Protein AF-A0A956MVI4-F1 (afdb_monomer_lite)

Radius of gyration: 30.63 Å; chains: 1; bounding box: 106×76×90 Å

Sequence (481 aa):
MIRLKFFARLLMCSAVLAASPLFAQHETAFNNTWEIIPPMSPNVNRYTNRLSLQFETSDGQVTLIRNWGRRSDSGDTLTFTPDGSEFRVPVTDRNTLSTYYSALIAKHGTDRVFSATWTDSGRTLQLKQSYQVDLAQGSKTVNEIHRFTIARRHDLLTYTIERDSRAEQPTATYVLKIKDSMRSYMMELEDNWEVQGDLQRQALLISLQGLANRDGANLYLIYPESWQFTYTRRLYEWYRDDRGYSFTMLKTPRQAIEALRNHVKGYVVWDKKVRTSLIVAYTVSGLKDAVVATEEQIPMLDSLGLKKIADFRGTFAGMSDADIYSWAKKQYWQDCSRKFIIWLGGHSGRVMLPGVADWGVRNKVFFQDLSTAPEDTAEIELAKELLGDMRSDALVMGWHSYAKDGESQHVTLCSSFGLPVLGLHSNPNISFENQIGFSEGFEFKNNHNIEPGKSYKPENKVYIANIQTDGIGIGAWLMPG

Secondary structure (DSSP, 8-state):
-------------------HHHHHHHHHHH-SEEEE-STT-TT--TTGGGEEEEEEEETTEEEEEEEES-TT---EEEEE-SEEEEEEEE---S--TTTTTTT-EE-TTSEEEEEEEEEGGGTEEEEEEEEEEEETTEEEEEEEEEEEEE-TTSSEEEEEEEEGGGTTSPPEEEEEEETT-SEEEEEEPPS--BTTTTHHHHHHHHHHHHHHTTSSS-EEEEPPTTSS-TTHHHHHHHHHHTS--EEEEP-SHHHHHHHTGGG--EEEE--TT-THHHHHHHHHHHHHTEEEE-GGGHHHHHHTT-EEEEE-TTTTTT--HHHHHHHHHHHHGGGS-SSEEEEE-SS-TTB---TTHHHHHHTTPEEE-----TT-HHHHHHHHHHHHTS-TT-EEEEE--TTT--HHHHHHHHHHTTPPEES-TT---HHHHTT-PPPTT--------SPTTPPPPP-SS--------S-GGGT---S--

Foldseek 3Di:
DDDDDDDDDDPPPDPPPPLPPLQVVLLVLLQFKWFFQVLQFPQDDPFQNGWIWHWHDDPQKIWIFTHRNDPDDPTDIDIDHQPFDKDWDACPAQADPVPPPDPWTFDHPGIWIKHWHADPSNQKIWIKIWGWTADPVGIDIKIKIWIWGAFPVSFKIKIWIDIPVPNVDPIRITMIGGPPPQEAAEEEDDPDFFLPPDVQFVQLVLLLLLLLLLPALHYAYQYDCPFLQNCSVVVVVCCSNVVVHDYDYDYGSLSSCVSSVVSAQAEEEAASVDPFSSQLRLLVCLQVSHGYHYPVCVVSRVVVVGYHPYHCHVVCPPHDLLRVLVVSCVPRVVSAALQEEEAQAQEDDGGGQQQCSSVRSNRSYRGGAFALDVVSVSRNVVVLVSLLSHDLNHEYEADHHPVRYDPCSVQVSNVVSVHYYFAHSNHHDCSNVVNDDDGRPDDDDDPDPDDPPDDDDDDPDDDDDDDDPDDPRYSPDPDDD

Structure (mmCIF, N/CA/C/O backbone):
data_AF-A0A956MVI4-F1
#
_entry.id   AF-A0A956MVI4-F1
#
loop_
_atom_site.group_PDB
_atom_site.id
_atom_site.type_symbol
_atom_site.label_atom_id
_atom_site.label_alt_id
_atom_site.label_comp_id
_atom_site.label_asym_id
_atom_site.label_entity_id
_atom_site.label_seq_id
_atom_site.pdbx_PDB_ins_code
_atom_site.Cartn_x
_atom_site.Cartn_y
_atom_site.Cartn_z
_atom_site.occupancy
_atom_site.B_iso_or_equiv
_atom_site.auth_seq_id
_atom_site.auth_comp_id
_atom_site.auth_asym_id
_atom_site.auth_atom_id
_atom_site.pdbx_PDB_model_num
ATOM 1 N N . MET A 1 1 ? -79.575 16.223 -17.496 1.00 34.34 1 MET A N 1
ATOM 2 C CA . MET A 1 1 ? -80.469 15.239 -16.842 1.00 34.34 1 MET A CA 1
ATOM 3 C C . MET A 1 1 ? -79.674 13.952 -16.645 1.00 34.34 1 MET A C 1
ATOM 5 O O . MET A 1 1 ? -79.209 13.468 -17.660 1.00 34.34 1 MET A O 1
ATOM 9 N N . ILE A 1 2 ? -79.568 13.416 -15.410 1.00 34.09 2 ILE A N 1
ATOM 10 C CA . ILE A 1 2 ? -79.126 12.027 -15.079 1.00 34.09 2 ILE A CA 1
ATOM 11 C C . ILE A 1 2 ? -77.643 11.691 -15.415 1.00 34.09 2 ILE A C 1
ATOM 13 O O . ILE A 1 2 ? -77.178 12.047 -16.483 1.00 34.09 2 ILE A O 1
ATOM 17 N N . ARG A 1 3 ? -76.817 10.948 -14.652 1.00 32.44 3 ARG A N 1
ATOM 18 C CA . ARG A 1 3 ? -76.578 10.620 -13.213 1.00 32.44 3 ARG A CA 1
ATOM 19 C C . ARG A 1 3 ? -75.122 10.075 -13.204 1.00 32.44 3 ARG A C 1
ATOM 21 O O . ARG A 1 3 ? -74.796 9.285 -14.076 1.00 32.44 3 ARG A O 1
ATOM 28 N N . LEU A 1 4 ? -74.181 10.596 -12.413 1.00 35.12 4 LEU A N 1
ATOM 29 C CA . LEU A 1 4 ? -73.780 10.153 -11.058 1.00 35.12 4 LEU A CA 1
ATOM 30 C C . LEU A 1 4 ? -73.416 8.654 -10.892 1.00 35.12 4 LEU A C 1
ATOM 32 O O . LEU A 1 4 ? -74.142 7.789 -11.375 1.00 35.12 4 LEU A O 1
ATOM 36 N N . LYS A 1 5 ? -72.394 8.397 -10.045 1.00 30.00 5 LYS A N 1
ATOM 37 C CA . LYS A 1 5 ? -71.509 7.206 -9.909 1.00 30.00 5 LYS A CA 1
ATOM 38 C C . LYS A 1 5 ? -70.275 7.302 -10.826 1.00 30.00 5 LYS A C 1
ATOM 40 O O . LYS A 1 5 ? -70.387 7.914 -11.877 1.00 30.00 5 LYS A O 1
ATOM 45 N N . PHE A 1 6 ? -69.088 6.756 -10.521 1.00 29.66 6 PHE A N 1
ATOM 46 C CA . PHE A 1 6 ? -68.467 6.113 -9.328 1.00 29.66 6 PHE A CA 1
ATOM 47 C C . PHE A 1 6 ? -66.924 6.198 -9.553 1.00 29.66 6 PHE A C 1
ATOM 49 O O . PHE A 1 6 ? -66.519 6.248 -10.708 1.00 29.66 6 PHE A O 1
ATOM 56 N N . PHE A 1 7 ? -65.988 6.176 -8.593 1.00 29.50 7 PHE A N 1
ATOM 57 C CA . PHE A 1 7 ? -65.995 6.236 -7.120 1.00 29.50 7 PHE A CA 1
ATOM 58 C C . PHE A 1 7 ? -64.577 6.668 -6.652 1.00 29.50 7 PHE A C 1
ATOM 60 O O . PHE A 1 7 ? -63.601 6.264 -7.280 1.00 29.50 7 PHE A O 1
ATOM 67 N N . ALA A 1 8 ? -64.418 7.444 -5.570 1.00 30.91 8 ALA A N 1
ATOM 68 C CA . ALA A 1 8 ? -63.089 7.817 -5.054 1.00 30.91 8 ALA A CA 1
ATOM 69 C C . ALA A 1 8 ? -62.461 6.673 -4.233 1.00 30.91 8 ALA A C 1
ATOM 71 O O . ALA A 1 8 ? -63.134 6.081 -3.389 1.00 30.91 8 ALA A O 1
ATOM 72 N N . ARG A 1 9 ? -61.166 6.385 -4.422 1.00 29.05 9 ARG A N 1
ATOM 73 C CA . ARG A 1 9 ? -60.396 5.510 -3.522 1.00 29.05 9 ARG A CA 1
ATOM 74 C C . ARG A 1 9 ? -59.141 6.214 -3.024 1.00 29.05 9 ARG A C 1
ATOM 76 O O . ARG A 1 9 ? -58.315 6.653 -3.815 1.00 29.05 9 ARG A O 1
ATOM 83 N N . LEU A 1 10 ? -59.034 6.281 -1.696 1.00 30.72 10 LEU A N 1
ATOM 84 C CA . LEU A 1 10 ? -57.839 6.661 -0.949 1.00 30.72 10 LEU A CA 1
ATOM 85 C C . LEU A 1 10 ? -56.600 5.960 -1.517 1.00 30.72 10 LEU A C 1
ATOM 87 O O . LEU A 1 10 ? -56.546 4.730 -1.522 1.00 30.72 10 LEU A O 1
ATOM 91 N N . LEU A 1 11 ? -55.568 6.734 -1.856 1.00 31.17 11 LEU A N 1
ATOM 92 C CA . LEU A 1 11 ? -54.204 6.217 -1.885 1.00 31.17 11 LEU A CA 1
ATOM 93 C C . LEU A 1 11 ? -53.647 6.252 -0.453 1.00 31.17 11 LEU A C 1
ATOM 95 O O . LEU A 1 11 ? -52.842 7.104 -0.088 1.00 31.17 11 LEU A O 1
ATOM 99 N N . MET A 1 12 ? -54.124 5.334 0.390 1.00 31.09 12 MET A N 1
ATOM 100 C CA . MET A 1 12 ? -53.535 5.088 1.707 1.00 31.09 12 MET A CA 1
ATOM 101 C C . MET A 1 12 ? -52.294 4.203 1.516 1.00 31.09 12 MET A C 1
ATOM 103 O O . MET A 1 12 ? -52.286 3.027 1.868 1.00 31.09 12 MET A O 1
ATOM 107 N N . CYS A 1 13 ? -51.257 4.759 0.882 1.00 28.73 13 CYS A N 1
ATOM 108 C CA . CYS A 1 13 ? -49.955 4.108 0.795 1.00 28.73 13 CYS A CA 1
ATOM 109 C C . CYS A 1 13 ? -49.267 4.218 2.153 1.00 28.73 13 CYS A C 1
ATOM 111 O O . CYS A 1 13 ? -48.712 5.257 2.506 1.00 28.73 13 CYS A O 1
ATOM 113 N N . SER A 1 14 ? -49.339 3.127 2.911 1.00 32.31 14 SER A N 1
ATOM 114 C CA . SER A 1 14 ? -48.652 2.941 4.180 1.00 32.31 14 SER A CA 1
ATOM 115 C C . SER A 1 14 ? -47.176 3.311 4.057 1.00 32.31 14 SER A C 1
ATOM 117 O O . SER A 1 14 ? -46.420 2.638 3.354 1.00 32.31 14 SER A O 1
ATOM 119 N N . ALA A 1 15 ? -46.752 4.342 4.787 1.00 32.66 15 ALA A N 1
ATOM 120 C CA . ALA A 1 15 ? -45.343 4.609 5.029 1.00 32.66 15 ALA A CA 1
ATOM 121 C C . ALA A 1 15 ? -44.792 3.539 5.986 1.00 32.66 15 ALA A C 1
ATOM 123 O O . ALA A 1 15 ? -44.636 3.768 7.184 1.00 32.66 15 ALA A O 1
ATOM 124 N N . VAL A 1 16 ? -44.529 2.340 5.458 1.00 35.09 16 VAL A N 1
ATOM 125 C CA . VAL A 1 16 ? -43.701 1.354 6.152 1.00 35.09 16 VAL A CA 1
ATOM 126 C C . VAL A 1 16 ? -42.291 1.931 6.189 1.00 35.09 16 VAL A C 1
ATOM 128 O O . VAL A 1 16 ? -41.623 2.039 5.161 1.00 35.09 16 VAL A O 1
ATOM 131 N N . LEU A 1 17 ? -41.872 2.350 7.381 1.00 39.69 17 LEU A N 1
ATOM 132 C CA . LEU A 1 17 ? -40.535 2.855 7.668 1.00 39.69 17 LEU A CA 1
ATOM 133 C C . LEU A 1 17 ? -39.487 1.793 7.313 1.00 39.69 17 LEU A C 1
ATOM 135 O O . LEU A 1 17 ? -39.185 0.911 8.112 1.00 39.69 17 LEU A O 1
ATOM 139 N N . ALA A 1 18 ? -38.889 1.912 6.128 1.00 38.38 18 ALA A N 1
ATOM 140 C CA . ALA A 1 18 ? -37.736 1.122 5.706 1.00 38.38 18 ALA A CA 1
ATOM 141 C C . ALA A 1 18 ? -36.442 1.604 6.399 1.00 38.38 18 ALA A C 1
ATOM 143 O O . ALA A 1 18 ? -35.455 1.937 5.748 1.00 38.38 18 ALA A O 1
ATOM 144 N N . ALA A 1 19 ? -36.447 1.648 7.735 1.00 43.75 19 ALA A N 1
ATOM 145 C CA . ALA A 1 19 ? -35.267 1.927 8.559 1.00 43.75 19 ALA A CA 1
ATOM 146 C C . ALA A 1 19 ? -34.348 0.693 8.718 1.00 43.75 19 ALA A C 1
ATOM 148 O O . ALA A 1 19 ? -33.232 0.793 9.222 1.00 43.75 19 ALA A O 1
ATOM 149 N N . SER A 1 20 ? -34.819 -0.479 8.287 1.00 51.97 20 SER A N 1
ATOM 150 C CA . SER A 1 20 ? -34.278 -1.788 8.660 1.00 51.97 20 SER A CA 1
ATOM 151 C C . SER A 1 20 ? -32.939 -2.230 8.037 1.00 51.97 20 SER A C 1
ATOM 153 O O . SER A 1 20 ? -32.221 -2.935 8.742 1.00 51.97 20 SER A O 1
ATOM 155 N N . PRO A 1 21 ? -32.545 -1.892 6.785 1.00 58.09 21 PRO A N 1
ATOM 156 C CA . PRO A 1 21 ? -31.343 -2.497 6.197 1.00 58.09 21 PRO A CA 1
ATOM 157 C C . PRO A 1 21 ? -30.041 -1.930 6.781 1.00 58.09 21 PRO A C 1
ATOM 159 O O . PRO A 1 21 ? -29.142 -2.695 7.111 1.00 58.09 21 PRO A O 1
ATOM 162 N N . LEU A 1 22 ? -29.952 -0.607 6.960 1.00 57.16 22 LEU A N 1
ATOM 163 C CA . LEU A 1 22 ? -28.770 0.058 7.529 1.00 57.16 22 LEU A CA 1
ATOM 164 C C . LEU A 1 22 ? -28.583 -0.275 9.013 1.00 57.16 22 LEU A C 1
ATOM 166 O O . LEU A 1 22 ? -27.469 -0.549 9.448 1.00 57.16 22 LEU A O 1
ATOM 170 N N . PHE A 1 23 ? -29.679 -0.299 9.775 1.00 56.81 23 PHE A N 1
ATOM 171 C CA . PHE A 1 23 ? -29.647 -0.625 11.197 1.00 56.81 23 PHE A CA 1
ATOM 172 C C . PHE A 1 23 ? -29.137 -2.055 11.435 1.00 56.81 23 PHE A C 1
ATOM 174 O O . PHE A 1 23 ? -28.146 -2.239 12.139 1.00 56.81 23 PHE A O 1
ATOM 181 N N . ALA A 1 24 ? -29.726 -3.047 10.754 1.00 60.47 24 ALA A N 1
ATOM 182 C CA . ALA A 1 24 ? -29.275 -4.436 10.831 1.00 60.47 24 ALA A CA 1
ATOM 183 C C . ALA A 1 24 ? -27.821 -4.603 10.346 1.00 60.47 24 ALA A C 1
ATOM 185 O O . ALA A 1 24 ? -27.045 -5.344 10.946 1.00 60.47 24 ALA A O 1
ATOM 186 N N . GLN A 1 25 ? -27.412 -3.874 9.299 1.00 61.06 25 GLN A N 1
ATOM 187 C CA . GLN A 1 25 ? -26.026 -3.889 8.827 1.00 61.06 25 GLN A CA 1
ATOM 188 C C . GLN A 1 25 ? -25.047 -3.401 9.909 1.00 61.06 25 GLN A C 1
ATOM 190 O O . GLN A 1 25 ? -23.999 -4.021 10.098 1.00 61.06 25 GLN A O 1
ATOM 195 N N . HIS A 1 26 ? -25.377 -2.344 10.655 1.00 66.06 26 HIS A N 1
ATOM 196 C CA . HIS A 1 26 ? -24.531 -1.879 11.756 1.00 66.06 26 HIS A CA 1
ATOM 197 C C . HIS A 1 26 ? -24.540 -2.841 12.956 1.00 66.06 26 HIS A C 1
ATOM 199 O O . HIS A 1 26 ? -23.465 -3.130 13.478 1.00 66.06 26 HIS A O 1
ATOM 205 N N . GLU A 1 27 ? -25.679 -3.438 13.331 1.00 66.69 27 GLU A N 1
ATOM 206 C CA . GLU A 1 27 ? -25.723 -4.484 14.373 1.00 66.69 27 GLU A CA 1
ATOM 207 C C . GLU A 1 27 ? -24.854 -5.706 14.021 1.00 66.69 27 GLU A C 1
ATOM 209 O O . GLU A 1 27 ? -24.177 -6.258 14.892 1.00 66.69 27 GLU A O 1
ATOM 214 N N . THR A 1 28 ? -24.804 -6.103 12.741 1.00 73.38 28 THR A N 1
ATOM 215 C CA . THR A 1 28 ? -23.878 -7.157 12.283 1.00 73.38 28 THR A CA 1
ATOM 216 C C . THR A 1 28 ? -22.416 -6.707 12.254 1.00 73.38 28 THR A C 1
ATOM 218 O O . THR A 1 28 ? -21.533 -7.533 12.458 1.00 73.38 28 THR A O 1
ATOM 221 N N . ALA A 1 29 ? -22.132 -5.412 12.066 1.00 80.69 29 ALA A N 1
ATOM 222 C CA . ALA A 1 29 ? -20.763 -4.895 12.095 1.00 80.69 29 ALA A CA 1
ATOM 223 C C . ALA A 1 29 ? -20.141 -4.979 13.501 1.00 80.69 29 ALA A C 1
ATOM 225 O O . ALA A 1 29 ? -18.943 -5.235 13.620 1.00 80.69 29 ALA A O 1
ATOM 226 N N . PHE A 1 30 ? -20.941 -4.833 14.567 1.00 88.25 30 PHE A N 1
ATOM 227 C CA . PHE A 1 30 ? -20.463 -5.035 15.941 1.00 88.25 30 PHE A CA 1
ATOM 228 C C . PHE A 1 30 ? -19.988 -6.461 16.209 1.00 88.25 30 PHE A C 1
ATOM 230 O O . PHE A 1 30 ? -19.013 -6.604 16.948 1.00 88.25 30 PHE A O 1
ATOM 237 N N . ASN A 1 31 ? -20.637 -7.467 15.605 1.00 92.19 31 ASN A N 1
ATOM 238 C CA . ASN A 1 31 ? -20.471 -8.904 15.863 1.00 92.19 31 ASN A CA 1
ATOM 239 C C . ASN A 1 31 ? -19.079 -9.437 15.464 1.00 92.19 31 ASN A C 1
ATOM 241 O O . ASN A 1 31 ? -18.891 -10.079 14.433 1.00 92.19 31 ASN A O 1
ATOM 245 N N . ASN A 1 32 ? -18.087 -9.088 16.276 1.00 94.38 32 ASN A N 1
ATOM 246 C CA . ASN A 1 32 ? -16.664 -9.295 16.065 1.00 94.38 32 ASN A CA 1
ATOM 247 C C . ASN A 1 32 ? -15.947 -9.329 17.423 1.00 94.38 32 ASN A C 1
ATOM 249 O O . ASN A 1 32 ? -16.405 -8.756 18.418 1.00 94.38 32 ASN A O 1
ATOM 253 N N . THR A 1 33 ? -14.755 -9.930 17.452 1.00 95.06 33 THR A N 1
ATOM 254 C CA . THR A 1 33 ? -13.764 -9.616 18.489 1.00 95.06 33 THR A CA 1
ATOM 255 C C . THR A 1 33 ? -12.985 -8.378 18.061 1.00 95.06 33 THR A C 1
ATOM 257 O O . THR A 1 33 ? -12.437 -8.346 16.964 1.00 95.06 33 THR A O 1
ATOM 260 N N . TRP A 1 34 ? -12.889 -7.389 18.939 1.00 96.00 34 TRP A N 1
ATOM 261 C CA . TRP A 1 34 ? -12.151 -6.147 18.747 1.00 96.00 34 TRP A CA 1
ATOM 262 C C . TRP A 1 34 ? -10.926 -6.119 19.664 1.00 96.00 34 TRP A C 1
ATOM 264 O O . TRP A 1 34 ? -11.047 -6.387 20.861 1.00 96.00 34 TRP A O 1
ATOM 274 N N . GLU A 1 35 ? -9.756 -5.775 19.128 1.00 94.81 35 GLU A N 1
ATOM 275 C CA . GLU A 1 35 ? -8.498 -5.617 19.866 1.00 94.81 35 GLU A CA 1
ATOM 276 C C . GLU A 1 35 ? -8.043 -4.152 19.864 1.00 94.81 35 GLU A C 1
ATOM 278 O O . GLU A 1 35 ? -8.170 -3.451 18.859 1.00 94.81 35 GLU A O 1
ATOM 283 N N . ILE A 1 36 ? -7.541 -3.665 21.003 1.00 93.81 36 ILE A N 1
ATOM 284 C CA . ILE A 1 36 ? -7.078 -2.280 21.134 1.00 93.81 36 ILE A CA 1
ATOM 285 C C . ILE A 1 36 ? -5.888 -1.963 20.221 1.00 93.81 36 ILE A C 1
ATOM 287 O O . ILE A 1 36 ? -4.987 -2.778 20.034 1.00 93.81 36 ILE A O 1
ATOM 291 N N . ILE A 1 37 ? -5.862 -0.727 19.724 1.00 93.38 37 ILE A N 1
ATOM 292 C CA . ILE A 1 37 ? -4.744 -0.101 19.022 1.00 93.38 37 ILE A CA 1
ATOM 293 C C . ILE A 1 37 ? -4.084 0.883 20.001 1.00 93.38 37 ILE A C 1
ATOM 295 O O . ILE A 1 37 ? -4.611 1.984 20.202 1.00 93.38 37 ILE A O 1
ATOM 299 N N . PRO A 1 38 ? -2.964 0.521 20.660 1.00 91.62 38 PRO A N 1
ATOM 300 C CA . PRO A 1 38 ? -2.412 1.352 21.724 1.00 91.62 38 PRO A CA 1
ATOM 301 C C . PRO A 1 38 ? -1.974 2.763 21.293 1.00 91.62 38 PRO A C 1
ATOM 303 O O . PRO A 1 38 ? -2.310 3.691 22.026 1.00 91.62 38 PRO A O 1
ATOM 306 N N . PRO A 1 39 ? -1.310 2.974 20.133 1.00 91.25 39 PRO A N 1
ATOM 307 C CA . PRO A 1 39 ? -0.925 4.318 19.683 1.00 91.25 39 PRO A CA 1
ATOM 308 C C . PRO A 1 39 ? -2.106 5.283 19.490 1.00 91.25 39 PRO A C 1
ATOM 310 O O . PRO A 1 39 ? -2.014 6.449 19.857 1.00 91.25 39 PRO A O 1
ATOM 313 N N . MET A 1 40 ? -3.249 4.781 19.008 1.00 91.62 40 MET A N 1
ATOM 314 C CA . MET A 1 40 ? -4.465 5.575 18.766 1.00 91.62 40 MET A CA 1
ATOM 315 C C . MET A 1 40 ? -5.311 5.816 20.034 1.00 91.62 40 MET A C 1
ATOM 317 O O . MET A 1 40 ? -6.390 6.400 19.955 1.00 91.62 40 MET A O 1
ATOM 321 N N . SER A 1 41 ? -4.873 5.333 21.201 1.00 91.88 41 SER A N 1
ATOM 322 C CA . SER A 1 41 ? -5.690 5.258 22.419 1.00 91.88 41 SER A CA 1
ATOM 323 C C . SER A 1 41 ? -5.068 6.069 23.571 1.00 91.88 41 SER A C 1
ATOM 325 O O . SER A 1 41 ? -4.272 5.526 24.343 1.00 91.88 41 SER A O 1
ATOM 327 N N . PRO A 1 42 ? -5.434 7.355 23.756 1.00 88.12 42 PRO A N 1
ATOM 328 C CA . PRO A 1 42 ? -4.738 8.269 24.673 1.00 88.12 42 PRO A CA 1
ATOM 329 C C . PRO A 1 42 ? -4.807 7.870 26.157 1.00 88.12 42 PRO A C 1
ATOM 331 O O . PRO A 1 42 ? -4.007 8.341 26.961 1.00 88.12 42 PRO A O 1
ATOM 334 N N . ASN A 1 43 ? -5.739 6.992 26.546 1.00 85.81 43 ASN A N 1
ATOM 335 C CA . ASN A 1 43 ? -5.927 6.546 27.932 1.00 85.81 43 ASN A CA 1
ATOM 336 C C . ASN A 1 43 ? -5.391 5.123 28.202 1.00 85.81 43 ASN A C 1
ATOM 338 O O . ASN A 1 43 ? -5.832 4.450 29.148 1.00 85.81 43 ASN A O 1
ATOM 342 N N . VAL A 1 44 ? -4.455 4.643 27.375 1.00 82.50 44 VAL A N 1
ATOM 343 C CA . VAL A 1 44 ? -3.771 3.356 27.571 1.00 82.50 44 VAL A CA 1
ATOM 344 C C . VAL A 1 44 ? -2.860 3.367 28.796 1.00 82.50 44 VAL A C 1
ATOM 346 O O . VAL A 1 44 ? -2.149 4.322 29.088 1.00 82.50 44 VAL A O 1
ATOM 349 N N . ASN A 1 45 ? -2.871 2.251 29.517 1.00 80.19 45 ASN A N 1
ATOM 350 C CA . ASN A 1 45 ? -2.019 1.966 30.662 1.00 80.19 45 ASN A CA 1
ATOM 351 C C . ASN A 1 45 ? -1.680 0.462 30.700 1.00 80.19 45 ASN A C 1
ATOM 353 O O . ASN A 1 45 ? -2.082 -0.303 29.822 1.00 80.19 45 ASN A O 1
ATOM 357 N N . ARG A 1 46 ? -0.957 0.013 31.735 1.00 76.00 46 ARG A N 1
ATOM 358 C CA . ARG A 1 46 ? -0.456 -1.375 31.851 1.00 76.00 46 ARG A CA 1
ATOM 359 C C . ARG A 1 46 ? -1.531 -2.475 31.925 1.00 76.00 46 ARG A C 1
ATOM 361 O O . ARG A 1 46 ? -1.164 -3.644 31.880 1.00 76.00 46 ARG A O 1
ATOM 368 N N . TYR A 1 47 ? -2.806 -2.115 32.078 1.00 73.94 47 TYR A N 1
ATOM 369 C CA . TYR A 1 47 ? -3.944 -3.041 32.064 1.00 73.94 47 TYR A CA 1
ATOM 370 C C . TYR A 1 47 ? -4.751 -2.912 30.770 1.00 73.94 47 TYR A C 1
ATOM 372 O O . TYR A 1 47 ? -5.121 -3.908 30.156 1.00 73.94 47 TYR A O 1
ATOM 380 N N . THR A 1 48 ? -4.985 -1.680 30.314 1.00 77.88 48 THR A N 1
ATOM 381 C CA . THR A 1 48 ? -5.795 -1.417 29.117 1.00 77.88 48 THR A CA 1
ATOM 382 C C . THR A 1 48 ? -5.043 -1.642 27.806 1.00 77.88 48 THR A C 1
ATOM 384 O O . THR A 1 48 ? -5.685 -1.776 26.773 1.00 77.88 48 THR A O 1
ATOM 387 N N . ASN A 1 49 ? -3.713 -1.800 27.826 1.00 83.38 49 ASN A N 1
ATOM 388 C CA . ASN A 1 49 ? -2.895 -2.158 26.653 1.00 83.38 49 ASN A CA 1
ATOM 389 C C . ASN A 1 49 ? -3.211 -3.533 26.021 1.00 83.38 49 ASN A C 1
ATOM 391 O O . ASN A 1 49 ? -2.642 -3.867 24.984 1.00 83.38 49 ASN A O 1
ATOM 395 N N . ARG A 1 50 ? -4.083 -4.333 26.646 1.00 87.50 50 ARG A N 1
ATOM 396 C CA . ARG A 1 50 ? -4.612 -5.612 26.140 1.00 87.50 50 ARG A CA 1
ATOM 397 C C . ARG A 1 50 ? -6.141 -5.667 26.204 1.00 87.50 50 ARG A C 1
ATOM 399 O O . ARG A 1 50 ? -6.719 -6.750 26.292 1.00 87.50 50 ARG A O 1
ATOM 406 N N . LEU A 1 51 ? -6.789 -4.501 26.204 1.00 90.38 51 LEU A N 1
ATOM 407 C CA . LEU A 1 51 ? -8.238 -4.400 26.104 1.00 90.38 51 LEU A CA 1
ATOM 408 C C . LEU A 1 51 ? -8.719 -5.122 24.838 1.00 90.38 51 LEU A C 1
ATOM 410 O O . LEU A 1 51 ? -8.255 -4.837 23.733 1.00 90.38 51 LEU A O 1
ATOM 414 N N . SER A 1 52 ? -9.682 -6.019 25.010 1.00 93.12 52 SER A N 1
ATOM 415 C CA . SER A 1 52 ? -10.480 -6.548 23.908 1.00 93.12 52 SER A CA 1
ATOM 416 C C . SER A 1 52 ? -11.959 -6.583 24.277 1.00 93.12 52 SER A C 1
ATOM 418 O O . SER A 1 52 ? -12.325 -6.715 25.448 1.00 93.12 52 SER A O 1
ATOM 420 N N . LEU A 1 53 ? -12.802 -6.415 23.265 1.00 94.94 53 LEU A N 1
ATOM 421 C CA . LEU A 1 53 ? -14.257 -6.413 23.372 1.00 94.94 53 LEU A CA 1
ATOM 422 C C . LEU A 1 53 ? -14.792 -7.428 22.367 1.00 94.94 53 LEU A C 1
ATOM 424 O O . LEU A 1 53 ? -14.483 -7.326 21.186 1.00 94.94 53 LEU A O 1
ATOM 428 N N . GLN A 1 54 ? -15.579 -8.398 22.807 1.00 95.31 54 GLN A N 1
ATOM 429 C CA . GLN A 1 54 ? -16.295 -9.308 21.917 1.00 95.31 54 GLN A CA 1
ATOM 430 C C . GLN A 1 54 ? -17.777 -8.985 22.026 1.00 95.31 54 GLN A C 1
ATOM 432 O O . GLN A 1 54 ? -18.324 -8.988 23.128 1.00 95.31 54 GLN A O 1
ATOM 437 N N . PHE A 1 55 ? -18.396 -8.666 20.893 1.00 95.25 55 PHE A N 1
ATOM 438 C CA . PHE A 1 55 ? -19.840 -8.507 20.794 1.00 95.25 55 PHE A CA 1
ATOM 439 C C . PHE A 1 55 ? -20.399 -9.692 20.021 1.00 95.25 55 PHE A C 1
ATOM 441 O O . PHE A 1 55 ? -19.843 -10.067 18.993 1.00 95.25 55 PHE A O 1
ATOM 448 N N . GLU A 1 56 ? -21.515 -10.222 20.495 1.00 93.75 56 GLU A N 1
ATOM 449 C CA . GLU A 1 56 ? -22.327 -11.224 19.816 1.00 93.75 56 GLU A CA 1
ATOM 450 C C . GLU A 1 56 ? -23.754 -10.683 19.754 1.00 93.75 56 GLU A C 1
ATOM 452 O O . GLU A 1 56 ? -24.309 -10.274 20.777 1.00 93.75 56 GLU A O 1
ATOM 457 N N . THR A 1 57 ? -24.333 -10.627 18.554 1.00 87.00 57 THR A N 1
ATOM 458 C CA . THR A 1 57 ? -25.684 -10.098 18.326 1.00 87.00 57 THR A CA 1
ATOM 459 C C . THR A 1 57 ? -26.578 -11.194 17.744 1.00 87.00 57 THR A C 1
ATOM 461 O O . THR A 1 57 ? -26.274 -11.764 16.698 1.00 87.00 57 THR A O 1
ATOM 464 N N . SER A 1 58 ? -27.670 -11.521 18.445 1.00 84.38 58 SER A N 1
ATOM 465 C CA . SER A 1 58 ? -28.666 -12.522 18.026 1.00 84.38 58 SER A CA 1
ATOM 466 C C . SER A 1 58 ? -30.048 -12.095 18.500 1.00 84.38 58 SER A C 1
ATOM 468 O O . SER A 1 58 ? -30.201 -11.691 19.647 1.00 84.38 58 SER A O 1
ATOM 470 N N . ASP A 1 59 ? -31.052 -12.179 17.627 1.00 83.31 59 ASP A N 1
ATOM 471 C CA . ASP A 1 59 ? -32.474 -11.996 17.974 1.00 83.31 59 ASP A CA 1
ATOM 472 C C . ASP A 1 59 ? -32.802 -10.682 18.724 1.00 83.31 59 ASP A C 1
ATOM 474 O O . ASP A 1 59 ? -33.698 -10.628 19.565 1.00 83.31 59 ASP A O 1
ATOM 478 N N . GLY A 1 60 ? -32.063 -9.605 18.426 1.00 83.62 60 GLY A N 1
ATOM 479 C CA . GLY A 1 60 ? -32.193 -8.297 19.086 1.00 83.62 60 GLY A CA 1
ATOM 480 C C . GLY A 1 60 ? -31.526 -8.198 20.466 1.00 83.62 60 GLY A C 1
ATOM 481 O O . GLY A 1 60 ? -31.576 -7.144 21.097 1.00 83.62 60 GLY A O 1
ATOM 482 N N . GLN A 1 61 ? -30.879 -9.264 20.935 1.00 91.56 61 GLN A N 1
ATOM 483 C CA . GLN A 1 61 ? -30.048 -9.284 22.134 1.00 91.56 61 GLN A CA 1
ATOM 484 C C . GLN A 1 61 ? -28.570 -9.070 21.775 1.00 91.56 61 GLN A C 1
ATOM 486 O O . GLN A 1 61 ? -28.076 -9.550 20.752 1.00 91.56 61 GLN A O 1
ATOM 491 N N . VAL A 1 62 ? -27.855 -8.363 22.650 1.00 94.25 62 VAL A N 1
ATOM 492 C CA . VAL A 1 62 ? -26.409 -8.141 22.575 1.00 94.25 62 VAL A CA 1
ATOM 493 C C . VAL A 1 62 ? -25.749 -8.802 23.780 1.00 94.25 62 VAL A C 1
ATOM 495 O O . VAL A 1 62 ? -26.091 -8.494 24.924 1.00 94.25 62 VAL A O 1
ATOM 498 N N . THR A 1 63 ? -24.764 -9.661 23.530 1.00 95.19 63 THR A N 1
ATOM 499 C CA . THR A 1 63 ? -23.800 -10.111 24.539 1.00 95.19 63 THR A CA 1
ATOM 500 C C . THR A 1 63 ? -22.473 -9.400 24.302 1.00 95.19 63 THR A C 1
ATOM 502 O O . THR A 1 63 ? -21.893 -9.489 23.225 1.00 95.19 63 THR A O 1
ATOM 505 N N . LEU A 1 64 ? -21.995 -8.674 25.310 1.00 94.81 64 LEU A N 1
ATOM 506 C CA . LEU A 1 64 ? -20.730 -7.945 25.315 1.00 94.81 64 LEU A CA 1
ATOM 507 C C . LEU A 1 64 ? -19.801 -8.544 26.374 1.00 94.81 64 LEU A C 1
ATOM 509 O O . LEU A 1 64 ? -20.015 -8.362 27.573 1.00 94.81 64 LEU A O 1
ATOM 513 N N . ILE A 1 65 ? -18.740 -9.211 25.927 1.00 92.75 65 ILE A N 1
ATOM 514 C CA . ILE A 1 65 ? -17.665 -9.741 26.770 1.00 92.75 65 ILE A CA 1
ATOM 515 C C . ILE A 1 65 ? -16.512 -8.736 26.766 1.00 92.75 65 ILE A C 1
ATOM 517 O O . ILE A 1 65 ? -15.937 -8.424 25.719 1.00 92.75 65 ILE A O 1
ATOM 521 N N . ARG A 1 66 ? -16.163 -8.211 27.945 1.00 89.44 66 ARG A N 1
ATOM 522 C CA . ARG A 1 66 ? -15.132 -7.178 28.111 1.00 89.44 66 ARG A CA 1
ATOM 523 C C . ARG A 1 66 ? -13.900 -7.766 28.793 1.00 89.44 66 ARG A C 1
ATOM 525 O O . ARG A 1 66 ? -13.947 -8.137 29.965 1.00 89.44 66 ARG A O 1
ATOM 532 N N . ASN A 1 67 ? -12.792 -7.844 28.061 1.00 87.25 67 ASN A N 1
ATOM 533 C CA . ASN A 1 67 ? -11.541 -8.442 28.519 1.00 87.25 67 ASN A CA 1
ATOM 534 C C . ASN A 1 67 ? -10.511 -7.350 28.825 1.00 87.25 67 ASN A C 1
ATOM 536 O O . ASN A 1 67 ? -9.951 -6.720 27.928 1.00 87.25 67 ASN A O 1
ATOM 540 N N . TRP A 1 68 ? -10.241 -7.135 30.113 1.00 76.94 68 TRP A N 1
ATOM 541 C CA . TRP A 1 68 ? -9.458 -6.003 30.625 1.00 76.94 68 TRP A CA 1
ATOM 542 C C . TRP A 1 68 ? -7.945 -6.267 30.742 1.00 76.94 68 TRP A C 1
ATOM 544 O O . TRP A 1 68 ? -7.268 -5.657 31.569 1.00 76.94 68 TRP A O 1
ATOM 554 N N . GLY A 1 69 ? -7.413 -7.218 29.969 1.00 67.38 69 GLY A N 1
ATOM 555 C CA . GLY A 1 69 ? -5.975 -7.508 29.898 1.00 67.38 69 GLY A CA 1
ATOM 556 C C . GLY A 1 69 ? -5.336 -8.179 31.125 1.00 67.38 69 GLY A C 1
ATOM 557 O O . GLY A 1 69 ? -4.121 -8.401 31.124 1.00 67.38 69 GLY A O 1
ATOM 558 N N . ARG A 1 70 ? -6.104 -8.514 32.173 1.00 66.12 70 ARG A N 1
ATOM 559 C CA . ARG A 1 70 ? -5.572 -9.152 33.390 1.00 66.12 70 ARG A CA 1
ATOM 560 C C . ARG A 1 70 ? -5.329 -10.650 33.206 1.00 66.12 70 ARG A C 1
ATOM 562 O O . ARG A 1 70 ? -5.969 -11.319 32.406 1.00 66.12 70 ARG A O 1
ATOM 569 N N . ARG A 1 71 ? -4.408 -11.192 34.007 1.00 52.03 71 ARG A N 1
ATOM 570 C CA . ARG A 1 71 ? -3.928 -12.585 33.922 1.00 52.03 71 ARG A CA 1
ATOM 571 C C . ARG A 1 71 ? -4.886 -13.632 34.527 1.00 52.03 71 ARG A C 1
ATOM 573 O O . ARG A 1 71 ? -4.530 -14.804 34.542 1.00 52.03 71 ARG A O 1
ATOM 580 N N . SER A 1 72 ? -6.034 -13.209 35.062 1.00 50.66 72 SER A N 1
ATOM 581 C CA . SER A 1 72 ? -6.949 -14.027 35.878 1.00 50.66 72 SER A CA 1
ATOM 582 C C . SER A 1 72 ? -8.441 -13.765 35.635 1.00 50.66 72 SER A C 1
ATOM 584 O O . SER A 1 72 ? -9.262 -14.346 36.337 1.00 50.66 72 SER A O 1
ATOM 586 N N . ASP A 1 73 ? -8.807 -12.869 34.714 1.00 55.34 73 ASP A N 1
ATOM 587 C CA . ASP A 1 73 ? -10.206 -12.457 34.548 1.00 55.34 73 ASP A CA 1
ATOM 588 C C . ASP A 1 73 ? -10.941 -13.401 33.587 1.00 55.34 73 ASP A C 1
ATOM 590 O O . ASP A 1 73 ? -10.486 -13.645 32.471 1.00 55.34 73 ASP A O 1
ATOM 594 N N . SER A 1 74 ? -12.127 -13.857 33.988 1.00 58.34 74 SER A N 1
ATOM 595 C CA . SER A 1 74 ? -13.076 -14.625 33.166 1.00 58.34 74 SER A CA 1
ATOM 596 C C . SER A 1 74 ? -13.840 -13.773 32.135 1.00 58.34 74 SER A C 1
ATOM 598 O O . SER A 1 74 ? -14.893 -14.188 31.659 1.00 58.34 74 SER A O 1
ATOM 600 N N . GLY A 1 75 ? -13.355 -12.560 31.848 1.00 70.44 75 GLY A N 1
ATOM 601 C CA . GLY A 1 75 ? -14.107 -11.504 31.168 1.00 70.44 75 GLY A CA 1
ATOM 602 C C . GLY A 1 75 ? -15.255 -10.936 32.017 1.00 70.44 75 GLY A C 1
ATOM 603 O O . GLY A 1 75 ? -15.823 -11.608 32.879 1.00 70.44 75 GLY A O 1
ATOM 604 N N . ASP A 1 76 ? -15.610 -9.675 31.777 1.00 85.25 76 ASP A N 1
ATOM 605 C CA . ASP A 1 76 ? -16.832 -9.063 32.307 1.00 85.25 76 ASP A CA 1
ATOM 606 C C . ASP A 1 76 ? -17.921 -9.130 31.230 1.00 85.25 76 ASP A C 1
ATOM 608 O O . ASP A 1 76 ? -17.892 -8.358 30.269 1.00 85.25 76 ASP A O 1
ATOM 612 N N . THR A 1 77 ? -18.827 -10.099 31.369 1.00 91.12 77 THR A N 1
ATOM 613 C CA . THR A 1 77 ? -19.869 -10.412 30.379 1.00 91.12 77 THR A CA 1
ATOM 614 C C . THR A 1 77 ? -21.183 -9.732 30.742 1.00 91.12 77 THR A C 1
ATOM 616 O O . THR A 1 77 ? -21.689 -9.894 31.853 1.00 91.12 77 THR A O 1
ATOM 619 N N . LEU A 1 78 ? -21.747 -8.991 29.791 1.00 93.06 78 LEU A N 1
ATOM 620 C CA . LEU A 1 78 ? -23.052 -8.342 29.884 1.00 93.06 78 LEU A CA 1
ATOM 621 C C . LEU A 1 78 ? -23.954 -8.882 28.771 1.00 93.06 78 LEU A C 1
ATOM 623 O O . LEU A 1 78 ? -23.548 -8.848 27.616 1.00 93.06 78 LEU A O 1
ATOM 627 N N . THR A 1 79 ? -25.178 -9.296 29.090 1.00 94.62 79 THR A N 1
ATOM 628 C CA . THR A 1 79 ? -26.186 -9.703 28.096 1.00 94.62 79 THR A CA 1
ATOM 629 C C . THR A 1 79 ? -27.448 -8.871 28.295 1.00 94.62 79 THR A C 1
ATOM 631 O O . THR A 1 79 ? -27.967 -8.809 29.410 1.00 94.62 79 THR A O 1
ATOM 634 N N . PHE A 1 80 ? -27.913 -8.192 27.245 1.00 94.94 80 PHE A N 1
ATOM 635 C CA . PHE A 1 80 ? -28.991 -7.202 27.335 1.00 94.94 80 PHE A CA 1
ATOM 636 C C . PHE A 1 80 ? -29.695 -6.952 25.997 1.00 94.94 80 PHE A C 1
ATOM 638 O O . PHE A 1 80 ? -29.141 -7.196 24.927 1.00 94.94 80 PHE A O 1
ATOM 645 N N . THR A 1 81 ? -30.902 -6.394 26.068 1.00 94.56 81 THR A N 1
ATOM 646 C CA . THR A 1 81 ? -31.606 -5.814 24.916 1.00 94.56 81 THR A CA 1
ATOM 647 C C . THR A 1 81 ? -31.294 -4.310 24.858 1.00 94.56 81 THR A C 1
ATOM 649 O O . THR A 1 81 ? -31.410 -3.634 25.880 1.00 94.56 81 THR A O 1
ATOM 652 N N . PRO A 1 82 ? -30.874 -3.744 23.713 1.00 93.25 82 PRO A N 1
ATOM 653 C CA . PRO A 1 82 ? -30.512 -2.330 23.582 1.00 93.25 82 PRO A CA 1
ATOM 654 C C . PRO A 1 82 ? -31.736 -1.421 23.325 1.00 93.25 82 PRO A C 1
ATOM 656 O O . PRO A 1 82 ? -31.707 -0.545 22.458 1.00 93.25 82 PRO A O 1
ATOM 659 N N . ASP A 1 83 ? -32.818 -1.635 24.081 1.00 93.25 83 ASP A N 1
ATOM 660 C CA . ASP A 1 83 ? -34.112 -0.936 23.991 1.00 93.25 83 ASP A CA 1
ATOM 661 C C . ASP A 1 83 ? -34.309 0.163 25.059 1.00 93.25 83 ASP A C 1
ATOM 663 O O . ASP A 1 83 ? -35.341 0.833 25.097 1.00 93.25 83 ASP A O 1
ATOM 667 N N . GLY A 1 84 ? -33.310 0.374 25.918 1.00 93.75 84 GLY A N 1
ATOM 668 C CA . GLY A 1 84 ? -33.343 1.303 27.046 1.00 93.75 84 GLY A CA 1
ATOM 669 C C . GLY A 1 84 ? -33.842 0.703 28.362 1.00 93.75 84 GLY A C 1
ATOM 670 O O . GLY A 1 84 ? -33.839 1.418 29.366 1.00 93.75 84 GLY A O 1
ATOM 671 N N . SER A 1 85 ? -34.232 -0.576 28.393 1.00 94.94 85 SER A N 1
ATOM 672 C CA . SER A 1 85 ? -34.601 -1.270 29.631 1.00 94.94 85 SER A CA 1
ATOM 673 C C . SER A 1 85 ? -33.427 -1.374 30.616 1.00 94.94 85 SER A C 1
ATOM 675 O O . SER A 1 85 ? -32.252 -1.375 30.234 1.00 94.94 85 SER A O 1
ATOM 677 N N . GLU A 1 86 ? -33.746 -1.425 31.915 1.00 96.56 86 GLU A N 1
ATOM 678 C CA . GLU A 1 86 ? -32.739 -1.600 32.962 1.00 96.56 86 GLU A CA 1
ATOM 679 C C . GLU A 1 86 ? -32.437 -3.078 33.227 1.00 96.56 86 GLU A C 1
ATOM 681 O O . GLU A 1 86 ? -33.344 -3.888 33.421 1.00 96.56 86 GLU A O 1
ATOM 686 N N . PHE A 1 87 ? -31.152 -3.409 33.346 1.00 95.56 87 PHE A N 1
ATOM 687 C CA . PHE A 1 87 ? -30.674 -4.716 33.796 1.00 95.56 87 PHE A CA 1
ATOM 688 C C . PHE A 1 87 ? -29.616 -4.576 34.899 1.00 95.56 87 PHE A C 1
ATOM 690 O O . PHE A 1 87 ? -29.044 -3.505 35.119 1.00 95.56 87 PHE A O 1
ATOM 697 N N . ARG A 1 88 ? -29.382 -5.660 35.645 1.00 95.44 88 ARG A N 1
ATOM 698 C CA . ARG A 1 88 ? -28.511 -5.683 36.831 1.00 95.44 88 ARG A CA 1
ATOM 699 C C . ARG A 1 88 ? -27.449 -6.757 36.695 1.00 95.44 88 ARG A C 1
ATOM 701 O O . ARG A 1 88 ? -27.760 -7.880 36.309 1.00 95.44 88 ARG A O 1
ATOM 708 N N . VAL A 1 89 ? -26.212 -6.419 37.050 1.00 92.19 89 VAL A N 1
ATOM 709 C CA . VAL A 1 89 ? -25.091 -7.367 37.091 1.00 92.19 89 VAL A CA 1
ATOM 710 C C . VAL A 1 89 ? -24.342 -7.203 38.416 1.00 92.19 89 VAL A C 1
ATOM 712 O O . VAL A 1 89 ? -23.868 -6.094 38.690 1.00 92.19 89 VAL A O 1
ATOM 715 N N . PRO A 1 90 ? -24.182 -8.268 39.225 1.00 91.19 90 PRO A N 1
ATOM 716 C CA . PRO A 1 90 ? -23.471 -8.197 40.498 1.00 91.19 90 PRO A CA 1
ATOM 717 C C . PRO A 1 90 ? -22.045 -7.637 40.375 1.00 91.19 90 PRO A C 1
ATOM 719 O O . PRO A 1 90 ? -21.345 -7.862 39.383 1.00 91.19 90 PRO A O 1
ATOM 722 N N . VAL A 1 91 ? -21.588 -6.928 41.410 1.00 87.12 91 VAL A N 1
ATOM 723 C CA . VAL A 1 91 ? -20.187 -6.503 41.560 1.00 87.12 91 VAL A CA 1
ATOM 724 C C . VAL A 1 91 ? -19.339 -7.706 41.990 1.00 87.12 91 VAL A C 1
ATOM 726 O O . VAL A 1 91 ? -19.217 -8.002 43.180 1.00 87.12 91 VAL A O 1
ATOM 729 N N . THR A 1 92 ? -18.761 -8.404 41.010 1.00 81.62 92 THR A N 1
ATOM 730 C CA . THR A 1 92 ? -17.817 -9.520 41.209 1.00 81.62 92 THR A CA 1
ATOM 731 C C . THR A 1 92 ? -16.372 -9.032 41.347 1.00 81.62 92 THR A C 1
ATOM 733 O O . THR A 1 92 ? -15.681 -9.414 42.289 1.00 81.62 92 THR A O 1
ATOM 736 N N . ASP A 1 93 ? -15.931 -8.133 40.463 1.00 77.19 93 ASP A N 1
ATOM 737 C CA . ASP A 1 93 ? -14.681 -7.380 40.604 1.00 77.19 93 ASP A CA 1
ATOM 738 C C . ASP A 1 93 ? -14.953 -5.990 41.189 1.00 77.19 93 ASP A C 1
ATOM 740 O O . ASP A 1 93 ? -15.856 -5.271 40.759 1.00 77.19 93 ASP A O 1
ATOM 744 N N . ARG A 1 94 ? -14.135 -5.594 42.167 1.00 78.19 94 ARG A N 1
ATOM 745 C CA . ARG A 1 94 ? -14.215 -4.281 42.811 1.00 78.19 94 ARG A CA 1
ATOM 746 C C . ARG A 1 94 ? -13.484 -3.176 42.032 1.00 78.19 94 ARG A C 1
ATOM 748 O O . ARG A 1 94 ? -13.691 -1.999 42.319 1.00 78.19 94 ARG A O 1
ATOM 755 N N . ASN A 1 95 ? -12.633 -3.526 41.065 1.00 74.94 95 ASN A N 1
ATOM 756 C CA . ASN A 1 95 ? -11.852 -2.579 40.265 1.00 74.94 95 ASN A CA 1
ATOM 757 C C . ASN A 1 95 ? -12.394 -2.484 38.831 1.00 74.94 95 ASN A C 1
ATOM 759 O O . ASN A 1 95 ? -12.164 -3.377 38.019 1.00 74.94 95 ASN A O 1
ATOM 763 N N . THR A 1 96 ? -13.052 -1.381 38.471 1.00 70.50 96 THR A N 1
ATOM 764 C CA . THR A 1 96 ? -13.505 -1.149 37.089 1.00 70.50 96 THR A CA 1
ATOM 765 C C . THR A 1 96 ? -12.413 -0.463 36.262 1.00 70.50 96 THR A C 1
ATOM 767 O O . THR A 1 96 ? -11.435 0.064 36.798 1.00 70.50 96 THR A O 1
ATOM 770 N N . LEU A 1 97 ? -12.576 -0.428 34.935 1.00 69.25 97 LEU A N 1
ATOM 771 C CA . LEU A 1 97 ? -11.621 0.242 34.046 1.00 69.25 97 LEU A CA 1
ATOM 772 C C . LEU A 1 97 ? -11.506 1.753 34.330 1.00 69.25 97 LEU A C 1
ATOM 774 O O . LEU A 1 97 ? -10.412 2.309 34.239 1.00 69.25 97 LEU A O 1
ATOM 778 N N . SER A 1 98 ? -12.598 2.408 34.739 1.00 71.00 98 SER A N 1
ATOM 779 C CA . SER A 1 98 ? -12.582 3.827 35.114 1.00 71.00 98 SER A CA 1
ATOM 780 C C . SER A 1 98 ? -12.005 4.053 36.523 1.00 71.00 98 SER A C 1
ATOM 782 O O . SER A 1 98 ? -11.405 5.104 36.786 1.00 71.00 98 SER A O 1
ATOM 784 N N . THR A 1 99 ? -12.190 3.102 37.452 1.00 70.31 99 THR A N 1
ATOM 785 C CA . THR A 1 99 ? -11.787 3.277 38.855 1.00 70.31 99 THR A CA 1
ATOM 786 C C . THR A 1 99 ? -10.378 2.796 39.171 1.00 70.31 99 THR A C 1
ATOM 788 O O . THR A 1 99 ? -9.841 3.220 40.189 1.00 70.31 99 THR A O 1
ATOM 791 N N . TYR A 1 100 ? -9.736 2.015 38.296 1.00 69.88 100 TYR A N 1
ATOM 792 C CA . TYR A 1 100 ? -8.439 1.377 38.568 1.00 69.88 100 TYR A CA 1
ATOM 793 C C . TYR A 1 100 ? -7.335 2.333 39.067 1.00 69.88 100 TYR A C 1
ATOM 795 O O . TYR A 1 100 ? -6.551 1.988 39.946 1.00 69.88 100 TYR A O 1
ATOM 803 N N . TYR A 1 101 ? -7.282 3.553 38.522 1.00 70.25 101 TYR A N 1
ATOM 804 C CA . TYR A 1 101 ? -6.357 4.622 38.937 1.00 70.25 101 TYR A CA 1
ATOM 805 C C . TYR A 1 101 ? -7.076 5.719 39.734 1.00 70.25 101 TYR A C 1
ATOM 807 O O . TYR A 1 101 ? -6.888 6.919 39.526 1.00 70.25 101 TYR A O 1
ATOM 815 N N . SER A 1 102 ? -7.976 5.311 40.619 1.00 68.31 102 SER A N 1
ATOM 816 C CA . SER A 1 102 ? -8.643 6.175 41.585 1.00 68.31 102 SER A CA 1
ATOM 817 C C . SER A 1 102 ? -8.767 5.440 42.913 1.00 68.31 102 SER A C 1
ATOM 819 O O . SER A 1 102 ? -8.818 4.216 42.939 1.00 68.31 102 SER A O 1
ATOM 821 N N . ALA A 1 103 ? -8.883 6.173 44.017 1.00 72.19 103 ALA A N 1
ATOM 822 C CA . ALA A 1 103 ? -9.172 5.589 45.328 1.00 72.19 103 ALA A CA 1
ATOM 823 C C . ALA A 1 103 ? -10.648 5.140 45.477 1.00 72.19 103 ALA A C 1
ATOM 825 O O . ALA A 1 103 ? -11.179 5.135 46.583 1.00 72.19 103 ALA A O 1
ATOM 826 N N . LEU A 1 104 ? -11.326 4.823 44.366 1.00 79.94 104 LEU A N 1
ATOM 827 C CA . LEU A 1 104 ? -12.716 4.371 44.324 1.00 79.94 104 LEU A CA 1
ATOM 828 C C . LEU A 1 104 ? -12.738 2.862 44.094 1.00 79.94 104 LEU A C 1
ATOM 830 O O . LEU A 1 104 ? -12.163 2.367 43.127 1.00 79.94 104 LEU A O 1
ATOM 834 N N . ILE A 1 105 ? -13.439 2.141 44.959 1.00 82.69 105 ILE A N 1
ATOM 835 C CA . ILE A 1 105 ? -13.558 0.684 44.901 1.00 82.69 105 ILE A CA 1
ATOM 836 C C . ILE A 1 105 ? -15.050 0.363 44.822 1.00 82.69 105 ILE A C 1
ATOM 838 O O . ILE A 1 105 ? -15.822 0.854 45.643 1.00 82.69 105 ILE A O 1
ATOM 842 N N . ALA A 1 106 ? -15.478 -0.416 43.827 1.00 86.44 106 ALA A N 1
ATOM 843 C CA . ALA A 1 106 ? -16.883 -0.784 43.673 1.00 86.44 106 ALA A CA 1
ATOM 844 C C . ALA A 1 106 ? -17.346 -1.652 44.855 1.00 86.44 106 ALA A C 1
ATOM 846 O O . ALA A 1 106 ? -16.658 -2.588 45.278 1.00 86.44 106 ALA A O 1
ATOM 847 N N . LYS A 1 107 ? -18.520 -1.316 45.395 1.00 88.12 107 LYS A N 1
ATOM 848 C CA . LYS A 1 107 ? -19.040 -1.878 46.640 1.00 88.12 107 LYS A CA 1
ATOM 849 C C . LYS A 1 107 ? -19.493 -3.321 46.439 1.00 88.12 107 LYS A C 1
ATOM 851 O O . LYS A 1 107 ? -20.502 -3.596 45.790 1.00 88.12 107 LYS A O 1
ATOM 856 N N . HIS A 1 108 ? -18.739 -4.254 47.005 1.00 86.38 108 HIS A N 1
ATOM 857 C CA . HIS A 1 108 ? -19.021 -5.683 46.897 1.00 86.38 108 HIS A CA 1
ATOM 858 C C . HIS A 1 108 ? -20.360 -6.054 47.552 1.00 86.38 108 HIS A C 1
ATOM 860 O O . HIS A 1 108 ? -20.717 -5.510 48.596 1.00 86.38 108 HIS A O 1
ATOM 866 N N . GLY A 1 109 ? -21.081 -7.011 46.960 1.00 86.25 109 GLY A N 1
ATOM 867 C CA . GLY A 1 109 ? -22.432 -7.374 47.403 1.00 86.25 109 GLY A CA 1
ATOM 868 C C . GLY A 1 109 ? -23.513 -6.371 46.982 1.00 86.25 109 GLY A C 1
ATOM 869 O O . GLY A 1 109 ? -24.604 -6.388 47.544 1.00 86.25 109 GLY A O 1
ATOM 870 N N . THR A 1 110 ? -23.219 -5.498 46.013 1.00 91.00 110 THR A N 1
ATOM 871 C CA . THR A 1 110 ? -24.213 -4.658 45.328 1.00 91.00 110 THR A CA 1
ATOM 872 C C . THR A 1 110 ? -24.234 -4.966 43.831 1.00 91.00 110 THR A C 1
ATOM 874 O O . THR A 1 110 ? -23.334 -5.638 43.320 1.00 91.00 110 THR A O 1
ATOM 877 N N . ASP A 1 111 ? -25.253 -4.470 43.131 1.00 93.31 111 ASP A N 1
ATOM 878 C CA . ASP A 1 111 ? -25.357 -4.565 41.675 1.00 93.31 111 ASP A CA 1
ATOM 879 C C . ASP A 1 111 ? -24.821 -3.306 40.993 1.00 93.31 111 ASP A C 1
ATOM 881 O O . ASP A 1 111 ? -24.990 -2.182 41.476 1.00 93.31 111 ASP A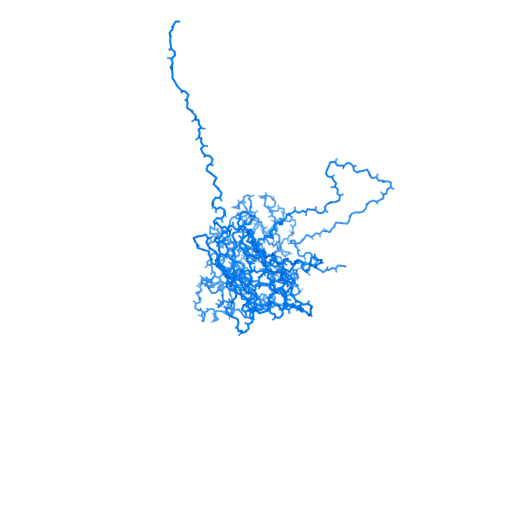 O 1
ATOM 885 N N . ARG A 1 112 ? -24.275 -3.496 39.793 1.00 92.81 112 ARG A N 1
ATOM 886 C CA . ARG A 1 112 ? -24.204 -2.459 38.764 1.00 92.81 112 ARG A CA 1
ATOM 887 C C . ARG A 1 112 ? -25.539 -2.456 38.021 1.00 92.81 112 ARG A C 1
ATOM 889 O O . ARG A 1 112 ? -25.955 -3.499 37.515 1.00 92.81 112 ARG A O 1
ATOM 896 N N . VAL A 1 113 ? -26.199 -1.305 37.962 1.00 96.25 113 VAL A N 1
ATOM 897 C CA . VAL A 1 113 ? -27.409 -1.088 37.159 1.00 96.25 113 VAL A CA 1
ATOM 898 C C . VAL A 1 113 ? -26.986 -0.555 35.798 1.00 96.25 113 VAL A C 1
ATOM 900 O O . VAL A 1 113 ? -26.137 0.333 35.718 1.00 96.25 113 VAL A O 1
ATOM 903 N N . PHE A 1 114 ? -27.573 -1.088 34.735 1.00 96.88 114 PHE A N 1
ATOM 904 C CA . PHE A 1 114 ? -27.268 -0.720 33.362 1.00 96.88 114 PHE A CA 1
ATOM 905 C C . PHE A 1 114 ? -28.536 -0.426 32.566 1.00 96.88 114 PHE A C 1
ATOM 907 O O . PHE A 1 114 ? -29.558 -1.056 32.802 1.00 96.88 114 PHE A O 1
ATOM 914 N N . SER A 1 115 ? -28.441 0.454 31.570 1.00 97.38 115 SER A N 1
ATOM 915 C CA . SER A 1 115 ? -29.385 0.523 30.444 1.00 97.38 115 SER A CA 1
ATOM 916 C C . SER A 1 115 ? -28.618 0.727 29.139 1.00 97.38 115 SER A C 1
ATOM 918 O O . SER A 1 115 ? -27.613 1.443 29.108 1.00 97.38 115 SER A O 1
ATOM 920 N N . ALA A 1 116 ? -29.065 0.080 28.063 1.00 97.12 116 ALA A N 1
ATOM 921 C CA . ALA A 1 116 ? -28.396 0.096 26.764 1.00 97.12 116 ALA A CA 1
ATOM 922 C C . ALA A 1 116 ? -29.336 0.598 25.665 1.00 97.12 116 ALA A C 1
ATOM 924 O O . ALA A 1 116 ? -30.507 0.241 25.647 1.00 97.12 116 ALA A O 1
ATOM 925 N N . THR A 1 117 ? -28.824 1.409 24.740 1.00 95.69 117 THR A N 1
ATOM 926 C CA . THR A 1 117 ? -29.582 1.958 23.606 1.00 95.69 117 THR A CA 1
ATOM 927 C C . THR A 1 117 ? -28.697 2.087 22.377 1.00 95.69 117 THR A C 1
ATOM 929 O O . THR A 1 117 ? -27.594 2.635 22.475 1.00 95.69 117 THR A O 1
ATOM 932 N N . TRP A 1 118 ? -29.208 1.705 21.211 1.00 92.62 118 TRP A N 1
ATOM 933 C CA . TRP A 1 118 ? -28.619 2.107 19.935 1.00 92.62 118 TRP A CA 1
ATOM 934 C C . TRP A 1 118 ? -28.871 3.593 19.639 1.00 92.62 118 TRP A C 1
ATOM 936 O O . TRP A 1 118 ? -29.991 4.087 19.768 1.00 92.62 118 TRP A O 1
ATOM 946 N N . THR A 1 119 ? -27.836 4.305 19.197 1.00 91.25 119 THR A N 1
ATOM 947 C CA . THR A 1 119 ? -27.903 5.677 18.672 1.00 91.25 119 THR A CA 1
ATOM 948 C C . THR A 1 119 ? -27.202 5.755 17.310 1.00 91.25 119 THR A C 1
ATOM 950 O O . THR A 1 119 ? -26.706 4.752 16.791 1.00 91.25 119 THR A O 1
ATOM 953 N N . ASP A 1 120 ? -27.203 6.932 16.679 1.00 87.62 120 ASP A N 1
ATOM 954 C CA . ASP A 1 120 ? -26.544 7.189 15.386 1.00 87.62 120 ASP A CA 1
ATOM 955 C C . ASP A 1 120 ? -26.936 6.187 14.283 1.00 87.62 120 ASP A C 1
ATOM 957 O O . ASP A 1 120 ? -26.096 5.700 13.529 1.00 87.62 120 ASP A O 1
ATOM 961 N N . SER A 1 121 ? -28.232 5.865 14.202 1.00 85.00 121 SER A N 1
ATOM 962 C CA . SER A 1 121 ? -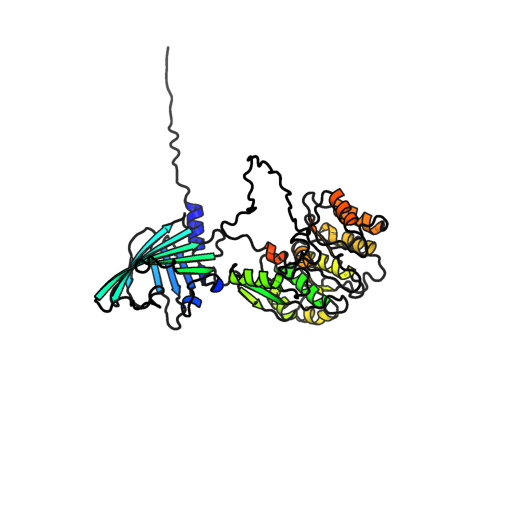28.806 4.870 13.275 1.00 85.00 121 SER A CA 1
ATOM 963 C C . SER A 1 121 ? -28.255 3.440 13.436 1.00 85.00 121 SER A C 1
ATOM 965 O O . SER A 1 121 ? -28.168 2.702 12.460 1.00 85.00 121 SER A O 1
ATOM 967 N N . GLY A 1 122 ? -27.894 3.041 14.662 1.00 86.06 122 GLY A N 1
ATOM 968 C CA . GLY A 1 122 ? -27.353 1.708 14.981 1.00 86.06 122 GLY A CA 1
ATOM 969 C C . GLY A 1 122 ? -25.823 1.649 15.008 1.00 86.06 122 GLY A C 1
ATOM 970 O O . GLY A 1 122 ? -25.246 0.635 15.381 1.00 86.06 122 GLY A O 1
ATOM 971 N N . ARG A 1 123 ? -25.140 2.740 14.648 1.00 90.69 123 ARG A N 1
ATOM 972 C CA . ARG A 1 123 ? -23.672 2.798 14.587 1.00 90.69 123 ARG A CA 1
ATOM 973 C C . ARG A 1 123 ? -22.996 2.978 15.949 1.00 90.69 123 ARG A C 1
ATOM 975 O O . ARG A 1 123 ? -21.817 2.652 16.093 1.00 90.69 123 ARG A O 1
ATOM 982 N N . THR A 1 124 ? -23.729 3.501 16.931 1.00 95.06 124 THR A N 1
ATOM 983 C CA . THR A 1 124 ? -23.235 3.727 18.291 1.00 95.06 124 THR A CA 1
ATOM 984 C C . THR A 1 124 ? -24.072 2.935 19.286 1.00 95.06 124 THR A C 1
ATOM 986 O O . THR A 1 124 ? -25.269 3.181 19.419 1.00 95.06 124 THR A O 1
ATOM 989 N N . LEU A 1 125 ? -23.448 2.022 20.030 1.00 96.06 125 LEU A N 1
ATOM 990 C CA . LEU A 1 125 ? -24.052 1.436 21.222 1.00 96.06 125 LEU A CA 1
ATOM 991 C C . LEU A 1 125 ? -23.733 2.326 22.422 1.00 96.06 125 LEU A C 1
ATOM 993 O O . LEU A 1 125 ? -22.570 2.461 22.805 1.00 96.06 125 LEU A O 1
ATOM 997 N N . GLN A 1 126 ? -24.755 2.908 23.040 1.00 97.12 126 GLN A N 1
ATOM 998 C CA . GLN A 1 126 ? -24.616 3.636 24.296 1.00 97.12 126 GLN A CA 1
ATOM 999 C C . GLN A 1 126 ? -25.074 2.751 25.457 1.00 97.12 126 GLN A C 1
ATOM 1001 O O . GLN A 1 126 ? -26.214 2.297 25.479 1.00 97.12 126 GLN A O 1
ATOM 1006 N N . LEU A 1 127 ? -24.204 2.557 26.445 1.00 96.56 127 LEU A N 1
ATOM 1007 C CA . LEU A 1 127 ? -24.476 1.815 27.674 1.00 96.56 127 LEU A CA 1
ATOM 1008 C C . LEU A 1 127 ? -24.268 2.753 28.869 1.00 96.56 127 LEU A C 1
ATOM 1010 O O . LEU A 1 127 ? -23.151 3.191 29.143 1.00 96.56 127 LEU A O 1
ATOM 1014 N N . LYS A 1 128 ? -25.343 3.066 29.590 1.00 96.75 128 LYS A N 1
ATOM 1015 C CA . LYS A 1 128 ? -25.292 3.818 30.849 1.00 96.75 128 LYS A CA 1
ATOM 1016 C C . LYS A 1 128 ? -25.102 2.829 31.995 1.00 96.75 128 LYS A C 1
ATOM 1018 O O . LYS A 1 128 ? -25.814 1.832 32.043 1.00 96.75 128 LYS A O 1
ATOM 1023 N N . GLN A 1 129 ? -24.172 3.101 32.905 1.00 94.75 129 GLN A N 1
ATOM 1024 C CA . GLN A 1 129 ? -23.876 2.281 34.084 1.00 94.75 129 GLN A CA 1
ATOM 1025 C C . GLN A 1 129 ? -24.002 3.140 35.349 1.00 94.75 129 GLN A C 1
ATOM 1027 O O . GLN A 1 129 ? -23.465 4.244 35.403 1.00 94.75 129 GLN A O 1
ATOM 1032 N N . SER A 1 130 ? -24.653 2.624 36.390 1.00 94.69 130 SER A N 1
ATOM 1033 C CA . SER A 1 130 ? -24.724 3.237 37.720 1.00 94.69 130 SER A CA 1
ATOM 1034 C C . SER A 1 130 ? -24.365 2.209 38.791 1.00 94.69 130 SER A C 1
ATOM 1036 O O . SER A 1 130 ? -24.829 1.069 38.745 1.00 94.69 130 SER A O 1
ATOM 1038 N N . TYR A 1 131 ? -23.491 2.569 39.731 1.00 92.56 131 TYR A N 1
ATOM 1039 C CA . TYR A 1 131 ? -22.982 1.634 40.740 1.00 92.56 131 TYR A CA 1
ATOM 1040 C C . TYR A 1 131 ? -22.495 2.343 42.006 1.00 92.56 131 TYR A C 1
ATOM 1042 O O . TYR A 1 131 ? -22.135 3.519 41.981 1.00 92.56 131 TYR A O 1
ATOM 1050 N N . GLN A 1 132 ? -22.486 1.625 43.130 1.00 92.06 132 GLN A N 1
ATOM 1051 C CA . GLN A 1 132 ? -21.952 2.132 44.395 1.00 92.06 132 GLN A CA 1
ATOM 1052 C C . GLN A 1 132 ? -20.434 1.949 44.461 1.00 92.06 132 GLN A C 1
ATOM 1054 O O . GLN A 1 132 ? -19.919 0.871 44.155 1.00 92.06 132 GLN A O 1
ATOM 1059 N N . VAL A 1 133 ? -19.727 2.974 44.936 1.00 89.62 133 VAL A N 1
ATOM 1060 C CA . VAL A 1 133 ? -18.322 2.881 45.355 1.00 89.62 133 VAL A CA 1
ATOM 1061 C C . VAL A 1 133 ? -18.189 3.182 46.842 1.00 89.62 133 VAL A C 1
ATOM 1063 O O . VAL A 1 133 ? -18.880 4.058 47.368 1.00 89.62 133 VAL A O 1
ATOM 1066 N N . ASP A 1 134 ? -17.291 2.466 47.510 1.00 85.94 134 ASP A N 1
ATOM 1067 C CA . ASP A 1 134 ? -16.904 2.746 48.889 1.00 85.94 134 ASP A CA 1
ATOM 1068 C C . ASP A 1 134 ? -15.858 3.876 48.932 1.00 85.94 134 ASP A C 1
ATOM 1070 O O . ASP A 1 134 ? -14.975 3.984 48.076 1.00 85.94 134 ASP A O 1
ATOM 1074 N N . LEU A 1 135 ? -15.984 4.734 49.943 1.00 82.50 135 LEU A N 1
ATOM 1075 C CA . LEU A 1 135 ? -15.161 5.907 50.229 1.00 82.50 135 LEU A CA 1
ATOM 1076 C C . LEU A 1 135 ? -14.789 5.912 51.717 1.00 82.50 135 LEU A C 1
ATOM 1078 O O . LEU A 1 135 ? -15.508 5.368 52.553 1.00 82.50 135 LEU A O 1
ATOM 1082 N N . ALA A 1 136 ? -13.736 6.643 52.087 1.00 79.12 136 ALA A N 1
ATOM 1083 C CA . ALA A 1 136 ? -13.346 6.821 53.492 1.00 79.12 136 ALA A CA 1
ATOM 1084 C C . ALA A 1 136 ? -14.440 7.460 54.385 1.00 79.12 136 ALA A C 1
ATOM 1086 O O . ALA A 1 136 ? -14.345 7.394 55.606 1.00 79.12 136 ALA A O 1
ATOM 1087 N N . GLN A 1 137 ? -15.465 8.083 53.788 1.00 79.75 137 GLN A N 1
ATOM 1088 C CA . GLN A 1 137 ? -16.568 8.771 54.476 1.00 79.75 137 GLN A CA 1
ATOM 1089 C C . GLN A 1 137 ? -17.959 8.168 54.173 1.00 79.75 137 GLN A C 1
ATOM 1091 O O . GLN A 1 137 ? -18.971 8.811 54.442 1.00 79.75 137 GLN A O 1
ATOM 1096 N N . GLY A 1 138 ? -18.043 6.957 53.605 1.00 84.94 138 GLY A N 1
ATOM 1097 C CA . GLY A 1 138 ? -19.318 6.284 53.306 1.00 84.94 138 GLY A CA 1
ATOM 1098 C C . GLY A 1 138 ? -19.325 5.606 51.937 1.00 84.94 138 GLY A C 1
ATOM 1099 O O . GLY A 1 138 ? -18.291 5.147 51.469 1.00 84.94 138 GLY A O 1
ATOM 1100 N N . SER A 1 139 ? -20.479 5.556 51.268 1.00 85.69 139 SER A N 1
ATOM 1101 C CA . SER A 1 139 ? -20.575 5.113 49.869 1.00 85.69 139 SER A CA 1
ATOM 1102 C C . SER A 1 139 ? -21.266 6.158 49.000 1.00 85.69 139 SER A C 1
ATOM 1104 O O . SER A 1 139 ? -22.139 6.882 49.480 1.00 85.69 139 SER A O 1
ATOM 1106 N N . LYS A 1 140 ? -20.882 6.234 47.724 1.00 90.31 140 LYS A N 1
ATOM 1107 C CA . LYS A 1 140 ? -21.454 7.167 46.747 1.00 90.31 140 LYS A CA 1
ATOM 1108 C C . LYS A 1 140 ? -21.806 6.432 45.454 1.00 90.31 140 LYS A C 1
ATOM 1110 O O . LYS A 1 140 ? -21.069 5.548 45.024 1.00 90.31 140 LYS A O 1
ATOM 1115 N N . THR A 1 141 ? -22.893 6.840 44.805 1.00 91.69 141 THR A N 1
ATOM 1116 C CA . THR A 1 141 ? -23.206 6.417 43.436 1.00 91.69 141 THR A CA 1
ATOM 1117 C C . THR A 1 141 ? -22.254 7.084 42.441 1.00 91.69 141 THR A C 1
ATOM 1119 O O . THR A 1 141 ? -22.049 8.297 42.498 1.00 91.69 141 THR A O 1
ATOM 1122 N N . VAL A 1 142 ? -21.705 6.300 41.519 1.00 90.94 142 VAL A N 1
ATOM 1123 C CA . VAL A 1 142 ? -20.960 6.760 40.342 1.00 90.94 142 VAL A CA 1
ATOM 1124 C C . VAL A 1 142 ? -21.765 6.403 39.101 1.00 90.94 142 VAL A C 1
ATOM 1126 O O . VAL A 1 142 ? -22.272 5.284 39.000 1.00 90.94 142 VAL A O 1
ATOM 1129 N N . ASN A 1 143 ? -21.864 7.342 38.161 1.00 93.56 143 ASN A N 1
ATOM 1130 C CA . ASN A 1 143 ? -22.560 7.149 36.893 1.00 93.56 143 ASN A CA 1
ATOM 1131 C C . ASN A 1 143 ? -21.583 7.285 35.721 1.00 93.56 143 ASN A C 1
ATOM 1133 O O . ASN A 1 143 ? -20.804 8.240 35.646 1.00 93.56 143 ASN A O 1
ATOM 1137 N N . GLU A 1 144 ? -21.645 6.328 34.799 1.00 93.56 144 GLU A N 1
ATOM 1138 C CA . GLU A 1 144 ? -20.818 6.255 33.597 1.00 93.56 144 GLU A CA 1
ATOM 1139 C C . GLU A 1 144 ? -21.680 6.149 32.342 1.00 93.56 144 GLU A C 1
ATOM 1141 O O . GLU A 1 144 ? -22.716 5.481 32.337 1.00 93.56 144 GLU A O 1
ATOM 1146 N N . ILE A 1 145 ? -21.233 6.792 31.265 1.00 95.25 145 ILE A N 1
ATOM 1147 C CA . ILE A 1 145 ? -21.790 6.608 29.926 1.00 95.25 145 ILE A CA 1
ATOM 1148 C C . ILE A 1 145 ? -20.683 6.051 29.042 1.00 95.25 145 ILE A C 1
ATOM 1150 O O . ILE A 1 145 ? -19.733 6.748 28.681 1.00 95.25 145 ILE A O 1
ATOM 1154 N N . HIS A 1 146 ? -20.823 4.776 28.708 1.00 95.88 146 HIS A N 1
ATOM 1155 C CA . HIS A 1 146 ? -19.998 4.073 27.743 1.00 95.88 146 HIS A CA 1
ATOM 1156 C C . HIS A 1 146 ? -20.602 4.279 26.352 1.00 95.88 146 HIS A C 1
ATOM 1158 O O . HIS A 1 146 ? -21.808 4.084 26.178 1.00 95.88 146 HIS A O 1
ATOM 1164 N N . ARG A 1 147 ? -19.794 4.637 25.353 1.00 96.94 147 ARG A N 1
ATOM 1165 C CA . ARG A 1 147 ? -20.222 4.636 23.945 1.00 96.94 147 ARG A CA 1
ATOM 1166 C C . ARG A 1 147 ? -19.237 3.842 23.114 1.00 96.94 147 ARG A C 1
ATOM 1168 O O . ARG A 1 147 ? -18.037 4.076 23.191 1.00 96.94 147 ARG A O 1
ATOM 1175 N N . PHE A 1 148 ? -19.757 2.908 22.337 1.00 96.81 148 PHE A N 1
ATOM 1176 C CA . PHE A 1 148 ? -19.008 2.103 21.386 1.00 96.81 148 PHE A CA 1
ATOM 1177 C C . PHE A 1 148 ? -19.492 2.520 19.998 1.00 96.81 148 PHE A C 1
ATOM 1179 O O . PHE A 1 148 ? -20.637 2.244 19.661 1.00 96.81 148 PHE A O 1
ATOM 1186 N N . THR A 1 149 ? -18.669 3.225 19.226 1.00 95.56 149 THR A N 1
ATOM 1187 C CA . THR A 1 149 ? -19.036 3.794 17.920 1.00 95.56 149 THR A CA 1
ATOM 1188 C C . THR A 1 149 ? -18.182 3.178 16.825 1.00 95.56 149 THR A C 1
ATOM 1190 O O . THR A 1 149 ? -16.958 3.308 16.844 1.00 95.56 149 THR A O 1
ATOM 1193 N N . ILE A 1 150 ? -18.820 2.523 15.857 1.00 93.06 150 ILE A N 1
ATOM 1194 C CA . ILE A 1 150 ? -18.133 1.951 14.697 1.00 93.06 150 ILE A CA 1
ATOM 1195 C C . ILE A 1 150 ? -17.858 3.036 13.644 1.00 93.06 150 ILE A C 1
ATOM 1197 O O . ILE A 1 150 ? -18.732 3.835 13.292 1.00 93.06 150 ILE A O 1
ATOM 1201 N N . ALA A 1 151 ? -16.637 3.059 13.109 1.00 89.56 151 ALA A N 1
ATOM 1202 C CA . ALA A 1 151 ? -16.275 3.908 11.978 1.00 89.56 151 ALA A CA 1
ATOM 1203 C C . ALA A 1 151 ? -17.039 3.477 10.714 1.00 89.56 151 ALA A C 1
ATOM 1205 O O . ALA A 1 151 ? -17.294 2.294 10.515 1.00 89.56 151 ALA A O 1
ATOM 1206 N N . ARG A 1 152 ? -17.372 4.398 9.800 1.00 84.00 152 ARG A N 1
ATOM 1207 C CA . ARG A 1 152 ? -18.197 4.108 8.596 1.00 84.00 152 ARG A CA 1
ATOM 1208 C C . ARG A 1 152 ? -17.673 2.990 7.689 1.00 84.00 152 ARG A C 1
ATOM 1210 O O . ARG A 1 152 ? -18.442 2.433 6.916 1.00 84.00 152 ARG A O 1
ATOM 1217 N N . ARG A 1 153 ? -16.372 2.699 7.741 1.00 81.00 153 ARG A N 1
ATOM 1218 C CA . ARG A 1 153 ? -15.718 1.618 6.984 1.00 81.00 153 ARG A CA 1
ATOM 1219 C C . ARG A 1 153 ? -15.799 0.251 7.683 1.00 81.00 153 ARG A C 1
ATOM 1221 O O . ARG A 1 153 ? -15.376 -0.740 7.102 1.00 81.00 153 ARG A O 1
ATOM 1228 N N . HIS A 1 154 ? -16.340 0.210 8.902 1.00 84.75 154 HIS A N 1
ATOM 1229 C CA . HIS A 1 154 ? -16.450 -0.955 9.786 1.00 84.75 154 HIS A CA 1
ATOM 1230 C C . HIS A 1 154 ? -15.100 -1.612 10.152 1.00 84.75 154 HIS A C 1
ATOM 1232 O O . HIS A 1 154 ? -15.068 -2.748 10.610 1.00 84.75 154 HIS A O 1
ATOM 1238 N N . ASP A 1 155 ? -13.987 -0.892 9.983 1.00 86.81 155 ASP A N 1
ATOM 1239 C CA . ASP A 1 155 ? -12.621 -1.332 10.299 1.00 86.81 155 ASP A CA 1
ATOM 1240 C C . ASP A 1 155 ? -12.185 -0.969 11.732 1.00 86.81 155 ASP A C 1
ATOM 1242 O O . ASP A 1 155 ? -11.426 -1.714 12.357 1.00 86.81 155 ASP A O 1
ATOM 1246 N N . LEU A 1 156 ? -12.702 0.140 12.274 1.00 93.12 156 LEU A N 1
ATOM 1247 C CA . LEU A 1 156 ? -12.382 0.657 13.608 1.00 93.12 156 LEU A CA 1
ATOM 1248 C C . LEU A 1 156 ? -13.619 0.810 14.508 1.00 93.12 156 LEU A C 1
ATOM 1250 O O . LEU A 1 156 ? -14.710 1.152 14.048 1.00 93.12 156 LEU A O 1
ATOM 1254 N N . LEU A 1 157 ? -13.405 0.639 15.813 1.00 95.31 157 LEU A N 1
ATOM 1255 C CA . LEU A 1 157 ? -14.360 0.892 16.890 1.00 95.31 157 LEU A CA 1
ATOM 1256 C C . LEU A 1 157 ? -13.756 1.890 17.885 1.00 95.31 157 LEU A C 1
ATOM 1258 O O . LEU A 1 157 ? -12.735 1.611 18.515 1.00 95.31 157 LEU A O 1
ATOM 1262 N N . THR A 1 158 ? -14.403 3.036 18.077 1.00 95.56 158 THR A N 1
ATOM 1263 C CA . THR A 1 158 ? -14.056 3.989 19.136 1.00 95.56 158 THR A CA 1
ATOM 1264 C C . THR A 1 158 ? -14.901 3.702 20.372 1.00 95.56 158 THR A C 1
ATOM 1266 O O . THR A 1 158 ? -16.126 3.781 20.329 1.00 95.56 158 THR A O 1
ATOM 1269 N N . TYR A 1 159 ? -14.249 3.380 21.485 1.00 95.81 159 TYR A N 1
ATOM 1270 C CA . TYR A 1 159 ? -14.866 3.179 22.789 1.00 95.81 159 TYR A CA 1
ATOM 1271 C C . TYR A 1 159 ? -14.536 4.354 23.714 1.00 95.81 159 TYR A C 1
ATOM 1273 O O . TYR A 1 159 ? -13.372 4.574 24.054 1.00 95.81 159 TYR A O 1
ATOM 1281 N N . THR A 1 160 ? -15.559 5.096 24.138 1.00 94.81 160 THR A N 1
ATOM 1282 C CA . THR A 1 160 ? -15.434 6.204 25.090 1.00 94.81 160 THR A CA 1
ATOM 1283 C C . THR A 1 160 ? -16.146 5.927 26.412 1.00 94.81 160 THR A C 1
ATOM 1285 O O . THR A 1 160 ? -17.135 5.191 26.459 1.00 94.81 160 THR A O 1
ATOM 1288 N N . ILE A 1 161 ? -15.640 6.520 27.500 1.00 92.25 161 ILE A N 1
ATOM 1289 C CA . ILE A 1 161 ? -16.247 6.479 28.837 1.00 92.25 161 ILE A CA 1
ATOM 1290 C C . ILE A 1 161 ? -16.256 7.881 29.444 1.00 92.25 161 ILE A C 1
ATOM 1292 O O . ILE A 1 161 ? -15.210 8.439 29.787 1.00 92.25 161 ILE A O 1
ATOM 1296 N N . GLU A 1 162 ? -17.455 8.425 29.619 1.00 91.75 162 GLU A N 1
ATOM 1297 C CA . GLU A 1 162 ? -17.715 9.626 30.416 1.00 91.75 162 GLU A CA 1
ATOM 1298 C C . GLU A 1 162 ? -18.110 9.219 31.834 1.00 91.75 162 GLU A C 1
ATOM 1300 O O . GLU A 1 162 ? -18.816 8.226 32.014 1.00 91.75 162 GLU A O 1
ATOM 1305 N N . ARG A 1 163 ? -17.685 9.984 32.846 1.00 88.75 163 ARG A N 1
ATOM 1306 C CA . ARG A 1 163 ? -18.002 9.704 34.252 1.00 88.75 163 ARG A CA 1
ATOM 1307 C C . ARG A 1 163 ? -18.322 10.976 35.021 1.00 88.75 163 ARG A C 1
ATOM 1309 O O . ARG A 1 163 ? -17.517 11.903 35.045 1.00 88.75 163 ARG A O 1
ATOM 1316 N N . ASP A 1 164 ? -19.452 10.976 35.721 1.00 87.38 164 ASP A N 1
ATOM 1317 C CA . ASP A 1 164 ? -19.965 12.127 36.476 1.00 87.38 164 ASP A CA 1
ATOM 1318 C C . ASP A 1 164 ? -18.956 12.705 37.488 1.00 87.38 164 ASP A C 1
ATOM 1320 O O . ASP A 1 164 ? -18.710 13.907 37.543 1.00 87.38 164 ASP A O 1
ATOM 1324 N N . SER A 1 165 ? -18.279 11.834 38.232 1.00 79.00 165 SER A N 1
ATOM 1325 C CA . SER A 1 165 ? -17.243 12.166 39.217 1.00 79.00 165 SER A CA 1
ATOM 1326 C C . SER A 1 165 ? -15.912 12.644 38.614 1.00 79.00 165 SER A C 1
ATOM 1328 O O . SER A 1 165 ? -14.941 12.820 39.351 1.00 79.00 165 SER A O 1
ATOM 1330 N N . ARG A 1 166 ? -15.837 12.823 37.289 1.00 78.06 166 ARG A N 1
ATOM 1331 C CA . ARG A 1 166 ? -14.689 13.368 36.545 1.00 78.06 166 ARG A CA 1
ATOM 1332 C C . ARG A 1 166 ? -15.134 14.288 35.390 1.00 78.06 166 ARG A C 1
ATOM 1334 O O . ARG A 1 166 ? -14.459 14.337 34.371 1.00 78.06 166 ARG A O 1
ATOM 1341 N N . ALA A 1 167 ? -16.229 15.035 35.552 1.00 73.12 167 ALA A N 1
ATOM 1342 C CA . ALA A 1 167 ? -16.798 15.892 34.499 1.00 73.12 167 ALA A CA 1
ATOM 1343 C C . ALA A 1 167 ? -15.823 16.922 33.872 1.00 73.12 167 ALA A C 1
ATOM 1345 O O . ALA A 1 167 ? -16.013 17.313 32.727 1.00 73.12 167 ALA A O 1
ATOM 1346 N N . GLU A 1 168 ? -14.777 17.343 34.593 1.00 78.00 168 GLU A N 1
ATOM 1347 C CA . GLU A 1 168 ? -13.746 18.281 34.108 1.00 78.00 168 GLU A CA 1
ATOM 1348 C C . GLU A 1 168 ? -12.537 17.596 33.434 1.00 78.00 168 GLU A C 1
ATOM 1350 O O . GLU A 1 168 ? -11.610 18.268 32.985 1.00 78.00 168 GLU A O 1
ATOM 1355 N N . GLN A 1 169 ? -12.493 16.261 33.390 1.00 75.62 169 GLN A N 1
ATOM 1356 C CA . GLN A 1 169 ? -11.409 15.505 32.754 1.00 75.62 169 GLN A CA 1
ATOM 1357 C C . GLN A 1 169 ? -11.784 15.117 31.315 1.00 75.62 169 GLN A C 1
ATOM 1359 O O . GLN A 1 169 ? -12.957 14.853 31.047 1.00 75.62 169 GLN A O 1
ATOM 1364 N N . PRO A 1 170 ? -10.807 14.992 30.395 1.00 79.50 170 PRO A N 1
ATOM 1365 C CA . PRO A 1 170 ? -11.057 14.452 29.063 1.00 79.50 170 PRO A CA 1
ATOM 1366 C C . PRO A 1 170 ? -11.702 13.062 29.120 1.00 79.50 170 PRO A C 1
ATOM 1368 O O . PRO A 1 170 ? -11.274 12.200 29.893 1.00 79.50 170 PRO A O 1
ATOM 1371 N N . THR A 1 171 ? -12.701 12.837 28.265 1.00 86.06 171 THR A N 1
ATOM 1372 C CA . THR A 1 171 ? -13.376 11.544 28.114 1.00 86.06 171 THR A CA 1
ATOM 1373 C C . THR A 1 171 ? -12.365 10.436 27.823 1.00 86.06 171 THR A C 1
ATOM 1375 O O . THR A 1 171 ? -11.584 10.527 26.871 1.00 86.06 171 THR A O 1
ATOM 1378 N N . ALA A 1 172 ? -12.394 9.363 28.619 1.00 88.81 172 ALA A N 1
ATOM 1379 C CA . ALA A 1 172 ? -11.475 8.248 28.429 1.00 88.81 172 ALA A CA 1
ATOM 1380 C C . ALA A 1 172 ? -11.780 7.556 27.096 1.00 88.81 172 ALA A C 1
ATOM 1382 O O . ALA A 1 172 ? -12.905 7.107 26.893 1.00 88.81 172 ALA A O 1
ATOM 1383 N N . THR A 1 173 ? -10.796 7.492 26.200 1.00 92.81 173 THR A N 1
ATOM 1384 C CA . THR A 1 173 ? -10.966 7.075 24.804 1.00 92.81 173 THR A CA 1
ATOM 1385 C C . THR A 1 173 ? -10.003 5.945 24.444 1.00 92.81 173 THR A C 1
ATOM 1387 O O . THR A 1 173 ? -8.801 6.009 24.716 1.00 92.81 173 THR A O 1
ATOM 1390 N N . TYR A 1 174 ? -10.553 4.918 23.800 1.00 93.81 174 TYR A N 1
ATOM 1391 C CA . TYR A 1 174 ? -9.857 3.741 23.293 1.00 93.81 174 TYR A CA 1
ATOM 1392 C C . TYR A 1 174 ? -10.280 3.505 21.846 1.00 93.81 174 TYR A C 1
ATOM 1394 O O . TYR A 1 174 ? -11.470 3.537 21.538 1.00 93.81 174 TYR A O 1
ATOM 1402 N N . VAL A 1 175 ? -9.328 3.245 20.958 1.00 94.88 175 VAL A N 1
ATOM 1403 C CA . VAL A 1 175 ? -9.601 2.842 19.575 1.00 94.88 175 VAL A CA 1
ATOM 1404 C C . VAL A 1 175 ? -9.211 1.380 19.425 1.00 94.88 175 VAL A C 1
ATOM 1406 O O . VAL A 1 175 ? -8.128 0.965 19.839 1.00 94.88 175 VAL A O 1
ATOM 1409 N N . LEU A 1 176 ? -10.116 0.591 18.861 1.00 95.56 176 LEU A N 1
ATOM 1410 C CA . LEU A 1 176 ? -9.952 -0.830 18.607 1.00 95.56 176 LEU A CA 1
ATOM 1411 C C . LEU A 1 176 ? -10.145 -1.109 17.113 1.00 95.56 176 LEU A C 1
ATOM 1413 O O . LEU A 1 176 ? -10.826 -0.355 16.420 1.00 95.56 176 LEU A O 1
ATOM 1417 N N . LYS A 1 177 ? -9.590 -2.219 16.635 1.00 94.88 177 LYS A N 1
ATOM 1418 C CA . LYS A 1 177 ? -9.873 -2.799 15.313 1.00 94.88 177 LYS A CA 1
ATOM 1419 C C . LYS A 1 177 ? -10.412 -4.209 15.460 1.00 94.88 177 LYS A C 1
ATOM 1421 O O . LYS A 1 177 ? -10.251 -4.815 16.518 1.00 94.88 177 LYS A O 1
ATOM 1426 N N . ILE A 1 178 ? -11.002 -4.752 14.399 1.00 94.56 178 ILE A N 1
ATOM 1427 C CA . ILE A 1 178 ? -11.344 -6.177 14.356 1.00 94.56 178 ILE A CA 1
ATOM 1428 C C . ILE A 1 178 ? -10.059 -6.988 14.579 1.00 94.56 178 ILE A C 1
ATOM 1430 O O . ILE A 1 178 ? -9.014 -6.705 13.984 1.00 94.56 178 ILE A O 1
ATOM 1434 N N . LYS A 1 179 ? -10.121 -7.980 15.464 1.00 92.94 179 LYS A N 1
ATOM 1435 C CA . LYS A 1 179 ? -9.004 -8.863 15.788 1.00 92.94 179 LYS A CA 1
ATOM 1436 C C . LYS A 1 179 ? -8.479 -9.532 14.520 1.00 92.94 179 LYS A C 1
ATOM 1438 O O . LYS A 1 179 ? -9.244 -9.908 13.639 1.00 92.94 179 LYS A O 1
ATOM 1443 N N . ASP A 1 180 ? -7.159 -9.655 14.429 1.00 90.25 180 ASP A N 1
ATOM 1444 C CA . ASP A 1 180 ? -6.462 -10.222 13.273 1.00 90.25 180 ASP A CA 1
ATOM 1445 C C . ASP A 1 180 ? -6.556 -9.388 11.968 1.00 90.25 180 ASP A C 1
ATOM 1447 O O . ASP A 1 180 ? -5.894 -9.730 10.986 1.00 90.25 180 ASP A O 1
ATOM 1451 N N . SER A 1 181 ? -7.259 -8.244 11.970 1.00 92.25 181 SER A N 1
ATOM 1452 C CA . SER A 1 181 ? -7.363 -7.318 10.831 1.00 92.25 181 SER A CA 1
ATOM 1453 C C . SER A 1 181 ? -6.253 -6.252 10.790 1.00 92.25 181 SER A C 1
ATOM 1455 O O . SER A 1 181 ? -5.471 -6.074 11.734 1.00 92.25 181 SER A O 1
ATOM 1457 N N . MET A 1 182 ? -6.183 -5.519 9.670 1.00 92.62 182 MET A N 1
ATOM 1458 C CA . MET A 1 182 ? -5.195 -4.453 9.423 1.00 92.62 182 MET A CA 1
ATOM 1459 C C . MET A 1 182 ? -3.765 -4.938 9.713 1.00 92.62 182 MET A C 1
ATOM 1461 O O . MET A 1 182 ? -2.994 -4.300 10.435 1.00 92.62 182 MET A O 1
ATOM 1465 N N . ARG A 1 183 ? -3.443 -6.138 9.222 1.00 95.06 183 ARG A N 1
ATOM 1466 C CA . ARG A 1 183 ? -2.120 -6.751 9.321 1.00 95.06 183 ARG A CA 1
ATOM 1467 C C . ARG A 1 183 ? -1.404 -6.622 7.991 1.00 95.06 183 ARG A C 1
ATOM 1469 O O . ARG A 1 183 ? -1.980 -6.923 6.955 1.00 95.06 183 ARG A O 1
ATOM 1476 N N . SER A 1 184 ? -0.146 -6.214 8.055 1.00 97.69 184 SER A N 1
ATOM 1477 C CA . SER A 1 184 ? 0.746 -6.121 6.905 1.00 97.69 184 SER A CA 1
ATOM 1478 C C . SER A 1 184 ? 2.106 -6.703 7.266 1.00 97.69 184 SER A C 1
ATOM 1480 O O . SER A 1 184 ? 2.467 -6.845 8.437 1.00 97.69 184 SER A O 1
ATOM 1482 N N . TYR A 1 185 ? 2.905 -6.978 6.250 1.00 98.69 185 TYR A N 1
ATOM 1483 C CA . TYR A 1 185 ? 4.340 -7.124 6.392 1.00 98.69 185 TYR A CA 1
ATOM 1484 C C . TYR A 1 185 ? 5.044 -5.798 6.105 1.00 98.69 185 TYR A C 1
ATOM 1486 O O . TYR A 1 185 ? 4.526 -4.951 5.372 1.00 98.69 185 TYR A O 1
ATOM 1494 N N . MET A 1 186 ? 6.221 -5.612 6.695 1.00 98.56 186 MET A N 1
ATOM 1495 C CA . MET A 1 186 ? 7.155 -4.556 6.311 1.00 98.56 186 MET A CA 1
ATOM 1496 C C . MET A 1 186 ? 8.542 -5.146 6.074 1.00 98.56 186 MET A C 1
ATOM 1498 O O . MET A 1 186 ? 8.903 -6.158 6.681 1.00 98.56 186 MET A O 1
ATOM 1502 N N . MET A 1 187 ? 9.309 -4.533 5.180 1.00 98.50 187 MET A N 1
ATOM 1503 C CA . MET A 1 187 ? 10.691 -4.914 4.909 1.00 98.50 187 MET A CA 1
ATOM 1504 C C . MET A 1 187 ? 11.516 -3.677 4.560 1.00 98.50 187 MET A C 1
ATOM 1506 O O . MET A 1 187 ? 11.044 -2.798 3.841 1.00 98.50 187 MET A O 1
ATOM 1510 N N . GLU A 1 188 ? 12.743 -3.610 5.065 1.00 98.12 188 GLU A N 1
ATOM 1511 C CA . GLU A 1 188 ? 13.701 -2.563 4.702 1.00 98.12 188 GLU A CA 1
ATOM 1512 C C . 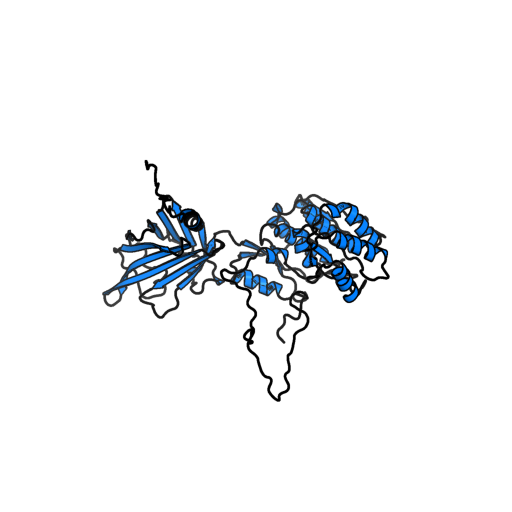GLU A 1 188 ? 14.512 -3.008 3.471 1.00 98.12 188 GLU A C 1
ATOM 1514 O O . GLU A 1 188 ? 14.890 -4.181 3.350 1.00 98.12 188 GLU A O 1
ATOM 1519 N N . LEU A 1 189 ? 14.733 -2.085 2.532 1.00 97.81 189 LEU A N 1
ATOM 1520 C CA . LEU A 1 189 ? 15.529 -2.307 1.325 1.00 97.81 189 LEU A CA 1
ATOM 1521 C C . LEU A 1 189 ? 16.986 -1.880 1.535 1.00 97.81 189 LEU A C 1
ATOM 1523 O O . LEU A 1 189 ? 17.278 -0.925 2.250 1.00 97.81 189 LEU A O 1
ATOM 1527 N N . GLU A 1 190 ? 17.898 -2.600 0.887 1.00 95.38 190 GLU A N 1
ATOM 1528 C CA . GLU A 1 190 ? 19.340 -2.339 0.934 1.00 95.38 190 GLU A CA 1
ATOM 1529 C C . GLU A 1 190 ? 19.718 -1.223 -0.053 1.00 95.38 190 GLU A C 1
ATOM 1531 O O . GLU A 1 190 ? 19.134 -1.122 -1.135 1.00 95.38 190 GLU A O 1
ATOM 1536 N N . ASP A 1 191 ? 20.699 -0.391 0.306 1.00 95.31 191 ASP A N 1
ATOM 1537 C CA . ASP A 1 191 ? 21.108 0.771 -0.492 1.00 95.31 191 ASP A CA 1
ATOM 1538 C C . ASP A 1 191 ? 22.163 0.431 -1.554 1.00 95.31 191 ASP A C 1
ATOM 1540 O O . ASP A 1 191 ? 23.312 0.868 -1.511 1.00 95.31 191 ASP A O 1
ATOM 1544 N N . ASN A 1 192 ? 21.771 -0.417 -2.501 1.00 96.31 192 ASN A N 1
ATOM 1545 C CA . ASN A 1 192 ? 22.573 -0.736 -3.674 1.00 96.31 192 ASN A CA 1
ATOM 1546 C C . ASN A 1 192 ? 21.656 -1.073 -4.851 1.00 96.31 192 ASN A C 1
ATOM 1548 O O . ASN A 1 192 ? 21.034 -2.135 -4.902 1.00 96.31 192 ASN A O 1
ATOM 1552 N N . TRP A 1 193 ? 21.600 -0.146 -5.802 1.00 96.94 193 TRP A N 1
ATOM 1553 C CA . TRP A 1 193 ? 20.697 -0.175 -6.952 1.00 96.94 193 TRP A CA 1
ATOM 1554 C C . TRP A 1 193 ? 21.432 -0.424 -8.275 1.00 96.94 193 TRP A C 1
ATOM 1556 O O . TRP A 1 193 ? 20.880 -0.200 -9.358 1.00 96.94 193 TRP A O 1
ATOM 1566 N N . GLU A 1 194 ? 22.690 -0.878 -8.209 1.00 97.75 194 GLU A N 1
ATOM 1567 C CA . GLU A 1 194 ? 23.433 -1.266 -9.402 1.00 97.75 194 GLU A CA 1
ATOM 1568 C C . GLU A 1 194 ? 22.879 -2.565 -10.006 1.00 97.75 194 GLU A C 1
ATOM 1570 O O . GLU A 1 194 ? 22.669 -3.557 -9.311 1.00 97.75 194 GLU A O 1
ATOM 1575 N N . VAL A 1 195 ? 22.731 -2.590 -11.333 1.00 96.88 195 VAL A N 1
ATOM 1576 C CA . VAL A 1 195 ? 22.233 -3.730 -12.126 1.00 96.88 195 VAL A CA 1
ATOM 1577 C C . VAL A 1 195 ? 23.064 -5.001 -11.910 1.00 96.88 195 VAL A C 1
ATOM 1579 O O . VAL A 1 195 ? 22.524 -6.105 -11.950 1.00 96.88 195 VAL A O 1
ATOM 1582 N N . GLN A 1 196 ? 24.370 -4.857 -11.662 1.00 96.38 196 GLN A N 1
ATOM 1583 C CA . GLN A 1 196 ? 25.256 -5.981 -11.329 1.00 96.38 196 GLN A CA 1
ATOM 1584 C C . GLN A 1 196 ? 25.335 -6.277 -9.826 1.00 96.38 196 GLN A C 1
ATOM 1586 O O . GLN A 1 196 ? 25.677 -7.403 -9.457 1.00 96.38 196 GLN A O 1
ATOM 1591 N N . GLY A 1 197 ? 25.006 -5.289 -8.990 1.00 95.50 197 GLY A N 1
ATOM 1592 C CA . GLY A 1 197 ? 24.962 -5.386 -7.536 1.00 95.50 197 GLY A CA 1
ATOM 1593 C C . GLY A 1 197 ? 23.631 -5.945 -7.040 1.00 95.50 197 GLY A C 1
ATOM 1594 O O . GLY A 1 197 ? 23.096 -6.915 -7.587 1.00 95.50 197 GLY A O 1
ATOM 1595 N N . ASP A 1 198 ? 23.097 -5.335 -5.983 1.00 95.50 198 ASP A N 1
ATOM 1596 C CA . ASP A 1 198 ? 21.968 -5.913 -5.261 1.00 95.50 198 ASP A CA 1
ATOM 1597 C C . ASP A 1 198 ? 20.615 -5.734 -5.946 1.00 95.50 198 ASP A C 1
ATOM 1599 O O . ASP A 1 198 ? 19.711 -6.449 -5.532 1.00 95.50 198 ASP A O 1
ATOM 1603 N N . LEU A 1 199 ? 20.475 -4.935 -7.025 1.00 97.75 199 LEU A N 1
ATOM 1604 C CA . LEU A 1 199 ? 19.192 -4.623 -7.699 1.00 97.75 199 LEU A CA 1
ATOM 1605 C C . LEU A 1 199 ? 18.273 -5.843 -7.899 1.00 97.75 199 LEU A C 1
ATOM 1607 O O . LEU A 1 199 ? 17.054 -5.733 -7.789 1.00 97.75 199 LEU A O 1
ATOM 1611 N N . GLN A 1 200 ? 18.848 -7.020 -8.159 1.00 97.69 200 GLN A N 1
ATOM 1612 C CA . GLN A 1 200 ? 18.154 -8.315 -8.186 1.00 97.69 200 GLN A CA 1
ATOM 1613 C C . GLN A 1 200 ? 17.219 -8.560 -6.984 1.00 97.69 200 GLN A C 1
ATOM 1615 O O . GLN A 1 200 ? 16.122 -9.101 -7.132 1.00 97.69 200 GLN A O 1
ATOM 1620 N N . ARG A 1 201 ? 17.633 -8.158 -5.782 1.00 98.12 201 ARG A N 1
ATOM 1621 C CA . ARG A 1 201 ? 16.904 -8.273 -4.521 1.00 98.12 201 ARG A CA 1
ATOM 1622 C C . ARG A 1 201 ? 15.759 -7.273 -4.457 1.00 98.12 201 ARG A C 1
ATOM 1624 O O . ARG A 1 201 ? 14.630 -7.690 -4.207 1.00 98.12 201 ARG A O 1
ATOM 1631 N N . GLN A 1 202 ? 16.025 -5.980 -4.654 1.00 98.25 202 GLN A N 1
ATOM 1632 C CA . GLN A 1 202 ? 14.984 -4.954 -4.569 1.00 98.25 202 GLN A CA 1
ATOM 1633 C C . GLN A 1 202 ? 13.956 -5.161 -5.681 1.00 98.25 202 GLN A C 1
ATOM 1635 O O . GLN A 1 202 ? 12.766 -5.082 -5.408 1.00 98.25 202 GLN A O 1
ATOM 1640 N N . ALA A 1 203 ? 14.376 -5.536 -6.892 1.00 98.69 203 ALA A N 1
ATOM 1641 C CA . ALA A 1 203 ? 13.466 -5.821 -7.996 1.00 98.69 203 ALA A CA 1
ATOM 1642 C C . ALA A 1 203 ? 12.499 -6.977 -7.687 1.00 98.69 203 ALA A C 1
ATOM 1644 O O . ALA A 1 203 ? 11.284 -6.842 -7.867 1.00 98.69 203 ALA A O 1
ATOM 1645 N N . LEU A 1 204 ? 13.013 -8.085 -7.136 1.00 98.88 204 LEU A N 1
ATOM 1646 C CA . LEU A 1 204 ? 12.185 -9.193 -6.655 1.00 98.88 204 LEU A CA 1
ATOM 1647 C C . LEU A 1 204 ? 11.173 -8.701 -5.610 1.00 98.88 204 LEU A C 1
ATOM 1649 O O . LEU A 1 204 ? 9.982 -8.978 -5.743 1.00 98.88 204 LEU A O 1
ATOM 1653 N N . LEU A 1 205 ? 11.616 -7.926 -4.616 1.00 98.88 205 LEU A N 1
ATOM 1654 C CA . LEU A 1 205 ? 10.761 -7.413 -3.539 1.00 98.88 205 LEU A CA 1
ATOM 1655 C C . LEU A 1 205 ? 9.705 -6.403 -4.024 1.00 98.88 205 LEU A C 1
ATOM 1657 O O . LEU A 1 205 ? 8.568 -6.464 -3.565 1.00 98.88 205 LEU A O 1
ATOM 1661 N N . ILE A 1 206 ? 10.037 -5.533 -4.979 1.00 98.94 206 ILE A N 1
ATOM 1662 C CA . ILE A 1 206 ? 9.111 -4.570 -5.598 1.00 98.94 206 ILE A CA 1
ATOM 1663 C C . ILE A 1 206 ? 8.056 -5.306 -6.439 1.00 98.94 206 ILE A C 1
ATOM 1665 O O . ILE A 1 206 ? 6.863 -5.016 -6.337 1.00 98.94 206 ILE A O 1
ATOM 1669 N N . SER A 1 207 ? 8.454 -6.330 -7.205 1.00 98.88 207 SER A N 1
ATOM 1670 C CA . SER A 1 207 ? 7.483 -7.172 -7.919 1.00 98.88 207 SER A CA 1
ATOM 1671 C C . SER A 1 207 ? 6.570 -7.940 -6.954 1.00 98.88 207 SER A C 1
ATOM 1673 O O . SER A 1 207 ? 5.354 -7.964 -7.138 1.00 98.88 207 SER A O 1
ATOM 1675 N N . LEU A 1 208 ? 7.126 -8.490 -5.868 1.00 98.94 208 LEU A N 1
ATOM 1676 C CA . LEU A 1 208 ? 6.357 -9.147 -4.813 1.00 98.94 208 LEU A CA 1
ATOM 1677 C C . LEU A 1 208 ? 5.367 -8.184 -4.149 1.00 98.94 208 LEU A C 1
ATOM 1679 O O . LEU A 1 208 ? 4.232 -8.574 -3.894 1.00 98.94 208 LEU A O 1
ATOM 1683 N N . GLN A 1 209 ? 5.770 -6.935 -3.910 1.00 98.88 209 GLN A N 1
ATOM 1684 C CA . GLN A 1 209 ? 4.903 -5.897 -3.363 1.00 98.88 209 GLN A CA 1
ATOM 1685 C C . GLN A 1 209 ? 3.691 -5.647 -4.267 1.00 98.88 209 GLN A C 1
ATOM 1687 O O . GLN A 1 209 ? 2.558 -5.699 -3.790 1.00 98.88 209 GLN A O 1
ATOM 1692 N N . GLY A 1 210 ? 3.907 -5.469 -5.573 1.00 98.81 210 GLY A N 1
ATOM 1693 C CA . GLY A 1 210 ? 2.818 -5.279 -6.532 1.00 98.81 210 GLY A CA 1
ATOM 1694 C C . GLY A 1 210 ? 1.833 -6.453 -6.598 1.00 98.81 210 GLY A C 1
ATOM 1695 O O . GLY A 1 210 ? 0.627 -6.244 -6.736 1.00 98.81 210 GLY A O 1
ATOM 1696 N N . LEU A 1 211 ? 2.324 -7.689 -6.456 1.00 98.81 211 LEU A N 1
ATOM 1697 C CA . LEU A 1 211 ? 1.482 -8.891 -6.408 1.00 98.81 211 LEU A CA 1
ATOM 1698 C C . LEU A 1 211 ? 0.718 -9.024 -5.085 1.00 98.81 211 LEU A C 1
ATOM 1700 O O . LEU A 1 211 ? -0.491 -9.259 -5.091 1.00 98.81 211 LEU A O 1
ATOM 1704 N N . ALA A 1 212 ? 1.408 -8.850 -3.958 1.00 98.56 212 ALA A N 1
ATOM 1705 C CA . ALA A 1 212 ? 0.822 -8.916 -2.623 1.00 98.56 212 ALA A CA 1
ATOM 1706 C C . ALA A 1 212 ? -0.266 -7.854 -2.429 1.00 98.56 212 ALA A C 1
ATOM 1708 O O . ALA A 1 212 ? -1.308 -8.132 -1.836 1.00 98.56 212 ALA A O 1
ATOM 1709 N N . ASN A 1 213 ? -0.058 -6.658 -2.980 1.00 98.69 213 ASN A N 1
ATOM 1710 C CA . ASN A 1 213 ? -0.949 -5.521 -2.794 1.00 98.69 213 ASN A CA 1
ATOM 1711 C C . ASN A 1 213 ? -2.088 -5.424 -3.824 1.00 98.69 213 ASN A C 1
ATOM 1713 O O . ASN A 1 213 ? -2.697 -4.361 -3.966 1.00 98.69 213 ASN A O 1
ATOM 1717 N N . ARG A 1 214 ? -2.426 -6.502 -4.550 1.00 96.94 214 ARG A N 1
ATOM 1718 C CA . ARG A 1 214 ? -3.622 -6.530 -5.419 1.00 96.94 214 ARG A CA 1
ATOM 1719 C C . ARG A 1 214 ? -4.917 -6.331 -4.630 1.00 96.94 214 ARG A C 1
ATOM 1721 O O . ARG A 1 214 ? -5.697 -5.445 -4.970 1.00 96.94 214 ARG A O 1
ATOM 1728 N N . ASP A 1 215 ? -5.080 -7.086 -3.546 1.00 91.56 215 ASP A N 1
ATOM 1729 C CA . ASP A 1 215 ? -6.369 -7.257 -2.854 1.00 91.56 215 ASP A CA 1
ATOM 1730 C C . ASP A 1 215 ? -6.368 -6.721 -1.405 1.00 91.56 215 ASP A C 1
ATOM 1732 O O . ASP A 1 215 ? -7.333 -6.900 -0.667 1.00 91.56 215 ASP A O 1
ATOM 1736 N N . GLY A 1 216 ? -5.285 -6.063 -0.978 1.00 94.38 216 GLY A N 1
ATOM 1737 C CA . GLY A 1 216 ? -5.151 -5.464 0.353 1.00 94.38 216 GLY A CA 1
ATOM 1738 C C . GLY A 1 216 ? -3.788 -4.806 0.567 1.00 94.38 216 GLY A C 1
ATOM 1739 O O . GLY A 1 216 ? -2.898 -4.930 -0.268 1.00 94.38 216 GLY A O 1
ATOM 1740 N N . ALA A 1 217 ? -3.618 -4.085 1.674 1.00 96.81 217 ALA A N 1
ATOM 1741 C CA . ALA A 1 217 ? -2.357 -3.448 2.056 1.00 96.81 217 ALA A CA 1
ATOM 1742 C C . ALA A 1 217 ? -1.460 -4.464 2.799 1.00 96.81 217 ALA A C 1
ATOM 1744 O O . ALA A 1 217 ? -1.444 -4.503 4.028 1.00 96.81 217 ALA A O 1
ATOM 1745 N N . ASN A 1 218 ? -0.773 -5.333 2.047 1.00 98.19 218 ASN A N 1
ATOM 1746 C CA . ASN A 1 218 ? -0.146 -6.558 2.565 1.00 98.19 218 ASN A CA 1
ATOM 1747 C C . ASN A 1 218 ? 1.385 -6.486 2.707 1.00 98.19 218 ASN A C 1
ATOM 1749 O O . ASN A 1 218 ? 1.944 -7.165 3.571 1.00 98.19 218 ASN A O 1
ATOM 1753 N N . LEU A 1 219 ? 2.077 -5.697 1.878 1.00 98.75 219 LEU A N 1
ATOM 1754 C CA . LEU A 1 219 ? 3.525 -5.479 1.965 1.00 98.75 219 LEU A CA 1
ATOM 1755 C C . LEU A 1 219 ? 3.881 -4.002 1.782 1.00 98.75 219 LEU A C 1
ATOM 1757 O O . LEU A 1 219 ? 3.580 -3.397 0.750 1.00 98.75 219 LEU A O 1
ATOM 1761 N N . TYR A 1 220 ? 4.597 -3.452 2.758 1.00 98.75 220 TYR A N 1
ATOM 1762 C CA . TYR A 1 220 ? 5.192 -2.122 2.697 1.00 98.75 220 TYR A CA 1
ATOM 1763 C C . TYR A 1 220 ? 6.723 -2.204 2.662 1.00 98.75 220 TYR A C 1
ATOM 1765 O O . TYR A 1 220 ? 7.318 -2.974 3.421 1.00 98.75 220 TYR A O 1
ATOM 1773 N N . LEU A 1 221 ? 7.367 -1.407 1.809 1.00 98.69 221 LEU A N 1
ATOM 1774 C CA . LEU A 1 221 ? 8.823 -1.358 1.690 1.00 98.69 221 LEU A CA 1
ATOM 1775 C C . LEU A 1 221 ? 9.347 -0.023 2.237 1.00 98.69 221 LEU A C 1
ATOM 1777 O O . LEU A 1 221 ? 8.930 1.052 1.804 1.00 98.69 221 LEU A O 1
ATOM 1781 N N . ILE A 1 222 ? 10.277 -0.084 3.190 1.00 98.06 222 ILE A N 1
ATOM 1782 C CA . ILE A 1 222 ? 11.040 1.091 3.625 1.00 98.06 222 ILE A CA 1
ATOM 1783 C C . ILE A 1 222 ? 12.276 1.182 2.735 1.00 98.06 222 ILE A C 1
ATOM 1785 O O . ILE A 1 222 ? 13.103 0.269 2.710 1.00 98.06 222 ILE A O 1
ATOM 1789 N N . TYR A 1 223 ? 12.376 2.279 1.996 1.00 96.25 223 TYR A N 1
ATOM 1790 C CA . TYR A 1 223 ? 13.508 2.583 1.128 1.00 96.25 223 TYR A CA 1
ATOM 1791 C C . TYR A 1 223 ? 14.623 3.263 1.950 1.00 96.25 223 TYR A C 1
ATOM 1793 O O . TYR A 1 223 ? 14.328 3.841 3.001 1.00 96.25 223 TYR A O 1
ATOM 1801 N N . PRO A 1 224 ? 15.897 3.181 1.522 1.00 94.56 224 PRO A N 1
ATOM 1802 C CA . PRO A 1 224 ? 17.011 3.803 2.238 1.00 94.56 224 PRO A CA 1
ATOM 1803 C C . PRO A 1 224 ? 16.898 5.336 2.268 1.00 94.56 224 PRO A C 1
ATOM 1805 O O . PRO A 1 224 ? 16.218 5.937 1.440 1.00 94.56 224 PRO A O 1
ATOM 1808 N N . GLU A 1 225 ? 17.596 5.983 3.206 1.00 89.62 225 GLU A N 1
ATOM 1809 C CA . GLU A 1 225 ? 17.562 7.450 3.387 1.00 89.62 225 GLU A CA 1
ATOM 1810 C C . GLU A 1 225 ? 18.129 8.234 2.189 1.00 89.62 225 GLU A C 1
ATOM 1812 O O . GLU A 1 225 ? 17.813 9.407 2.010 1.00 89.62 225 GLU A O 1
ATOM 1817 N N . SER A 1 226 ? 18.930 7.580 1.347 1.00 89.81 226 SER A N 1
ATOM 1818 C CA . SER A 1 226 ? 19.438 8.082 0.064 1.00 89.81 226 SER A CA 1
ATOM 1819 C C . SER A 1 226 ? 18.393 8.092 -1.061 1.00 89.81 226 SER A C 1
ATOM 1821 O O . SER A 1 226 ? 18.617 8.704 -2.108 1.00 89.81 226 SER A O 1
ATOM 1823 N N . TRP A 1 227 ? 17.257 7.411 -0.883 1.00 91.81 227 TRP A N 1
ATOM 1824 C CA . TRP A 1 227 ? 16.196 7.357 -1.882 1.00 91.81 227 TRP A CA 1
ATOM 1825 C C . TRP A 1 227 ? 15.473 8.701 -1.980 1.00 91.81 227 TRP A C 1
ATOM 1827 O O . TRP A 1 227 ? 15.134 9.311 -0.970 1.00 91.81 227 TRP A O 1
ATOM 1837 N N . GLN A 1 228 ? 15.155 9.131 -3.205 1.00 87.19 228 GLN A N 1
ATOM 1838 C CA . GLN A 1 228 ? 14.548 10.445 -3.484 1.00 87.19 228 GLN A CA 1
ATOM 1839 C C . GLN A 1 228 ? 13.268 10.714 -2.665 1.00 87.19 228 GLN A C 1
ATOM 1841 O O . GLN A 1 228 ? 13.003 11.841 -2.258 1.00 87.19 228 GLN A O 1
ATOM 1846 N N . PHE A 1 229 ? 12.495 9.667 -2.371 1.00 88.38 229 PHE A N 1
ATOM 1847 C CA . PHE A 1 229 ? 11.290 9.729 -1.543 1.00 88.38 229 PHE A CA 1
ATOM 1848 C C . PHE A 1 229 ? 11.599 9.305 -0.094 1.00 88.38 229 PHE A C 1
ATOM 1850 O O . PHE A 1 229 ? 11.221 8.221 0.353 1.00 88.38 229 PHE A O 1
ATOM 1857 N N . THR A 1 230 ? 12.291 10.164 0.659 1.00 86.81 230 THR A N 1
ATOM 1858 C CA . THR A 1 230 ? 12.769 9.871 2.029 1.00 86.81 230 THR A CA 1
ATOM 1859 C C . THR A 1 230 ? 11.655 9.658 3.069 1.00 86.81 230 THR A C 1
ATOM 1861 O O . THR A 1 230 ? 11.913 9.182 4.175 1.00 86.81 230 THR A O 1
ATOM 1864 N N . TYR A 1 231 ? 10.388 9.946 2.740 1.00 87.50 231 TYR A N 1
ATOM 1865 C CA . TYR A 1 231 ? 9.260 9.813 3.669 1.00 87.50 231 TYR A CA 1
ATOM 1866 C C . TYR A 1 231 ? 8.852 8.367 3.989 1.00 87.50 231 TYR A C 1
ATOM 1868 O O . TYR A 1 231 ? 7.997 8.173 4.854 1.00 87.50 231 TYR A O 1
ATOM 1876 N N . THR A 1 232 ? 9.406 7.342 3.323 1.00 93.12 232 THR A N 1
ATOM 1877 C CA . THR A 1 232 ? 8.867 5.970 3.434 1.00 93.12 232 THR A CA 1
ATOM 1878 C C . THR A 1 232 ? 8.862 5.423 4.867 1.00 93.12 232 THR A C 1
ATOM 1880 O O . THR A 1 232 ? 7.876 4.797 5.259 1.00 93.12 232 THR A O 1
ATOM 1883 N N . ARG A 1 233 ? 9.876 5.717 5.696 1.00 94.50 233 ARG A N 1
ATOM 1884 C CA . ARG A 1 233 ? 9.865 5.346 7.128 1.00 94.50 233 ARG A CA 1
ATOM 1885 C C . ARG A 1 233 ? 8.771 6.084 7.911 1.00 94.50 233 ARG A C 1
ATOM 1887 O O . ARG A 1 233 ? 8.030 5.451 8.658 1.00 94.50 233 ARG A O 1
ATOM 1894 N N . ARG A 1 234 ? 8.618 7.392 7.681 1.00 92.50 234 ARG A N 1
ATOM 1895 C CA . ARG A 1 234 ? 7.618 8.243 8.350 1.00 92.50 234 ARG A CA 1
ATOM 1896 C C . ARG A 1 234 ? 6.182 7.844 7.998 1.00 92.50 234 ARG A C 1
ATOM 1898 O O . ARG A 1 234 ? 5.318 7.858 8.869 1.00 92.50 234 ARG A O 1
ATOM 1905 N N . LEU A 1 235 ? 5.918 7.465 6.745 1.00 93.25 235 LEU A N 1
ATOM 1906 C CA . LEU A 1 235 ? 4.609 6.937 6.349 1.00 93.25 235 LEU A CA 1
ATOM 1907 C C . LEU A 1 235 ? 4.332 5.572 6.989 1.00 93.25 235 LEU A C 1
ATOM 1909 O O . LEU A 1 235 ? 3.228 5.364 7.477 1.00 93.25 235 LEU A O 1
ATOM 1913 N N . TYR A 1 236 ? 5.320 4.674 7.085 1.00 95.50 236 TYR A N 1
ATOM 1914 C CA . TYR A 1 236 ? 5.179 3.422 7.845 1.00 95.50 236 TYR A CA 1
ATOM 1915 C C . TYR A 1 236 ? 4.804 3.668 9.318 1.00 95.50 236 TYR A C 1
ATOM 1917 O O . TYR A 1 236 ? 3.895 3.020 9.840 1.00 95.50 236 TYR A O 1
ATOM 1925 N N . GLU A 1 237 ? 5.470 4.620 9.974 1.00 94.94 237 GLU A N 1
ATOM 1926 C CA . GLU A 1 237 ? 5.171 5.014 11.356 1.00 94.94 237 GLU A CA 1
ATOM 1927 C C . GLU A 1 237 ? 3.748 5.567 11.479 1.00 94.94 237 GLU A C 1
ATOM 1929 O O . GLU A 1 237 ? 2.989 5.091 12.317 1.00 94.94 237 GLU A O 1
ATOM 1934 N N . TRP A 1 238 ? 3.336 6.458 10.575 1.00 93.94 238 TRP A N 1
ATOM 1935 C CA . TRP A 1 238 ? 1.963 6.966 10.504 1.00 93.94 238 TRP A CA 1
ATOM 1936 C C . TRP A 1 238 ? 0.924 5.857 10.250 1.00 93.94 238 TRP A C 1
ATOM 1938 O O . TRP A 1 238 ? -0.131 5.825 10.884 1.00 93.94 238 TRP A O 1
ATOM 1948 N N . TYR A 1 239 ? 1.211 4.885 9.376 1.00 94.75 239 TYR A N 1
ATOM 1949 C CA . TYR A 1 239 ? 0.312 3.749 9.153 1.00 94.75 239 TYR A CA 1
ATOM 1950 C C . TYR A 1 239 ? 0.141 2.891 10.415 1.00 94.75 239 TYR A C 1
ATOM 1952 O O . TYR A 1 239 ? -0.964 2.421 10.703 1.00 94.75 239 TYR A O 1
ATOM 1960 N N . ARG A 1 240 ? 1.222 2.705 11.179 1.00 93.44 240 ARG A N 1
ATOM 1961 C CA . ARG A 1 240 ? 1.226 1.973 12.450 1.00 93.44 240 ARG A CA 1
ATOM 1962 C C . ARG A 1 240 ? 0.483 2.731 13.554 1.00 93.44 240 ARG A C 1
ATOM 1964 O O . ARG A 1 240 ? -0.333 2.134 14.254 1.00 93.44 240 ARG A O 1
ATOM 1971 N N . ASP A 1 241 ? 0.770 4.021 13.702 1.00 90.94 241 ASP A N 1
ATOM 1972 C CA . ASP A 1 241 ? 0.390 4.795 14.885 1.00 90.94 241 ASP A CA 1
ATOM 1973 C C . ASP A 1 241 ? -0.949 5.530 14.725 1.00 90.94 241 ASP A C 1
ATOM 1975 O O . ASP A 1 241 ? -1.730 5.578 15.673 1.00 90.94 241 ASP A O 1
ATOM 1979 N N . ASP A 1 242 ? -1.266 6.017 13.522 1.00 89.62 242 ASP A N 1
ATOM 1980 C CA . ASP A 1 242 ? -2.467 6.813 13.226 1.00 89.62 242 ASP A CA 1
ATOM 1981 C C . ASP A 1 242 ? -3.497 6.072 12.353 1.00 89.62 242 ASP A C 1
ATOM 1983 O O . ASP A 1 242 ? -4.649 6.504 12.234 1.00 89.62 242 ASP A O 1
ATOM 1987 N N . ARG A 1 243 ? -3.102 4.967 11.698 1.00 90.50 243 ARG A N 1
ATOM 1988 C CA . ARG A 1 243 ? -3.971 4.181 10.792 1.00 90.50 243 ARG A CA 1
ATOM 1989 C C . ARG A 1 243 ? -4.217 2.741 11.240 1.00 90.50 243 ARG A C 1
ATOM 1991 O O . ARG A 1 243 ? -4.834 1.993 10.491 1.00 90.50 243 ARG A O 1
ATOM 1998 N N . GLY A 1 244 ? -3.777 2.345 12.434 1.00 90.88 244 GLY A N 1
ATOM 1999 C CA . GLY A 1 244 ? -4.140 1.060 13.047 1.00 90.88 244 GLY A CA 1
ATOM 2000 C C . GLY A 1 244 ? -3.477 -0.194 12.468 1.00 90.88 244 GLY A C 1
ATOM 2001 O O . GLY A 1 244 ? -3.814 -1.316 12.876 1.00 90.88 244 GLY A O 1
ATOM 2002 N N . TYR A 1 245 ? -2.529 -0.043 11.540 1.00 94.75 245 TYR A N 1
ATOM 2003 C CA . TYR A 1 245 ? -1.835 -1.187 10.960 1.00 94.75 245 TYR A CA 1
ATOM 2004 C C . TYR A 1 245 ? -0.880 -1.839 11.960 1.00 94.75 245 TYR A C 1
ATOM 2006 O O . TYR A 1 245 ? -0.144 -1.186 12.695 1.00 94.75 245 TYR A O 1
ATOM 2014 N N . SER A 1 246 ? -0.856 -3.169 11.963 1.00 94.31 246 SER A N 1
ATOM 2015 C CA . SER A 1 246 ? 0.145 -3.953 12.684 1.00 94.31 246 SER A CA 1
ATOM 2016 C C . SER A 1 246 ? 1.068 -4.621 11.680 1.00 94.31 246 SER A C 1
ATOM 2018 O O . SER A 1 246 ? 0.611 -5.375 10.821 1.00 94.31 246 SER A O 1
ATOM 2020 N N . PHE A 1 247 ? 2.364 -4.352 11.801 1.00 96.75 247 PHE A N 1
ATOM 2021 C CA . PHE A 1 247 ? 3.363 -4.821 10.851 1.00 96.75 247 PHE A CA 1
ATOM 2022 C C . PHE A 1 247 ? 4.204 -5.967 11.412 1.00 96.75 247 PHE A C 1
ATOM 2024 O O . PHE A 1 247 ? 4.700 -5.897 12.536 1.00 96.75 247 PHE A O 1
ATOM 2031 N N . THR A 1 248 ? 4.416 -6.999 10.596 1.00 98.12 248 THR A N 1
ATOM 2032 C CA . THR A 1 248 ? 5.421 -8.042 10.843 1.00 98.12 248 THR A CA 1
ATOM 2033 C C . THR A 1 248 ? 6.654 -7.769 9.987 1.00 98.12 248 THR A C 1
ATOM 2035 O O . THR A 1 248 ? 6.553 -7.690 8.765 1.00 98.12 248 THR A O 1
ATOM 2038 N N . MET A 1 249 ? 7.824 -7.629 10.614 1.00 98.38 249 MET A N 1
ATOM 2039 C CA . MET A 1 249 ? 9.079 -7.378 9.900 1.00 98.38 249 MET A CA 1
ATOM 2040 C C . MET A 1 249 ? 9.611 -8.646 9.223 1.00 98.38 249 MET A C 1
ATOM 2042 O O . MET A 1 249 ? 9.861 -9.658 9.882 1.00 98.38 249 MET A O 1
ATOM 2046 N N . LEU A 1 250 ? 9.853 -8.558 7.918 1.00 98.56 250 LEU A N 1
ATOM 2047 C CA . LEU A 1 250 ? 10.541 -9.559 7.105 1.00 98.56 250 LEU A CA 1
ATOM 2048 C C . LEU A 1 250 ? 12.012 -9.158 6.939 1.00 98.56 250 LEU A C 1
ATOM 2050 O O . LEU A 1 250 ? 12.315 -7.981 6.760 1.00 98.56 250 LEU A O 1
ATOM 2054 N N . LYS A 1 251 ? 12.937 -10.126 6.987 1.00 97.25 251 LYS A N 1
ATOM 2055 C CA . LYS A 1 251 ? 14.388 -9.853 6.918 1.00 97.25 251 LYS A CA 1
ATOM 2056 C C . LYS A 1 251 ? 15.053 -10.316 5.623 1.00 97.25 251 LYS A C 1
ATOM 2058 O O . LYS A 1 251 ? 16.142 -9.853 5.299 1.00 97.25 251 LYS A O 1
ATOM 2063 N N . THR A 1 252 ? 14.440 -11.248 4.893 1.00 98.12 252 THR A N 1
ATOM 2064 C CA . THR A 1 252 ? 15.033 -11.854 3.689 1.00 98.12 252 THR A CA 1
ATOM 2065 C C . THR A 1 252 ? 13.994 -12.058 2.583 1.00 98.12 252 THR A C 1
ATOM 2067 O O . THR A 1 252 ? 12.820 -12.276 2.895 1.00 98.12 252 THR A O 1
ATOM 2070 N N . PRO A 1 253 ? 14.403 -12.084 1.298 1.00 98.12 253 PRO A N 1
ATOM 2071 C CA . PRO A 1 253 ? 13.507 -12.413 0.188 1.00 98.12 253 PRO A CA 1
ATOM 2072 C C . PRO A 1 253 ? 12.803 -13.766 0.346 1.00 98.12 253 PRO A C 1
ATOM 2074 O O . PRO A 1 253 ? 11.620 -13.869 0.038 1.00 98.12 253 PRO A O 1
ATOM 2077 N N . ARG A 1 254 ? 13.485 -14.785 0.899 1.00 98.38 254 ARG A N 1
ATOM 2078 C CA . ARG A 1 254 ? 12.874 -16.091 1.203 1.00 98.38 254 ARG A CA 1
ATOM 2079 C C . ARG A 1 254 ? 11.680 -15.938 2.149 1.00 98.38 254 ARG A C 1
ATOM 2081 O O . ARG A 1 254 ? 10.593 -16.392 1.813 1.00 98.38 254 ARG A O 1
ATOM 2088 N N . GLN A 1 255 ? 11.868 -15.253 3.280 1.00 98.50 255 GLN A N 1
ATOM 2089 C CA . GLN A 1 255 ? 10.790 -15.010 4.247 1.00 98.50 255 GLN A CA 1
ATOM 2090 C C . GLN A 1 255 ? 9.627 -14.230 3.627 1.00 98.50 255 GLN A C 1
ATOM 2092 O O . GLN A 1 255 ? 8.474 -14.522 3.927 1.00 98.50 255 GLN A O 1
ATOM 2097 N N . ALA A 1 256 ? 9.916 -13.260 2.755 1.00 98.62 256 ALA A N 1
ATOM 2098 C CA . ALA A 1 256 ? 8.883 -12.486 2.075 1.00 98.62 256 ALA A CA 1
ATOM 2099 C C . ALA A 1 256 ? 8.042 -13.351 1.123 1.00 98.62 256 ALA A C 1
ATOM 2101 O O . ALA A 1 256 ? 6.814 -13.314 1.190 1.00 98.62 256 ALA A O 1
ATOM 2102 N N . ILE A 1 257 ? 8.684 -14.185 0.299 1.00 98.56 257 ILE A N 1
ATOM 2103 C CA . ILE A 1 257 ? 7.994 -15.133 -0.588 1.00 98.56 257 ILE A CA 1
ATOM 2104 C C . ILE A 1 257 ? 7.222 -16.190 0.215 1.00 98.56 257 ILE A C 1
ATOM 2106 O O . ILE A 1 257 ? 6.127 -16.574 -0.179 1.00 98.56 257 ILE A O 1
ATOM 2110 N N . GLU A 1 258 ? 7.755 -16.665 1.343 1.00 98.44 258 GLU A N 1
ATOM 2111 C CA . GLU A 1 258 ? 7.070 -17.631 2.211 1.00 98.44 258 GLU A CA 1
ATOM 2112 C C . GLU A 1 258 ? 5.818 -17.031 2.866 1.00 98.44 258 GLU A C 1
ATOM 2114 O O . GLU A 1 258 ? 4.767 -17.672 2.848 1.00 98.44 258 GLU A O 1
ATOM 2119 N N . ALA A 1 259 ? 5.906 -15.800 3.380 1.00 98.31 259 ALA A N 1
ATOM 2120 C CA . ALA A 1 259 ? 4.794 -15.082 4.003 1.00 98.31 259 ALA A CA 1
ATOM 2121 C C . ALA A 1 259 ? 3.687 -14.691 3.007 1.00 98.31 259 ALA A C 1
ATOM 2123 O O . ALA A 1 259 ? 2.508 -14.710 3.352 1.00 98.31 259 ALA A O 1
ATOM 2124 N N . LEU A 1 260 ? 4.058 -14.359 1.766 1.00 98.12 260 LEU A N 1
ATOM 2125 C CA . LEU A 1 260 ? 3.153 -13.840 0.729 1.00 98.12 260 LEU A CA 1
ATOM 2126 C C . LEU A 1 260 ? 2.904 -14.844 -0.408 1.00 98.12 260 LEU A C 1
ATOM 2128 O O . LEU A 1 260 ? 2.420 -14.480 -1.480 1.00 98.12 260 LEU A O 1
ATOM 2132 N N . ARG A 1 261 ? 3.197 -16.126 -0.164 1.00 96.50 261 ARG A N 1
ATOM 2133 C CA . ARG A 1 261 ? 3.150 -17.235 -1.132 1.00 96.50 261 ARG A CA 1
ATOM 2134 C C . ARG A 1 261 ? 1.850 -17.311 -1.934 1.00 96.50 261 ARG A C 1
ATOM 2136 O O . ARG A 1 261 ? 1.884 -17.619 -3.119 1.00 96.50 261 ARG A O 1
ATOM 2143 N N . ASN A 1 262 ? 0.716 -16.997 -1.309 1.00 96.56 262 ASN A N 1
ATOM 2144 C CA . ASN A 1 262 ? -0.605 -17.048 -1.944 1.00 96.56 262 ASN A CA 1
ATOM 2145 C C . ASN A 1 262 ? -0.773 -16.041 -3.101 1.00 96.56 262 ASN A C 1
ATOM 2147 O O . ASN A 1 262 ? -1.667 -16.212 -3.926 1.00 96.56 262 ASN A O 1
ATOM 2151 N N . HIS A 1 263 ? 0.095 -15.028 -3.192 1.00 97.62 263 HIS A N 1
ATOM 2152 C CA . HIS A 1 263 ? 0.093 -14.018 -4.253 1.00 97.62 263 HIS A CA 1
ATOM 2153 C C . HIS A 1 263 ? 1.071 -14.332 -5.403 1.00 97.62 263 HIS A C 1
ATOM 2155 O O . HIS A 1 263 ? 1.116 -13.584 -6.377 1.00 97.62 263 HIS A O 1
ATOM 2161 N N . VAL A 1 264 ? 1.855 -15.419 -5.317 1.00 97.75 264 VAL A N 1
ATOM 2162 C CA . VAL A 1 264 ? 2.948 -15.725 -6.259 1.00 97.75 264 VAL A CA 1
ATOM 2163 C C . VAL A 1 264 ? 2.780 -17.117 -6.874 1.00 97.75 264 VAL A C 1
ATOM 2165 O O . VAL A 1 264 ? 2.821 -18.133 -6.186 1.00 97.75 264 VAL A O 1
ATOM 2168 N N . LYS A 1 265 ? 2.645 -17.178 -8.202 1.00 98.00 265 LYS A N 1
ATOM 2169 C CA . LYS A 1 265 ? 2.502 -18.421 -8.986 1.00 98.00 265 LYS A CA 1
ATOM 2170 C C . LYS A 1 265 ? 3.825 -18.941 -9.554 1.00 98.00 265 LYS A C 1
ATOM 2172 O O . LYS A 1 265 ? 3.916 -20.111 -9.931 1.00 98.00 265 LYS A O 1
ATOM 2177 N N . GLY A 1 266 ? 4.845 -18.091 -9.634 1.00 98.62 266 GLY A N 1
ATOM 2178 C CA . GLY A 1 266 ? 6.128 -18.430 -10.240 1.00 98.62 266 GLY A CA 1
ATOM 2179 C C . GLY A 1 266 ? 7.122 -17.274 -10.240 1.00 98.62 266 GLY A C 1
ATOM 2180 O O . GLY A 1 266 ? 6.971 -16.318 -9.480 1.00 98.62 266 GLY A O 1
ATOM 2181 N N . TYR A 1 267 ? 8.124 -17.357 -11.110 1.00 98.94 267 TYR A N 1
ATOM 2182 C CA . TYR A 1 267 ? 9.124 -16.311 -11.304 1.00 98.94 267 TYR A CA 1
ATOM 2183 C C . TYR A 1 267 ? 9.502 -16.107 -12.781 1.00 98.94 267 TYR A C 1
ATOM 2185 O O . TYR A 1 267 ? 9.353 -17.012 -13.605 1.00 98.94 267 TYR A O 1
ATOM 2193 N N . VAL A 1 268 ? 9.990 -14.912 -13.116 1.00 98.88 268 VAL A N 1
ATOM 2194 C CA . VAL A 1 268 ? 10.489 -14.524 -14.446 1.00 98.88 268 VAL A CA 1
ATOM 2195 C C . VAL A 1 268 ? 11.960 -14.153 -14.323 1.00 98.88 268 VAL A C 1
ATOM 2197 O O . VAL A 1 268 ? 12.291 -13.229 -13.581 1.00 98.88 268 VAL A O 1
ATOM 2200 N N . VAL A 1 269 ? 12.839 -14.855 -15.040 1.00 98.88 269 VAL A N 1
ATOM 2201 C CA . VAL A 1 269 ? 14.282 -14.578 -14.993 1.00 98.88 269 VAL A CA 1
ATOM 2202 C C . VAL A 1 269 ? 14.635 -13.460 -15.970 1.00 98.88 269 VAL A C 1
ATOM 2204 O O . VAL A 1 269 ? 14.353 -13.584 -17.162 1.00 98.88 269 VAL A O 1
ATOM 2207 N N . TRP A 1 270 ? 15.266 -12.391 -15.485 1.00 98.69 270 TRP A N 1
ATOM 2208 C CA . TRP A 1 270 ? 15.816 -11.312 -16.311 1.00 98.69 270 TRP A CA 1
ATOM 2209 C C . TRP A 1 270 ? 17.341 -11.434 -16.460 1.00 98.69 270 TRP A C 1
ATOM 2211 O O . TRP A 1 270 ? 18.012 -12.116 -15.683 1.00 98.69 270 TRP A O 1
ATOM 2221 N N . ASP A 1 271 ? 17.892 -10.800 -17.495 1.00 98.25 271 ASP A N 1
ATOM 2222 C CA . ASP A 1 271 ? 19.316 -10.835 -17.826 1.00 98.25 271 ASP A CA 1
ATOM 2223 C C . ASP A 1 271 ? 20.032 -9.580 -17.314 1.00 98.25 271 ASP A C 1
ATOM 2225 O O . ASP A 1 271 ? 19.840 -8.480 -17.839 1.00 98.25 271 ASP A O 1
ATOM 2229 N N . LYS A 1 272 ? 20.936 -9.746 -16.342 1.00 97.38 272 LYS A N 1
ATOM 2230 C CA . LYS A 1 272 ? 21.774 -8.653 -15.820 1.00 97.38 272 LYS A CA 1
ATOM 2231 C C . LYS A 1 272 ? 22.637 -7.995 -16.907 1.00 97.38 272 LYS A C 1
ATOM 2233 O O . LYS A 1 272 ? 23.062 -6.858 -16.727 1.00 97.38 272 LYS A O 1
ATOM 2238 N N . LYS A 1 273 ? 22.905 -8.664 -18.036 1.00 96.88 273 LYS A N 1
ATOM 2239 C CA . LYS A 1 273 ? 23.661 -8.107 -19.176 1.00 96.88 273 LYS A CA 1
ATOM 2240 C C . LYS A 1 273 ? 22.814 -7.213 -20.086 1.00 96.88 273 LYS A C 1
ATOM 2242 O O . LYS A 1 273 ? 23.385 -6.443 -20.851 1.00 96.88 273 LYS A O 1
ATOM 2247 N N . VAL A 1 274 ? 21.483 -7.289 -20.003 1.00 97.06 274 VAL A N 1
ATOM 2248 C CA . VAL A 1 274 ? 20.551 -6.477 -20.800 1.00 97.06 274 VAL A CA 1
ATOM 2249 C C . VAL A 1 274 ? 19.541 -5.821 -19.858 1.00 97.06 274 VAL A C 1
ATOM 2251 O O . VAL A 1 274 ? 18.504 -6.405 -19.551 1.00 97.06 274 VAL A O 1
ATOM 2254 N N . ARG A 1 275 ? 19.835 -4.592 -19.403 1.00 95.19 275 ARG A N 1
ATOM 2255 C CA . ARG A 1 275 ? 19.014 -3.800 -18.451 1.00 95.19 275 ARG A CA 1
ATOM 2256 C C . ARG A 1 275 ? 17.516 -3.820 -18.797 1.00 95.19 275 ARG A C 1
ATOM 2258 O O . ARG A 1 275 ? 16.678 -4.027 -17.923 1.00 95.19 275 ARG A O 1
ATOM 2265 N N . THR A 1 276 ? 17.194 -3.672 -20.078 1.00 97.25 276 THR A N 1
ATOM 2266 C CA . THR A 1 276 ? 15.842 -3.663 -20.664 1.00 97.25 276 THR A CA 1
ATOM 2267 C C . THR A 1 276 ? 15.048 -4.947 -20.380 1.00 97.25 276 THR A C 1
ATOM 2269 O O . THR A 1 276 ? 13.826 -4.913 -20.241 1.00 97.25 276 THR A O 1
ATOM 2272 N N . SER A 1 277 ? 15.724 -6.086 -20.191 1.00 98.56 277 SER A N 1
ATOM 2273 C CA . SER A 1 277 ? 15.075 -7.363 -19.866 1.00 98.56 277 SER A CA 1
ATOM 2274 C C . SER A 1 277 ? 14.344 -7.351 -18.516 1.00 98.56 277 SER A C 1
ATOM 2276 O O . SER A 1 277 ? 13.328 -8.030 -18.382 1.00 98.56 277 SER A O 1
ATOM 2278 N N . LEU A 1 278 ? 14.796 -6.548 -17.540 1.00 98.75 278 LEU A N 1
ATOM 2279 C CA . LEU A 1 278 ? 14.101 -6.354 -16.260 1.00 98.75 278 LEU A CA 1
ATOM 2280 C C . LEU A 1 278 ? 12.774 -5.607 -16.453 1.00 98.75 278 LEU A C 1
ATOM 2282 O O . LEU A 1 278 ? 11.761 -5.954 -15.850 1.00 98.75 278 LEU A O 1
ATOM 2286 N N . ILE A 1 279 ? 12.766 -4.613 -17.339 1.00 98.69 279 ILE A N 1
ATOM 2287 C CA . ILE A 1 279 ? 11.583 -3.809 -17.662 1.00 98.69 279 ILE A CA 1
ATOM 2288 C C . ILE A 1 279 ? 10.517 -4.711 -18.313 1.00 98.69 279 ILE A C 1
ATOM 2290 O O . ILE A 1 279 ? 9.366 -4.753 -17.873 1.00 98.69 279 ILE A O 1
ATOM 2294 N N . VAL A 1 280 ? 10.922 -5.554 -19.269 1.00 98.88 280 VAL A N 1
ATOM 2295 C CA . VAL A 1 280 ? 10.045 -6.588 -19.850 1.00 98.88 280 VAL A CA 1
ATOM 2296 C C . VAL A 1 280 ? 9.613 -7.626 -18.798 1.00 98.88 280 VAL A C 1
ATOM 2298 O O . VAL A 1 280 ? 8.448 -8.033 -18.777 1.00 98.88 280 VAL A O 1
ATOM 2301 N N . ALA A 1 281 ? 10.496 -8.022 -17.874 1.00 98.94 281 ALA A N 1
ATOM 2302 C CA . ALA A 1 281 ? 10.164 -8.958 -16.799 1.00 98.94 281 ALA A CA 1
ATOM 2303 C C . ALA A 1 281 ? 9.091 -8.423 -15.838 1.00 98.94 281 ALA A C 1
ATOM 2305 O O . ALA A 1 281 ? 8.223 -9.200 -15.443 1.00 98.94 281 ALA A O 1
ATOM 2306 N N . TYR A 1 282 ? 9.067 -7.122 -15.522 1.00 98.94 282 TYR A N 1
ATOM 2307 C CA . TYR A 1 282 ? 7.979 -6.524 -14.736 1.00 98.94 282 TYR A CA 1
ATOM 2308 C C . TYR A 1 282 ? 6.620 -6.587 -15.454 1.00 98.94 282 TYR A C 1
ATOM 2310 O O . TYR A 1 282 ? 5.596 -6.840 -14.815 1.00 98.94 282 TYR A O 1
ATOM 2318 N N . THR A 1 283 ? 6.599 -6.448 -16.784 1.00 98.94 283 THR A N 1
ATOM 2319 C CA . THR A 1 283 ? 5.370 -6.633 -17.577 1.00 98.94 283 THR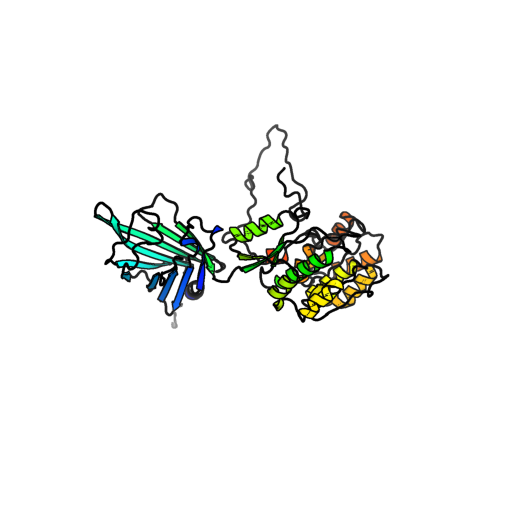 A CA 1
ATOM 2320 C C . THR A 1 283 ? 4.839 -8.061 -17.415 1.00 98.94 283 THR A C 1
ATOM 2322 O O . THR A 1 283 ? 3.679 -8.270 -17.056 1.00 98.94 283 THR A O 1
ATOM 2325 N N . VAL A 1 284 ? 5.698 -9.071 -17.591 1.00 98.88 284 VAL A N 1
ATOM 2326 C CA . VAL A 1 284 ? 5.298 -10.483 -17.434 1.00 98.88 284 VAL A CA 1
ATOM 2327 C C . VAL A 1 284 ? 4.955 -10.827 -15.982 1.00 98.88 284 VAL A C 1
ATOM 2329 O O . VAL A 1 284 ? 4.010 -11.581 -15.744 1.00 98.88 284 VAL A O 1
ATOM 2332 N N . SER A 1 285 ? 5.661 -10.235 -15.017 1.00 98.88 285 SER A N 1
ATOM 2333 C CA . SER A 1 285 ? 5.398 -10.354 -13.580 1.00 98.88 285 SER A CA 1
ATOM 2334 C C . SER A 1 285 ? 3.952 -9.988 -13.241 1.00 98.88 285 SER A C 1
ATOM 2336 O O . SER A 1 285 ? 3.223 -10.811 -12.677 1.00 98.88 285 SER A O 1
ATOM 2338 N N . GLY A 1 286 ? 3.499 -8.808 -13.681 1.00 98.75 286 GLY A N 1
ATOM 2339 C CA . GLY A 1 286 ? 2.117 -8.363 -13.501 1.00 98.75 286 GLY A CA 1
ATOM 2340 C C . GLY A 1 286 ? 1.097 -9.215 -14.260 1.00 98.75 286 GLY A C 1
ATOM 2341 O O . GLY A 1 286 ? -0.001 -9.454 -13.757 1.00 98.75 286 GLY A O 1
ATOM 2342 N N . LEU A 1 287 ? 1.433 -9.716 -15.450 1.00 98.81 287 LEU A N 1
ATOM 2343 C CA . LEU A 1 287 ? 0.508 -10.520 -16.256 1.00 98.81 287 LEU A CA 1
ATOM 2344 C C . LEU A 1 287 ? 0.314 -11.954 -15.754 1.00 98.81 287 LEU A C 1
ATOM 2346 O O . LEU A 1 287 ? -0.783 -12.499 -15.901 1.00 98.81 287 LEU A O 1
ATOM 2350 N N . LYS A 1 288 ? 1.363 -12.582 -15.213 1.00 98.75 288 LYS A N 1
ATOM 2351 C CA . LYS A 1 288 ? 1.393 -14.022 -14.894 1.00 98.75 288 LYS A CA 1
ATOM 2352 C C . LYS A 1 288 ? 1.508 -14.318 -13.388 1.00 98.75 288 LYS A C 1
ATOM 2354 O O . LYS A 1 288 ? 1.671 -15.475 -13.009 1.00 98.75 288 LYS A O 1
ATOM 2359 N N . ASP A 1 289 ? 1.377 -13.286 -12.551 1.00 98.62 289 ASP A N 1
ATOM 2360 C CA . ASP A 1 289 ? 1.489 -13.321 -11.085 1.00 98.62 289 ASP A CA 1
ATOM 2361 C C . ASP A 1 289 ? 2.798 -13.968 -10.605 1.00 98.62 289 ASP A C 1
ATOM 2363 O O . ASP A 1 289 ? 2.813 -14.907 -9.807 1.00 98.62 289 ASP A O 1
ATOM 2367 N N . ALA A 1 290 ? 3.911 -13.491 -11.156 1.00 98.75 290 ALA A N 1
ATOM 2368 C CA . ALA A 1 290 ? 5.240 -14.059 -10.963 1.00 98.75 290 ALA A CA 1
ATOM 2369 C C . ALA A 1 290 ? 6.220 -12.991 -10.472 1.00 98.75 290 ALA A C 1
ATOM 2371 O O . ALA A 1 290 ? 6.160 -11.863 -10.945 1.00 98.75 290 ALA A O 1
ATOM 2372 N N . VAL A 1 291 ? 7.134 -13.309 -9.557 1.00 98.88 291 VAL A N 1
ATOM 2373 C CA . VAL A 1 291 ? 8.170 -12.339 -9.147 1.00 98.88 291 VAL A CA 1
ATOM 2374 C C . VAL A 1 291 ? 9.283 -12.246 -10.190 1.00 98.88 291 VAL A C 1
ATOM 2376 O O . VAL A 1 291 ? 9.594 -13.235 -10.854 1.00 98.88 291 VAL A O 1
ATOM 2379 N N . VAL A 1 292 ? 9.899 -11.076 -10.355 1.00 98.75 292 VAL A N 1
ATOM 2380 C CA . VAL A 1 292 ? 11.119 -10.966 -11.173 1.00 98.75 292 VAL A CA 1
ATOM 2381 C C . VAL A 1 292 ? 12.309 -11.532 -10.400 1.00 98.75 292 VAL A C 1
ATOM 2383 O O . VAL A 1 292 ? 12.378 -11.400 -9.178 1.00 98.75 292 VAL A O 1
ATOM 2386 N N . ALA A 1 293 ? 13.232 -12.186 -11.100 1.00 98.62 293 ALA A N 1
ATOM 2387 C CA . ALA A 1 293 ? 14.379 -12.849 -10.494 1.00 98.62 293 ALA A CA 1
ATOM 2388 C C . ALA A 1 293 ? 15.610 -12.848 -11.408 1.00 98.62 293 ALA A C 1
ATOM 2390 O O . ALA A 1 293 ? 15.487 -12.731 -12.624 1.00 98.62 293 ALA A O 1
ATOM 2391 N N . THR A 1 294 ? 16.794 -13.033 -10.838 1.00 98.50 294 THR A N 1
ATOM 2392 C CA . THR A 1 294 ? 18.036 -13.318 -11.576 1.00 98.50 294 THR A CA 1
ATOM 2393 C C . THR A 1 294 ? 18.434 -14.789 -11.456 1.00 98.50 294 THR A C 1
ATOM 2395 O O . THR A 1 294 ? 17.805 -15.563 -10.730 1.00 98.50 294 THR A O 1
ATOM 2398 N N . GLU A 1 295 ? 19.485 -15.196 -12.171 1.00 97.94 295 GLU A N 1
ATOM 2399 C CA . GLU A 1 295 ? 20.030 -16.558 -12.116 1.00 97.94 295 GLU A CA 1
ATOM 2400 C C . GLU A 1 295 ? 20.442 -16.967 -10.695 1.00 97.94 295 GLU A C 1
ATOM 2402 O O . GLU A 1 295 ? 20.128 -18.070 -10.249 1.00 97.94 295 GLU A O 1
ATOM 2407 N N . GLU A 1 296 ? 21.053 -16.046 -9.950 1.00 97.75 296 GLU A N 1
ATOM 2408 C CA . GLU A 1 296 ? 21.501 -16.243 -8.571 1.00 97.75 296 GLU A CA 1
ATOM 2409 C C . GLU A 1 296 ? 20.343 -16.577 -7.606 1.00 97.75 296 GLU A C 1
ATOM 2411 O O . GLU A 1 296 ? 20.548 -17.201 -6.564 1.00 97.75 296 GLU A O 1
ATOM 2416 N N . GLN A 1 297 ? 19.111 -16.189 -7.952 1.00 98.50 297 GLN A N 1
ATOM 2417 C CA . GLN A 1 297 ? 17.913 -16.389 -7.132 1.00 98.50 297 GLN A CA 1
ATOM 2418 C C . GLN A 1 297 ? 17.137 -17.671 -7.485 1.00 98.50 297 GLN A C 1
ATOM 2420 O O . GLN A 1 297 ? 16.311 -18.111 -6.679 1.00 98.50 297 GLN A O 1
ATOM 2425 N N . ILE A 1 298 ? 17.419 -18.306 -8.632 1.00 98.62 298 ILE A N 1
ATOM 2426 C CA . ILE A 1 298 ? 16.724 -19.519 -9.103 1.00 98.62 298 ILE A CA 1
ATOM 2427 C C . ILE A 1 298 ? 16.714 -20.642 -8.047 1.00 98.62 298 ILE A C 1
ATOM 2429 O O . ILE A 1 298 ? 15.622 -21.106 -7.715 1.00 98.62 298 ILE A O 1
ATOM 2433 N N . PRO A 1 299 ? 17.845 -21.043 -7.420 1.00 98.56 299 PRO A N 1
ATOM 2434 C CA . PRO A 1 299 ? 17.842 -22.154 -6.462 1.00 98.56 299 PRO A CA 1
ATOM 2435 C C . PRO A 1 299 ? 16.963 -21.889 -5.231 1.00 98.56 299 PRO A C 1
ATOM 2437 O O . PRO A 1 299 ? 16.376 -22.807 -4.657 1.00 98.56 299 PRO A O 1
ATOM 2440 N N . MET A 1 300 ? 16.846 -20.621 -4.822 1.00 98.50 300 MET A N 1
ATOM 2441 C CA . MET A 1 300 ? 15.972 -20.212 -3.725 1.00 98.50 300 MET A CA 1
ATOM 2442 C C . MET A 1 300 ? 14.500 -20.361 -4.126 1.00 98.50 300 MET A C 1
ATOM 2444 O O . MET A 1 300 ? 13.738 -20.977 -3.382 1.00 98.50 300 MET A O 1
ATOM 2448 N N . LEU A 1 301 ? 14.119 -19.889 -5.312 1.00 98.62 301 LEU A N 1
ATOM 2449 C CA . LEU A 1 301 ? 12.741 -19.927 -5.813 1.00 98.62 301 LEU A CA 1
ATOM 2450 C C . LEU A 1 301 ? 12.277 -21.359 -6.135 1.00 98.62 301 LEU A C 1
ATOM 2452 O O . LEU A 1 301 ? 11.169 -21.743 -5.751 1.00 98.62 301 LEU A O 1
ATOM 2456 N N . ASP A 1 302 ? 13.150 -22.177 -6.723 1.00 98.38 302 ASP A N 1
ATOM 2457 C CA . ASP A 1 302 ? 12.902 -23.598 -6.985 1.00 98.38 302 ASP A CA 1
ATOM 2458 C C . ASP A 1 302 ? 12.741 -24.388 -5.672 1.00 98.38 302 ASP A C 1
ATOM 2460 O O . ASP A 1 302 ? 11.816 -25.189 -5.542 1.00 98.38 302 ASP A O 1
ATOM 2464 N N . SER A 1 303 ? 13.557 -24.106 -4.641 1.00 98.31 303 SER A N 1
ATOM 2465 C CA . SER A 1 303 ? 13.390 -24.715 -3.304 1.00 98.31 303 SER A CA 1
ATOM 2466 C C . SER A 1 303 ? 12.075 -24.328 -2.612 1.00 98.31 303 SER A C 1
ATOM 2468 O O . SER A 1 303 ? 11.633 -25.008 -1.689 1.00 98.31 303 SER A O 1
ATOM 2470 N N . LEU A 1 304 ? 11.444 -23.234 -3.052 1.00 98.06 304 LEU A N 1
ATOM 2471 C CA . LEU A 1 304 ? 10.117 -22.811 -2.612 1.00 98.06 304 LEU A CA 1
ATOM 2472 C C . LEU A 1 304 ? 9.000 -23.391 -3.495 1.00 98.06 304 LEU A C 1
ATOM 2474 O O . LEU A 1 304 ? 7.834 -23.122 -3.218 1.00 98.06 304 LEU A O 1
ATOM 2478 N N . GLY A 1 305 ? 9.313 -24.189 -4.519 1.00 97.62 305 GLY A N 1
ATOM 2479 C CA . GLY A 1 305 ? 8.333 -24.795 -5.424 1.00 97.62 305 GLY A CA 1
ATOM 2480 C C . GLY A 1 305 ? 7.680 -23.810 -6.399 1.00 97.62 305 GLY A C 1
ATOM 2481 O O . GLY A 1 305 ? 6.632 -24.122 -6.969 1.00 97.62 305 GLY A O 1
ATOM 2482 N N . LEU A 1 306 ? 8.263 -22.621 -6.587 1.00 98.38 306 LEU A N 1
ATOM 2483 C CA . LEU A 1 306 ? 7.804 -21.670 -7.597 1.00 98.38 306 LEU A CA 1
ATOM 2484 C C . LEU A 1 306 ? 8.251 -22.120 -8.991 1.00 98.38 306 LEU A C 1
ATOM 2486 O O . LEU A 1 306 ? 9.346 -22.642 -9.172 1.00 98.38 306 LEU A O 1
ATOM 2490 N N . LYS A 1 307 ? 7.396 -21.914 -9.995 1.00 98.06 307 LYS A N 1
ATOM 2491 C CA . LYS A 1 307 ? 7.679 -22.314 -11.380 1.00 98.06 307 LYS A CA 1
ATOM 2492 C C . LYS A 1 307 ? 8.374 -21.193 -12.147 1.00 98.06 307 LYS A C 1
ATOM 2494 O O . LYS A 1 307 ? 7.927 -20.049 -12.082 1.00 98.06 307 LYS A O 1
ATOM 2499 N N . LYS A 1 308 ? 9.377 -21.527 -12.960 1.00 98.69 308 LYS A N 1
ATOM 2500 C CA . LYS A 1 308 ? 9.899 -20.607 -13.978 1.00 98.69 308 LYS A CA 1
ATOM 2501 C C . LYS A 1 308 ? 8.832 -20.362 -15.049 1.00 98.69 308 LYS A C 1
ATOM 2503 O O . LYS A 1 308 ? 8.441 -21.292 -15.749 1.00 98.69 308 LYS A O 1
ATOM 2508 N N . ILE A 1 309 ? 8.349 -19.127 -15.152 1.00 98.62 309 ILE A N 1
ATOM 2509 C CA . ILE A 1 309 ? 7.315 -18.706 -16.110 1.00 98.62 309 ILE A CA 1
ATOM 2510 C C . ILE A 1 309 ? 7.942 -18.244 -17.427 1.00 98.62 309 ILE A C 1
ATOM 2512 O O . ILE A 1 309 ? 7.434 -18.565 -18.498 1.00 98.62 309 ILE A O 1
ATOM 2516 N N . ALA A 1 310 ? 9.052 -17.512 -17.346 1.00 98.56 310 ALA A N 1
ATOM 2517 C CA . ALA A 1 310 ? 9.852 -17.080 -18.486 1.00 98.56 310 ALA A CA 1
ATOM 2518 C C . ALA A 1 310 ? 11.322 -16.917 -18.066 1.00 98.56 310 ALA A C 1
ATOM 2520 O O . ALA A 1 310 ? 11.628 -16.787 -16.878 1.00 98.56 310 ALA A O 1
ATOM 2521 N N . ASP A 1 311 ? 12.228 -16.953 -19.040 1.00 98.69 311 ASP A N 1
ATOM 2522 C CA . ASP A 1 311 ? 13.673 -16.829 -18.845 1.00 98.69 311 ASP A CA 1
ATOM 2523 C C . ASP A 1 311 ? 14.247 -16.010 -20.004 1.00 98.69 311 ASP A C 1
ATOM 2525 O O . ASP A 1 311 ? 14.237 -16.474 -21.142 1.00 98.69 311 ASP A O 1
ATOM 2529 N N . PHE A 1 312 ? 14.665 -14.773 -19.732 1.00 98.69 312 PHE A N 1
ATOM 2530 C CA . PHE A 1 312 ? 15.119 -13.818 -20.748 1.00 98.69 312 PHE A CA 1
ATOM 2531 C C . PHE A 1 312 ? 16.641 -13.753 -20.905 1.00 98.69 312 PHE A C 1
ATOM 2533 O O . PHE A 1 312 ? 17.144 -12.957 -21.703 1.00 98.69 312 PHE A O 1
ATOM 2540 N N . ARG A 1 313 ? 17.389 -14.604 -20.193 1.00 98.25 313 ARG A N 1
ATOM 2541 C CA . ARG A 1 313 ? 18.851 -14.688 -20.315 1.00 98.25 313 ARG A CA 1
ATOM 2542 C C . ARG A 1 313 ? 19.250 -15.011 -21.752 1.00 98.25 313 ARG A C 1
ATOM 2544 O O . ARG A 1 313 ? 18.748 -15.962 -22.347 1.00 98.25 313 ARG A O 1
ATOM 2551 N N . GLY A 1 314 ? 20.105 -14.174 -22.334 1.00 97.62 314 GLY A N 1
ATOM 2552 C CA . GLY A 1 314 ? 20.525 -14.248 -23.735 1.00 97.62 314 GLY A CA 1
ATOM 2553 C C . GLY A 1 314 ? 19.437 -13.959 -24.780 1.00 97.62 314 GLY A C 1
ATOM 2554 O O . GLY A 1 314 ? 19.769 -13.874 -25.956 1.00 97.62 314 GLY A O 1
ATOM 2555 N N . THR A 1 315 ? 18.166 -13.770 -24.396 1.00 97.88 315 THR A N 1
ATOM 2556 C CA . THR A 1 315 ? 17.044 -13.601 -25.347 1.00 97.88 315 THR A CA 1
ATOM 2557 C C . THR A 1 315 ? 17.133 -12.285 -26.119 1.00 97.88 315 THR A C 1
ATOM 2559 O O . THR A 1 315 ? 16.763 -12.231 -27.286 1.00 97.88 315 THR A O 1
ATOM 2562 N N . PHE A 1 316 ? 17.650 -11.240 -25.471 1.00 98.44 316 PHE A N 1
ATOM 2563 C CA . PHE A 1 316 ? 17.726 -9.877 -26.006 1.00 98.44 316 PHE A CA 1
ATOM 2564 C C . PHE A 1 316 ? 19.164 -9.421 -26.310 1.00 98.44 316 PHE A C 1
ATOM 2566 O O . PHE A 1 316 ? 19.428 -8.231 -26.468 1.00 98.44 316 PHE A O 1
ATOM 2573 N N . ALA A 1 317 ? 20.125 -10.348 -26.340 1.00 97.25 317 ALA A N 1
ATOM 2574 C CA . ALA A 1 317 ? 21.531 -10.012 -26.529 1.00 97.25 317 ALA A CA 1
ATOM 2575 C C . ALA A 1 317 ? 21.779 -9.422 -27.931 1.00 97.25 317 ALA A C 1
ATOM 2577 O O . ALA A 1 317 ? 21.583 -10.098 -28.938 1.00 97.25 317 ALA A O 1
ATOM 2578 N N . GLY A 1 318 ? 22.233 -8.166 -27.988 1.00 96.94 318 GLY A N 1
ATOM 2579 C CA . GLY A 1 318 ? 22.527 -7.457 -29.241 1.00 96.94 318 GLY A CA 1
ATOM 2580 C C . GLY A 1 318 ? 21.314 -6.853 -29.960 1.00 96.94 318 GLY A C 1
ATOM 2581 O O . GLY A 1 318 ? 21.487 -6.303 -31.043 1.00 96.94 318 GLY A O 1
ATOM 2582 N N . MET A 1 319 ? 20.112 -6.931 -29.380 1.00 98.12 319 MET A N 1
ATOM 2583 C CA . MET A 1 319 ? 18.919 -6.244 -29.890 1.00 98.12 319 MET A CA 1
ATOM 2584 C C . MET A 1 319 ? 18.905 -4.767 -29.463 1.00 98.12 319 MET A C 1
ATOM 2586 O O . MET A 1 319 ? 19.425 -4.434 -28.397 1.00 98.12 319 MET A O 1
ATOM 2590 N N . SER A 1 320 ? 18.285 -3.892 -30.262 1.00 97.56 320 SER A N 1
ATOM 2591 C CA . SER A 1 320 ? 17.984 -2.518 -29.831 1.00 97.56 320 SER A CA 1
ATOM 2592 C C . SER A 1 320 ? 16.794 -2.490 -28.864 1.00 97.56 320 SER A C 1
ATOM 2594 O O . SER A 1 320 ? 15.981 -3.418 -28.848 1.00 97.56 320 SER A O 1
ATOM 2596 N N . ASP A 1 321 ? 16.632 -1.417 -28.085 1.00 96.94 321 ASP A N 1
ATOM 2597 C CA . ASP A 1 321 ? 15.454 -1.275 -27.218 1.00 96.94 321 ASP A CA 1
ATOM 2598 C C . ASP A 1 321 ? 14.152 -1.226 -28.039 1.00 96.94 321 ASP A C 1
ATOM 2600 O O . ASP A 1 321 ? 13.163 -1.843 -27.641 1.00 96.94 321 ASP A O 1
ATOM 2604 N N . ALA A 1 322 ? 14.164 -0.610 -29.229 1.00 98.19 322 ALA A N 1
ATOM 2605 C CA . ALA A 1 322 ? 13.045 -0.663 -30.173 1.00 98.19 322 ALA A CA 1
ATOM 2606 C C . ALA A 1 322 ? 12.667 -2.109 -30.554 1.00 98.19 322 ALA A C 1
ATOM 2608 O O . ALA A 1 322 ? 11.483 -2.455 -30.543 1.00 98.19 322 ALA A O 1
ATOM 2609 N N . ASP A 1 323 ? 13.645 -2.980 -30.832 1.00 98.69 323 ASP A N 1
ATOM 2610 C CA . ASP A 1 323 ? 13.396 -4.395 -31.147 1.00 98.69 323 ASP A CA 1
ATOM 2611 C C . ASP A 1 323 ? 12.857 -5.165 -29.930 1.00 98.69 323 ASP A C 1
ATOM 2613 O O . ASP A 1 323 ? 11.920 -5.961 -30.052 1.00 98.69 323 ASP A O 1
ATOM 2617 N N . ILE A 1 324 ? 13.431 -4.925 -28.743 1.00 98.75 324 ILE A N 1
ATOM 2618 C CA . ILE A 1 324 ? 13.041 -5.584 -27.486 1.00 98.75 324 ILE A CA 1
ATOM 2619 C C . ILE A 1 324 ? 11.603 -5.212 -27.117 1.00 98.75 324 ILE A C 1
ATOM 2621 O O . ILE A 1 324 ? 10.791 -6.090 -26.807 1.00 98.75 324 ILE A O 1
ATOM 2625 N N . TYR A 1 325 ? 11.251 -3.927 -27.195 1.00 98.75 325 TYR A N 1
ATOM 2626 C CA . TYR A 1 325 ? 9.900 -3.461 -26.903 1.00 98.75 325 TYR A CA 1
ATOM 2627 C C . TYR A 1 325 ? 8.902 -3.810 -28.009 1.00 98.75 325 TYR A C 1
ATOM 2629 O O . TYR A 1 325 ? 7.761 -4.135 -27.684 1.00 98.75 325 TYR A O 1
ATOM 2637 N N . SER A 1 326 ? 9.311 -3.871 -29.281 1.00 98.75 326 SER A N 1
ATOM 2638 C CA . SER A 1 326 ? 8.476 -4.411 -30.368 1.00 98.75 326 SER A CA 1
ATOM 2639 C C . SER A 1 326 ? 8.143 -5.887 -30.138 1.00 98.75 326 SER A C 1
ATOM 2641 O O . SER A 1 326 ? 6.987 -6.304 -30.267 1.00 98.75 326 SER A O 1
ATOM 2643 N N . TRP A 1 327 ? 9.137 -6.685 -29.730 1.00 98.75 327 TRP A N 1
ATOM 2644 C CA . TRP A 1 327 ? 8.931 -8.076 -29.332 1.00 98.75 327 TRP A CA 1
ATOM 2645 C C . TRP A 1 327 ? 7.982 -8.169 -28.131 1.00 98.75 327 TRP A C 1
ATOM 2647 O O . TRP A 1 327 ? 6.988 -8.894 -28.196 1.00 98.75 327 TRP A O 1
ATOM 2657 N N . ALA A 1 328 ? 8.224 -7.395 -27.069 1.00 98.75 328 ALA A N 1
ATOM 2658 C CA . ALA A 1 328 ? 7.398 -7.414 -25.862 1.00 98.75 328 ALA A CA 1
ATOM 2659 C C . ALA A 1 328 ? 5.953 -6.975 -26.149 1.00 98.75 328 ALA A C 1
ATOM 2661 O O . ALA A 1 328 ? 5.013 -7.614 -25.669 1.00 98.75 328 ALA A O 1
ATOM 2662 N N . LYS A 1 329 ? 5.759 -5.946 -26.987 1.00 98.75 329 LYS A N 1
ATOM 2663 C CA . LYS A 1 329 ? 4.444 -5.491 -27.453 1.00 98.75 329 LYS A CA 1
ATOM 2664 C C . LYS A 1 329 ? 3.710 -6.634 -28.154 1.00 98.75 329 LYS A C 1
ATOM 2666 O O . LYS A 1 329 ? 2.583 -6.956 -27.783 1.00 98.75 329 LYS A O 1
ATOM 2671 N N . LYS A 1 330 ? 4.369 -7.314 -29.098 1.00 98.62 330 LYS A N 1
ATOM 2672 C CA . LYS A 1 330 ? 3.799 -8.461 -29.821 1.00 98.62 330 LYS A CA 1
ATOM 2673 C C . LYS A 1 330 ? 3.386 -9.617 -28.900 1.00 98.62 330 LYS A C 1
ATOM 2675 O O . LYS A 1 330 ? 2.369 -10.247 -29.175 1.00 98.62 330 LYS A O 1
ATOM 2680 N N . GLN A 1 331 ? 4.149 -9.910 -27.843 1.00 98.44 331 GLN A N 1
ATOM 2681 C CA . GLN A 1 331 ? 3.829 -11.010 -26.922 1.00 98.44 331 GLN A CA 1
ATOM 2682 C C . GLN A 1 331 ? 2.747 -10.659 -25.891 1.00 98.44 331 GLN A C 1
ATOM 2684 O O . GLN A 1 331 ? 1.947 -11.521 -25.535 1.00 98.44 331 GLN A O 1
ATOM 2689 N N . TYR A 1 332 ? 2.757 -9.431 -25.362 1.00 98.62 332 TYR A N 1
ATOM 2690 C CA . TYR A 1 332 ? 2.106 -9.128 -24.080 1.00 98.62 332 TYR A CA 1
ATOM 2691 C C . TYR A 1 332 ? 1.121 -7.957 -24.111 1.00 98.62 332 TYR A C 1
ATOM 2693 O O . TYR A 1 332 ? 0.256 -7.889 -23.242 1.00 98.62 332 TYR A O 1
ATOM 2701 N N . TRP A 1 333 ? 1.193 -7.061 -25.103 1.00 98.56 333 TRP A N 1
ATOM 2702 C CA . TRP A 1 333 ? 0.411 -5.816 -25.107 1.00 98.56 333 TRP A CA 1
ATOM 2703 C C . TRP A 1 333 ? -1.096 -6.044 -24.998 1.00 98.56 333 TRP A C 1
ATOM 2705 O O . TRP A 1 333 ? -1.778 -5.284 -24.318 1.00 98.56 333 TRP A O 1
ATOM 2715 N N . GLN A 1 334 ? -1.632 -7.089 -25.630 1.00 98.25 334 GLN A N 1
ATOM 2716 C CA . GLN A 1 334 ? -3.071 -7.384 -25.611 1.00 98.25 334 GLN A CA 1
ATOM 2717 C C . GLN A 1 334 ? -3.608 -7.718 -24.206 1.00 98.25 334 GLN A C 1
ATOM 2719 O O . GLN A 1 334 ? -4.750 -7.380 -23.909 1.00 98.25 334 GLN A O 1
ATOM 2724 N N . ASP A 1 335 ? -2.784 -8.302 -23.327 1.00 98.56 335 ASP A N 1
ATOM 2725 C CA . ASP A 1 335 ? -3.169 -8.619 -21.942 1.00 98.56 335 ASP A CA 1
ATOM 2726 C C . ASP A 1 335 ? -2.932 -7.434 -20.972 1.00 98.56 335 ASP A C 1
ATOM 2728 O O . ASP A 1 335 ? -3.393 -7.462 -19.826 1.00 98.56 335 ASP A O 1
ATOM 2732 N N . CYS A 1 336 ? -2.170 -6.413 -21.387 1.00 98.81 336 CYS A N 1
ATOM 2733 C CA . CYS A 1 336 ? -1.789 -5.280 -20.540 1.00 98.81 336 CYS A CA 1
ATOM 2734 C C . CYS A 1 336 ? -2.928 -4.275 -20.317 1.00 98.81 336 CYS A C 1
ATOM 2736 O O . CYS A 1 336 ? -3.823 -4.100 -21.142 1.00 98.81 336 CYS A O 1
ATOM 2738 N N . SER A 1 337 ? -2.835 -3.522 -19.220 1.00 98.19 337 SER A N 1
ATOM 2739 C CA . SER A 1 337 ? -3.696 -2.365 -18.966 1.00 98.19 337 SER A CA 1
ATOM 2740 C C . SER A 1 337 ? -3.655 -1.346 -20.110 1.00 98.19 337 SER A C 1
ATOM 2742 O O . SER A 1 337 ? -2.614 -1.107 -20.719 1.00 98.19 337 SER A O 1
ATOM 2744 N N . ARG A 1 338 ? -4.799 -0.697 -20.359 1.00 98.44 338 ARG A N 1
ATOM 2745 C CA . ARG A 1 338 ? -4.916 0.536 -21.162 1.00 98.44 338 ARG A CA 1
ATOM 2746 C C . ARG A 1 338 ? -5.258 1.765 -20.322 1.00 98.44 338 ARG A C 1
ATOM 2748 O O . ARG A 1 338 ? -5.592 2.807 -20.872 1.00 98.44 338 ARG A O 1
ATOM 2755 N N . LYS A 1 339 ? -5.216 1.642 -18.990 1.00 98.31 339 LYS A N 1
ATOM 2756 C CA . LYS A 1 339 ? -5.432 2.739 -18.030 1.00 98.31 339 LYS A CA 1
ATOM 2757 C C . LYS A 1 339 ? -4.112 3.310 -17.495 1.00 98.31 339 LYS A C 1
ATOM 2759 O O . LYS A 1 339 ? -4.083 4.464 -17.081 1.00 98.31 339 LYS A O 1
ATOM 2764 N N . PHE A 1 340 ? -3.038 2.524 -17.524 1.00 98.44 340 PHE A N 1
ATOM 2765 C CA . PHE A 1 340 ? -1.702 2.935 -17.096 1.00 98.44 340 PHE A CA 1
ATOM 2766 C C . PHE A 1 340 ? -0.653 2.373 -18.057 1.00 98.44 340 PHE A C 1
ATOM 2768 O O . PHE A 1 340 ? -0.765 1.216 -18.467 1.00 98.44 340 PHE A O 1
ATOM 2775 N N . ILE A 1 341 ? 0.365 3.172 -18.364 1.00 98.69 341 ILE A N 1
ATOM 2776 C CA . ILE A 1 341 ? 1.598 2.782 -19.063 1.00 98.69 341 ILE A CA 1
ATOM 2777 C C . ILE A 1 341 ? 2.778 3.381 -18.290 1.00 98.69 341 ILE A C 1
ATOM 2779 O O . ILE A 1 341 ? 2.638 4.480 -17.751 1.00 98.69 341 ILE A O 1
ATOM 2783 N N . ILE A 1 342 ? 3.900 2.661 -18.166 1.00 98.62 342 ILE A N 1
ATOM 2784 C CA . ILE A 1 342 ? 5.026 3.100 -17.323 1.00 98.62 342 ILE A CA 1
ATOM 2785 C C . ILE A 1 342 ? 6.337 3.213 -18.110 1.00 98.62 342 ILE A C 1
ATOM 2787 O O . ILE A 1 342 ? 6.740 2.268 -18.793 1.00 98.62 342 ILE A O 1
ATOM 2791 N N . TRP A 1 343 ? 7.022 4.350 -17.941 1.00 98.00 343 TRP A N 1
ATOM 2792 C CA . TRP A 1 343 ? 8.424 4.578 -18.309 1.00 98.00 343 TRP A CA 1
ATOM 2793 C C . TRP A 1 343 ? 9.347 4.309 -17.102 1.00 98.00 343 TRP A C 1
ATOM 2795 O O . TRP A 1 343 ? 9.241 4.967 -16.067 1.00 98.00 343 TRP A O 1
ATOM 2805 N N . LEU A 1 344 ? 10.276 3.352 -17.216 1.00 96.69 344 LEU A N 1
ATOM 2806 C CA . LEU A 1 344 ? 11.307 3.057 -16.198 1.00 96.69 344 LEU A CA 1
ATOM 2807 C C . LEU A 1 344 ? 12.684 3.634 -16.583 1.00 96.69 344 LEU A C 1
ATOM 2809 O O . LEU A 1 344 ? 13.721 2.998 -16.383 1.00 96.69 344 LEU A O 1
ATOM 2813 N N . GLY A 1 345 ? 12.690 4.841 -17.151 1.00 89.81 345 GLY A N 1
ATOM 2814 C CA . GLY A 1 345 ? 13.855 5.426 -17.811 1.00 89.81 345 GLY A CA 1
ATOM 2815 C C . GLY A 1 345 ? 14.769 6.290 -16.964 1.00 89.81 345 GLY A C 1
ATOM 2816 O O . GLY A 1 345 ? 15.974 6.290 -17.214 1.00 89.81 345 GLY A O 1
ATOM 2817 N N . GLY A 1 346 ? 14.245 6.977 -15.946 1.00 88.38 346 GLY A N 1
ATOM 2818 C CA . GLY A 1 346 ? 14.912 8.103 -15.270 1.00 88.38 346 GLY A CA 1
ATOM 2819 C C . GLY A 1 346 ? 16.295 7.877 -14.647 1.00 88.38 346 GLY A C 1
ATOM 2820 O O . GLY A 1 346 ? 16.863 8.831 -14.126 1.00 88.38 346 GLY A O 1
ATOM 2821 N N . HIS A 1 347 ? 16.856 6.665 -14.686 1.00 89.88 347 HIS A N 1
ATOM 2822 C CA . HIS A 1 347 ? 18.290 6.381 -14.531 1.00 89.88 347 HIS A CA 1
ATOM 2823 C C . HIS A 1 347 ? 18.761 5.436 -15.646 1.00 89.88 347 HIS A C 1
ATOM 2825 O O . HIS A 1 347 ? 18.122 4.410 -15.880 1.00 89.88 347 HIS A O 1
ATOM 2831 N N . SER A 1 348 ? 19.901 5.726 -16.276 1.00 89.75 348 SER A N 1
ATOM 2832 C CA . SER A 1 348 ? 20.495 4.901 -17.337 1.00 89.75 348 SER A CA 1
ATOM 2833 C C . SER A 1 348 ? 21.760 4.152 -16.880 1.00 89.75 348 SER A C 1
ATOM 2835 O O . SER A 1 348 ? 22.257 4.311 -15.762 1.00 89.75 348 SER A O 1
ATOM 2837 N N . GLY A 1 349 ? 22.303 3.307 -17.762 1.00 91.62 349 GLY A N 1
ATOM 2838 C CA . GLY A 1 349 ? 23.583 2.635 -17.538 1.00 91.62 349 GLY A CA 1
ATOM 2839 C C . GLY A 1 349 ? 23.543 1.612 -16.400 1.00 91.62 349 GLY A C 1
ATOM 2840 O O . GLY A 1 349 ? 22.809 0.627 -16.467 1.00 91.62 349 GLY A O 1
ATOM 2841 N N . ARG A 1 350 ? 24.390 1.806 -15.379 1.00 94.25 350 ARG A N 1
ATOM 2842 C CA . ARG A 1 350 ? 24.641 0.801 -14.328 1.00 94.25 350 ARG A CA 1
ATOM 2843 C C . ARG A 1 350 ? 23.586 0.763 -13.219 1.00 94.25 350 ARG A C 1
ATOM 2845 O O . ARG A 1 350 ? 23.632 -0.174 -12.434 1.00 94.25 350 ARG A O 1
ATOM 2852 N N . VAL A 1 351 ? 22.669 1.731 -13.135 1.00 94.94 351 VAL A N 1
ATOM 2853 C CA . VAL A 1 351 ? 21.696 1.874 -12.032 1.00 94.94 351 VAL A CA 1
ATOM 2854 C C . VAL A 1 351 ? 20.262 1.870 -12.568 1.00 94.94 351 VAL A C 1
ATOM 2856 O O . VAL A 1 351 ? 19.996 2.358 -13.666 1.00 94.94 351 VAL A O 1
ATOM 2859 N N . MET A 1 352 ? 19.322 1.343 -11.782 1.00 95.81 352 MET A N 1
ATOM 2860 C CA . MET A 1 352 ? 17.884 1.514 -12.011 1.00 95.81 352 MET A CA 1
ATOM 2861 C C . MET A 1 352 ? 17.167 1.697 -10.671 1.00 95.81 352 MET A C 1
ATOM 2863 O O . MET A 1 352 ? 17.417 0.944 -9.735 1.00 95.81 352 MET A O 1
ATOM 2867 N N . LEU A 1 353 ? 16.241 2.657 -10.600 1.00 95.94 353 LEU A N 1
ATOM 2868 C CA . LEU A 1 353 ? 15.434 2.948 -9.408 1.00 95.94 353 LEU A CA 1
ATOM 2869 C C . LEU A 1 353 ? 13.937 2.673 -9.687 1.00 95.94 353 LEU A C 1
ATOM 2871 O O . LEU A 1 353 ? 13.176 3.621 -9.860 1.00 95.94 353 LEU A O 1
ATOM 2875 N N . PRO A 1 354 ? 13.482 1.408 -9.805 1.00 97.06 354 PRO A N 1
ATOM 2876 C CA . PRO A 1 354 ? 12.152 1.074 -10.327 1.00 97.06 354 PRO A CA 1
ATOM 2877 C C . PRO A 1 354 ? 11.053 1.115 -9.246 1.00 97.06 354 PRO A C 1
ATOM 2879 O O . PRO A 1 354 ? 10.251 0.190 -9.151 1.00 97.06 354 PRO A O 1
ATOM 2882 N N . GLY A 1 355 ? 11.018 2.159 -8.412 1.00 96.69 355 GLY A N 1
ATOM 2883 C CA . GLY A 1 355 ? 10.087 2.270 -7.278 1.00 96.69 355 GLY A CA 1
ATOM 2884 C C . GLY A 1 355 ? 8.613 2.103 -7.662 1.00 96.69 355 GLY A C 1
ATOM 2885 O O . GLY A 1 355 ? 7.890 1.385 -6.980 1.00 96.69 355 GLY A O 1
ATOM 2886 N N . VAL A 1 356 ? 8.209 2.668 -8.808 1.00 97.44 356 VAL A N 1
ATOM 2887 C CA . VAL A 1 356 ? 6.826 2.636 -9.327 1.00 97.44 356 VAL A CA 1
ATOM 2888 C C . VAL A 1 356 ? 6.411 1.264 -9.887 1.00 97.44 356 VAL A C 1
ATOM 2890 O O . VAL A 1 356 ? 5.268 1.064 -10.313 1.00 97.44 356 VAL A O 1
ATOM 2893 N N . ALA A 1 357 ? 7.332 0.295 -9.950 1.00 98.75 357 ALA A N 1
ATOM 2894 C CA . ALA A 1 357 ? 7.042 -1.005 -10.543 1.00 98.75 357 ALA A CA 1
ATOM 2895 C C . ALA A 1 357 ? 6.098 -1.866 -9.690 1.00 98.75 357 ALA A C 1
ATOM 2897 O O . ALA A 1 357 ? 5.417 -2.729 -10.247 1.00 98.75 357 ALA A O 1
ATOM 2898 N N . ASP A 1 358 ? 5.950 -1.585 -8.392 1.00 98.75 358 ASP A N 1
ATOM 2899 C CA . ASP A 1 358 ? 4.926 -2.214 -7.553 1.00 98.75 358 ASP A CA 1
ATOM 2900 C C . ASP A 1 358 ? 3.510 -1.908 -8.089 1.00 98.75 358 ASP A C 1
ATOM 2902 O O . ASP A 1 358 ? 2.686 -2.807 -8.287 1.00 98.75 358 ASP A O 1
ATOM 2906 N N . TRP A 1 359 ? 3.247 -0.646 -8.438 1.00 98.44 359 TRP A N 1
ATOM 2907 C CA . TRP A 1 359 ? 1.994 -0.192 -9.028 1.00 98.44 359 TRP A CA 1
ATOM 2908 C C . TRP A 1 359 ? 1.735 -0.826 -10.387 1.00 98.44 359 TRP A C 1
ATOM 2910 O O . TRP A 1 359 ? 0.618 -1.274 -10.665 1.00 98.44 359 TRP A O 1
ATOM 2920 N N . GLY A 1 360 ? 2.758 -0.883 -11.238 1.00 98.62 360 GLY A N 1
ATOM 2921 C CA . GLY A 1 360 ? 2.611 -1.441 -12.574 1.00 98.62 360 GLY A CA 1
ATOM 2922 C C . GLY A 1 360 ? 2.393 -2.956 -12.572 1.00 98.62 360 GLY A C 1
ATOM 2923 O O . GLY A 1 360 ? 1.524 -3.446 -13.293 1.00 98.62 360 GLY A O 1
ATOM 2924 N N . VAL A 1 361 ? 3.086 -3.697 -11.699 1.00 98.88 361 VAL A N 1
ATOM 2925 C CA . VAL A 1 361 ? 2.861 -5.138 -11.501 1.00 98.88 361 VAL A CA 1
ATOM 2926 C C . VAL A 1 361 ? 1.443 -5.383 -10.977 1.00 98.88 361 VAL A C 1
ATOM 2928 O O . VAL A 1 361 ? 0.704 -6.189 -11.556 1.00 98.88 361 VAL A O 1
ATOM 2931 N N . ARG A 1 362 ? 1.001 -4.614 -9.969 1.00 98.69 362 ARG A N 1
ATOM 2932 C CA . ARG A 1 362 ? -0.383 -4.654 -9.468 1.00 98.69 362 ARG A CA 1
ATOM 2933 C C . ARG A 1 362 ? -1.401 -4.416 -10.582 1.00 98.69 362 ARG A C 1
ATOM 2935 O O . ARG A 1 362 ? -2.378 -5.150 -10.689 1.00 98.69 362 ARG A O 1
ATOM 2942 N N . ASN A 1 363 ? -1.183 -3.417 -11.432 1.00 98.62 363 ASN A N 1
ATOM 2943 C CA . ASN A 1 363 ? -2.152 -3.005 -12.449 1.00 98.62 363 ASN A CA 1
ATOM 2944 C C . ASN A 1 363 ? -1.938 -3.659 -13.825 1.00 98.62 363 ASN A C 1
ATOM 2946 O O . ASN A 1 363 ? -2.588 -3.245 -14.781 1.00 98.62 363 ASN A O 1
ATOM 2950 N N . LYS A 1 364 ? -1.083 -4.690 -13.937 1.00 98.75 364 LYS A N 1
ATOM 2951 C CA . LYS A 1 364 ? -0.827 -5.428 -15.193 1.00 98.75 364 LYS A CA 1
ATOM 2952 C C . LYS A 1 364 ? -0.349 -4.519 -16.334 1.00 98.75 364 LYS A C 1
ATOM 2954 O O . LYS A 1 364 ? -0.829 -4.594 -17.464 1.00 98.75 364 LYS A O 1
ATOM 2959 N N . VAL A 1 365 ? 0.550 -3.600 -16.011 1.00 98.75 365 VAL A N 1
ATOM 2960 C CA . VAL A 1 365 ? 0.997 -2.527 -16.904 1.00 98.75 365 VAL A CA 1
ATOM 2961 C C . VAL A 1 365 ? 2.060 -3.021 -17.883 1.00 98.75 365 VAL A C 1
ATOM 2963 O O . VAL A 1 365 ? 2.859 -3.895 -17.555 1.00 98.75 365 VAL A O 1
ATOM 2966 N N . PHE A 1 366 ? 2.065 -2.447 -19.088 1.00 98.88 366 PHE A N 1
ATOM 2967 C CA . PHE A 1 366 ? 3.201 -2.552 -19.996 1.00 98.88 366 PHE A CA 1
ATOM 2968 C C . PHE A 1 366 ? 4.275 -1.554 -19.565 1.00 98.88 366 PHE A C 1
ATOM 2970 O O . PHE A 1 366 ? 4.044 -0.341 -19.540 1.00 98.88 366 PHE A O 1
ATOM 2977 N N . PHE A 1 367 ? 5.436 -2.077 -19.205 1.00 98.81 367 PHE A N 1
ATOM 2978 C CA . PHE A 1 367 ? 6.602 -1.289 -18.850 1.00 98.81 367 PHE A CA 1
ATOM 2979 C C . PHE A 1 367 ? 7.523 -1.157 -20.055 1.00 98.81 367 PHE A C 1
ATOM 2981 O O . PHE A 1 367 ? 7.798 -2.145 -20.737 1.00 98.81 367 PHE A O 1
ATOM 2988 N N . GLN A 1 368 ? 8.044 0.045 -20.271 1.00 98.31 368 GLN A N 1
ATOM 2989 C CA . GLN A 1 368 ? 9.083 0.292 -21.263 1.00 98.31 368 GLN A CA 1
ATOM 2990 C C . GLN A 1 368 ? 9.999 1.461 -20.846 1.00 98.31 368 GLN A C 1
ATOM 2992 O O . GLN A 1 368 ? 9.928 1.948 -19.716 1.00 98.31 368 GLN A O 1
ATOM 2997 N N . ASP A 1 369 ? 10.904 1.851 -21.736 1.00 96.88 369 ASP A N 1
ATOM 2998 C CA . ASP A 1 369 ? 11.890 2.926 -21.584 1.00 96.88 369 ASP A CA 1
ATOM 2999 C C . ASP A 1 369 ? 12.308 3.377 -22.993 1.00 96.88 369 ASP A C 1
ATOM 3001 O O . ASP A 1 369 ? 13.469 3.263 -23.386 1.00 96.88 369 ASP A O 1
ATOM 3005 N N . LEU A 1 370 ? 11.312 3.725 -23.813 1.00 98.00 370 LEU A N 1
ATOM 3006 C CA . LEU A 1 370 ? 11.506 4.190 -25.183 1.00 98.00 370 LEU A CA 1
ATOM 3007 C C . LEU A 1 370 ? 11.885 5.667 -25.186 1.00 98.00 370 LEU A C 1
ATOM 3009 O O . LEU A 1 370 ? 11.232 6.470 -24.511 1.00 98.00 370 LEU A O 1
ATOM 3013 N N . SER A 1 371 ? 12.889 6.004 -25.992 1.00 97.75 371 SER A N 1
ATOM 3014 C CA . SER A 1 371 ? 13.237 7.379 -26.323 1.00 97.75 371 SER A CA 1
ATOM 3015 C C . SER A 1 371 ? 12.068 8.088 -26.998 1.00 97.75 371 SER A C 1
ATOM 3017 O O . SER A 1 371 ? 11.398 7.549 -27.882 1.00 97.75 371 SER A O 1
ATOM 3019 N N . THR A 1 372 ? 11.852 9.331 -26.589 1.00 96.94 372 THR A N 1
ATOM 3020 C CA . THR A 1 372 ? 10.917 10.273 -27.205 1.00 96.94 372 THR A CA 1
ATOM 3021 C C . THR A 1 372 ? 11.633 11.371 -28.000 1.00 96.94 372 THR A C 1
ATOM 3023 O O . THR A 1 372 ? 10.991 12.314 -28.468 1.00 96.94 372 THR A O 1
ATOM 3026 N N . ALA A 1 373 ? 12.951 11.242 -28.191 1.00 97.00 373 ALA A N 1
ATOM 3027 C CA . ALA A 1 373 ? 13.741 12.134 -29.028 1.00 97.00 373 ALA A CA 1
ATOM 3028 C C . ALA A 1 373 ? 13.370 11.959 -30.522 1.00 97.00 373 ALA A C 1
ATOM 3030 O O . ALA A 1 373 ? 13.288 10.823 -30.998 1.00 97.00 373 ALA A O 1
ATOM 3031 N N . PRO A 1 374 ? 13.128 13.040 -31.296 1.00 95.31 374 PRO A N 1
ATOM 3032 C CA . PRO A 1 374 ? 12.765 12.950 -32.716 1.00 95.31 374 PRO A CA 1
ATOM 3033 C C . PRO A 1 374 ? 13.779 12.214 -33.608 1.00 95.31 374 PRO A C 1
ATOM 3035 O O . PRO A 1 374 ? 13.399 11.670 -34.644 1.00 95.31 374 PRO A O 1
ATOM 3038 N N . GLU A 1 375 ? 15.054 12.213 -33.224 1.00 96.44 375 GLU A N 1
ATOM 3039 C CA . GLU A 1 375 ? 16.142 11.487 -33.881 1.00 96.44 375 GLU A CA 1
ATOM 3040 C C . GLU A 1 375 ? 16.042 9.958 -33.721 1.00 96.44 375 GLU A C 1
ATOM 3042 O O . GLU A 1 375 ? 16.375 9.223 -34.657 1.00 96.44 375 GLU A O 1
ATOM 3047 N N . ASP A 1 376 ? 15.493 9.468 -32.606 1.00 97.12 376 ASP A N 1
ATOM 3048 C CA . ASP A 1 376 ? 15.349 8.040 -32.291 1.00 97.12 376 ASP A CA 1
ATOM 3049 C C . ASP A 1 376 ? 14.088 7.446 -32.939 1.00 97.12 376 ASP A C 1
ATOM 3051 O O . ASP A 1 376 ? 13.224 6.850 -32.293 1.00 97.12 376 ASP A O 1
ATOM 3055 N N . THR A 1 377 ? 13.985 7.623 -34.259 1.00 97.25 377 THR A N 1
ATOM 3056 C CA . THR A 1 377 ? 12.803 7.322 -35.090 1.00 97.25 377 THR A CA 1
ATOM 3057 C C . THR A 1 377 ? 12.124 5.979 -34.788 1.00 97.25 377 THR A C 1
ATOM 3059 O O . THR A 1 377 ? 10.900 5.924 -34.703 1.00 97.25 377 THR A O 1
ATOM 3062 N N . ALA A 1 378 ? 12.880 4.898 -34.572 1.00 98.19 378 ALA A N 1
ATOM 3063 C CA . ALA A 1 378 ? 12.309 3.586 -34.260 1.00 98.19 378 ALA A CA 1
ATOM 3064 C C . ALA A 1 378 ? 11.674 3.504 -32.855 1.00 98.19 378 ALA A C 1
ATOM 3066 O O . ALA A 1 378 ? 10.653 2.836 -32.685 1.00 98.19 378 ALA A O 1
ATOM 3067 N N . GLU A 1 379 ? 12.248 4.178 -31.852 1.00 98.50 379 GLU A N 1
ATOM 3068 C CA . GLU A 1 379 ? 11.705 4.182 -30.489 1.00 98.50 379 GLU A CA 1
ATOM 3069 C C . GLU A 1 379 ? 10.519 5.146 -30.360 1.00 98.50 379 GLU A C 1
ATOM 3071 O O . GLU A 1 379 ? 9.492 4.768 -29.792 1.00 98.50 379 GLU A O 1
ATOM 3076 N N . ILE A 1 380 ? 10.604 6.342 -30.958 1.00 98.19 380 ILE A N 1
ATOM 3077 C CA . ILE A 1 380 ? 9.534 7.344 -30.876 1.00 98.19 380 ILE A CA 1
ATOM 3078 C C . ILE A 1 380 ? 8.270 6.927 -31.646 1.00 98.19 380 ILE A C 1
ATOM 3080 O O . ILE A 1 380 ? 7.165 7.187 -31.168 1.00 98.19 380 ILE A O 1
ATOM 3084 N N . GLU A 1 381 ? 8.380 6.246 -32.796 1.00 98.62 381 GLU A N 1
ATOM 3085 C CA . GLU A 1 381 ? 7.194 5.706 -33.481 1.00 98.62 381 GLU A CA 1
ATOM 3086 C C . GLU A 1 381 ? 6.542 4.579 -32.668 1.00 98.62 381 GLU A C 1
ATOM 3088 O O . GLU A 1 381 ? 5.325 4.587 -32.480 1.00 98.62 381 GLU A O 1
ATOM 3093 N N . LEU A 1 382 ? 7.325 3.674 -32.067 1.00 98.81 382 LEU A N 1
ATOM 3094 C CA . LEU A 1 382 ? 6.772 2.653 -31.174 1.00 98.81 382 LEU A CA 1
ATOM 3095 C C . LEU A 1 382 ? 6.109 3.273 -29.929 1.00 98.81 382 LEU A C 1
ATOM 3097 O O . LEU A 1 382 ? 5.049 2.808 -29.501 1.00 98.81 382 LEU A O 1
ATOM 3101 N N . ALA A 1 383 ? 6.683 4.346 -29.374 1.00 98.62 383 ALA A N 1
ATOM 3102 C CA . ALA A 1 383 ? 6.086 5.101 -28.276 1.00 98.62 383 ALA A CA 1
ATOM 3103 C C . ALA A 1 383 ? 4.752 5.747 -28.693 1.00 98.62 383 ALA A C 1
ATOM 3105 O O . ALA A 1 383 ? 3.767 5.619 -27.966 1.00 98.62 383 ALA A O 1
ATOM 3106 N N . LYS A 1 384 ? 4.679 6.367 -29.881 1.00 98.75 384 LYS A N 1
ATOM 3107 C CA . LYS A 1 384 ? 3.429 6.906 -30.455 1.00 98.75 384 LYS A CA 1
ATOM 3108 C C . LYS A 1 384 ? 2.364 5.829 -30.622 1.00 98.75 384 LYS A C 1
ATOM 3110 O O . LYS A 1 384 ? 1.219 6.060 -30.242 1.00 98.75 384 LYS A O 1
ATOM 3115 N N . GLU A 1 385 ? 2.718 4.656 -31.146 1.00 98.62 385 GLU A N 1
ATOM 3116 C CA . GLU A 1 385 ? 1.764 3.552 -31.277 1.00 98.62 385 GLU A CA 1
ATOM 3117 C C . GLU A 1 385 ? 1.239 3.081 -29.911 1.00 98.62 385 GLU A C 1
ATOM 3119 O O . GLU A 1 385 ? 0.051 2.804 -29.770 1.00 98.62 385 GLU A O 1
ATOM 3124 N N . LEU A 1 386 ? 2.109 2.969 -28.899 1.00 98.69 386 LEU A N 1
ATOM 3125 C CA . LEU A 1 386 ? 1.703 2.568 -27.548 1.00 98.69 386 LEU A CA 1
ATOM 3126 C C . LEU A 1 386 ? 0.798 3.616 -26.886 1.00 98.69 386 LEU A C 1
ATOM 3128 O O . LEU A 1 386 ? -0.187 3.239 -26.258 1.00 98.69 386 LEU A O 1
ATOM 3132 N N . LEU A 1 387 ? 1.106 4.909 -27.037 1.00 98.69 387 LEU A N 1
ATOM 3133 C CA . LEU A 1 387 ? 0.306 6.016 -26.499 1.00 98.69 387 LEU A CA 1
ATOM 3134 C C . LEU A 1 387 ? -1.050 6.145 -27.213 1.00 98.69 387 LEU A C 1
ATOM 3136 O O . LEU A 1 387 ? -2.066 6.332 -26.548 1.00 98.69 387 LEU A O 1
ATOM 3140 N N . GLY A 1 388 ? -1.090 5.986 -28.540 1.00 98.56 388 GLY A N 1
ATOM 3141 C CA . GLY A 1 388 ? -2.322 6.043 -29.338 1.00 98.56 388 GLY A CA 1
ATOM 3142 C C . GLY A 1 388 ? -3.317 4.912 -29.053 1.00 98.56 388 GLY A C 1
ATOM 3143 O O . GLY A 1 388 ? -4.521 5.107 -29.199 1.00 98.56 388 GLY A O 1
ATOM 3144 N N . ASP A 1 389 ? -2.828 3.759 -28.590 1.00 98.38 389 ASP A N 1
ATOM 3145 C CA . ASP A 1 389 ? -3.641 2.611 -28.165 1.00 98.38 389 ASP A CA 1
ATOM 3146 C C . ASP A 1 389 ? -4.235 2.765 -26.741 1.00 98.38 389 ASP A C 1
ATOM 3148 O O . ASP A 1 389 ? -5.044 1.931 -26.315 1.00 98.38 389 ASP A O 1
ATOM 3152 N N . MET A 1 390 ? -3.829 3.781 -25.965 1.00 98.69 390 MET A N 1
ATOM 3153 C CA . MET A 1 390 ? -4.296 3.981 -24.585 1.00 98.69 390 MET A CA 1
ATOM 3154 C C . MET A 1 390 ? -5.724 4.535 -24.511 1.00 98.69 390 MET A C 1
ATOM 3156 O O . MET A 1 390 ? -6.246 5.160 -25.431 1.00 98.69 390 MET A O 1
ATOM 3160 N N . ARG A 1 391 ? -6.376 4.348 -23.357 1.00 98.19 391 ARG A N 1
ATOM 3161 C CA . ARG A 1 391 ? -7.650 5.021 -23.072 1.00 98.19 391 ARG A CA 1
ATOM 3162 C C . ARG A 1 391 ? -7.437 6.530 -22.945 1.00 98.19 391 ARG A C 1
ATOM 3164 O O . ARG A 1 391 ? -6.449 6.967 -22.369 1.00 98.19 391 ARG A O 1
ATOM 3171 N N . SER A 1 392 ? -8.440 7.317 -23.329 1.00 95.94 392 SER A N 1
ATOM 3172 C CA . SER A 1 392 ? -8.440 8.784 -23.183 1.00 95.94 392 SER A CA 1
ATOM 3173 C C . SER A 1 392 ? -8.383 9.291 -21.732 1.00 95.94 392 SER A C 1
ATOM 3175 O O . SER A 1 392 ? -8.222 10.483 -21.508 1.00 95.94 392 SER A O 1
ATOM 3177 N N . ASP A 1 393 ? -8.573 8.413 -20.743 1.00 96.25 393 ASP A N 1
ATOM 3178 C CA . ASP A 1 393 ? -8.419 8.705 -19.314 1.00 96.25 393 ASP A CA 1
ATOM 3179 C C . ASP A 1 393 ? -7.175 8.032 -18.703 1.00 96.25 393 ASP A C 1
ATOM 3181 O O . ASP A 1 393 ? -7.078 7.928 -17.476 1.00 96.25 393 ASP A O 1
ATOM 3185 N N . ALA A 1 394 ? -6.266 7.499 -19.522 1.00 98.19 394 ALA A N 1
ATOM 3186 C CA . ALA A 1 394 ? -5.066 6.825 -19.047 1.00 98.19 394 ALA A CA 1
ATOM 3187 C C . ALA A 1 394 ? -4.060 7.789 -18.411 1.00 98.19 394 ALA A C 1
ATOM 3189 O O . ALA A 1 394 ? -4.031 8.976 -18.721 1.00 98.19 394 ALA A O 1
ATOM 3190 N N . LEU A 1 395 ? -3.216 7.252 -17.530 1.00 97.38 395 LEU A N 1
ATOM 3191 C CA . LEU A 1 395 ? -2.084 7.969 -16.951 1.00 97.38 395 LEU A CA 1
ATOM 3192 C C . LEU A 1 395 ? -0.782 7.375 -17.496 1.00 97.38 395 LEU A C 1
ATOM 3194 O O . LEU A 1 395 ? -0.578 6.157 -17.429 1.00 97.38 395 LEU A O 1
ATOM 3198 N N . VAL A 1 396 ? 0.100 8.235 -18.003 1.00 97.94 396 VAL A N 1
ATOM 3199 C CA . VAL A 1 396 ? 1.503 7.887 -18.243 1.00 97.94 396 VAL A CA 1
ATOM 3200 C C . VAL A 1 396 ? 2.225 8.064 -16.914 1.00 97.94 396 VAL A C 1
ATOM 3202 O O . VAL A 1 396 ? 2.118 9.114 -16.291 1.00 97.94 396 VAL A O 1
ATOM 3205 N N . MET A 1 397 ? 2.904 7.032 -16.430 1.00 96.69 397 MET A N 1
ATOM 3206 C CA . MET A 1 397 ? 3.559 7.048 -15.121 1.00 96.69 397 MET A CA 1
ATOM 3207 C C . MET A 1 397 ? 5.039 6.699 -15.239 1.00 96.69 397 MET A C 1
ATOM 3209 O O . MET A 1 397 ? 5.482 6.110 -16.226 1.00 96.69 397 MET A O 1
ATOM 3213 N N . GLY A 1 398 ? 5.813 7.028 -14.213 1.00 95.06 398 GLY A N 1
ATOM 3214 C CA . GLY A 1 398 ? 7.257 6.878 -14.275 1.00 95.06 398 GLY A CA 1
ATOM 3215 C C . GLY A 1 398 ? 7.914 8.030 -15.038 1.00 95.06 398 GLY A C 1
ATOM 3216 O O . GLY A 1 398 ? 7.319 9.090 -15.214 1.00 95.06 398 GLY A O 1
ATOM 3217 N N . TRP A 1 399 ? 9.159 7.847 -15.473 1.00 94.62 399 TRP A N 1
ATOM 3218 C CA . TRP A 1 399 ? 9.945 8.938 -16.053 1.00 94.62 399 TRP A CA 1
ATOM 3219 C C . TRP A 1 399 ? 10.816 8.490 -17.221 1.00 94.62 399 TRP A C 1
ATOM 3221 O O . TRP A 1 399 ? 11.366 7.384 -17.198 1.00 94.62 399 TRP A O 1
ATOM 3231 N N . HIS A 1 400 ? 10.952 9.377 -18.207 1.00 94.50 400 HIS A N 1
ATOM 3232 C CA . HIS A 1 400 ? 11.838 9.248 -19.366 1.00 94.50 400 HIS A CA 1
ATOM 3233 C C . HIS A 1 400 ? 13.314 9.111 -18.958 1.00 94.50 400 HIS A C 1
ATOM 3235 O O . HIS A 1 400 ? 13.665 9.369 -17.804 1.00 94.50 400 HIS A O 1
ATOM 3241 N N . SER A 1 401 ? 14.195 8.707 -19.877 1.00 92.75 401 SER A N 1
ATOM 3242 C CA . SER A 1 401 ? 15.619 8.557 -19.563 1.00 92.75 401 SER A CA 1
ATOM 3243 C C . SER A 1 401 ? 16.419 9.777 -19.994 1.00 92.75 401 SER A C 1
ATOM 3245 O O . SER A 1 401 ? 16.622 9.995 -21.181 1.00 92.75 401 SER A O 1
ATOM 3247 N N . TYR A 1 402 ? 17.012 10.494 -19.037 1.00 89.00 402 TYR A N 1
ATOM 3248 C CA . TYR A 1 402 ? 17.911 11.634 -19.293 1.00 89.00 402 TYR A CA 1
ATOM 3249 C C . TYR A 1 402 ? 19.156 11.323 -20.156 1.00 89.00 402 TYR A C 1
ATOM 3251 O O . TYR A 1 402 ? 19.935 12.226 -20.450 1.00 89.00 402 TYR A O 1
ATOM 3259 N N . ALA A 1 403 ? 19.385 10.059 -20.533 1.00 93.25 403 ALA A N 1
ATOM 3260 C CA . ALA A 1 403 ? 20.427 9.651 -21.479 1.00 93.25 403 ALA A CA 1
ATOM 3261 C C . ALA A 1 403 ? 19.900 9.302 -22.887 1.00 93.25 403 ALA A C 1
ATOM 3263 O O . ALA A 1 403 ? 20.703 8.946 -23.746 1.00 93.25 403 ALA A O 1
ATOM 3264 N N . LYS A 1 404 ? 18.581 9.368 -23.100 1.00 94.81 404 LYS A N 1
ATOM 3265 C CA . LYS A 1 404 ? 17.893 9.148 -24.379 1.00 94.81 404 LYS A CA 1
ATOM 3266 C C . LYS A 1 404 ? 17.247 10.437 -24.882 1.00 94.81 404 LYS A C 1
ATOM 3268 O O . LYS A 1 404 ? 17.453 10.828 -26.020 1.00 94.81 404 LYS A O 1
ATOM 3273 N N . ASP A 1 405 ? 16.498 11.106 -24.012 1.00 96.25 405 ASP A N 1
ATOM 3274 C CA . ASP A 1 405 ? 15.628 12.223 -24.366 1.00 96.25 405 ASP A CA 1
ATOM 3275 C C . ASP A 1 405 ? 15.547 13.292 -23.262 1.00 96.25 405 ASP A C 1
ATOM 3277 O O . ASP A 1 405 ? 15.989 13.114 -22.122 1.00 96.25 405 ASP A O 1
ATOM 3281 N N . GLY A 1 406 ? 14.994 14.448 -23.622 1.00 95.31 406 GLY A N 1
ATOM 3282 C CA . GLY A 1 406 ? 14.697 15.549 -22.713 1.00 95.31 406 GLY A CA 1
ATOM 3283 C C . GLY A 1 406 ? 13.255 15.522 -22.206 1.00 95.31 406 GLY A C 1
ATOM 3284 O O . GLY A 1 406 ? 12.333 15.136 -22.923 1.00 95.31 406 GLY A O 1
ATOM 3285 N N . GLU A 1 407 ? 13.040 16.038 -20.995 1.00 94.06 407 GLU A N 1
ATOM 3286 C CA . GLU A 1 407 ? 11.714 16.145 -20.367 1.00 94.06 407 GLU A CA 1
ATOM 3287 C C . GLU A 1 407 ? 10.687 16.822 -21.286 1.00 94.06 407 GLU A C 1
ATOM 3289 O O . GLU A 1 407 ? 9.558 16.353 -21.432 1.00 94.06 407 GLU A O 1
ATOM 3294 N N . SER A 1 408 ? 11.093 17.895 -21.972 1.00 95.25 408 SER A N 1
ATOM 3295 C CA . SER A 1 408 ? 10.234 18.616 -22.910 1.00 95.25 408 SER A CA 1
ATOM 3296 C C . SER A 1 408 ? 9.802 17.762 -24.103 1.00 95.25 408 SER A C 1
ATOM 3298 O O . SER A 1 408 ? 8.673 17.925 -24.561 1.00 95.25 408 SER A O 1
ATOM 3300 N N . GLN A 1 409 ? 10.636 16.836 -24.588 1.00 97.25 409 GLN A N 1
ATOM 3301 C CA . GLN A 1 409 ? 10.277 15.895 -25.655 1.00 97.25 409 GLN A CA 1
ATOM 3302 C C . GLN A 1 409 ? 9.246 14.884 -25.133 1.00 97.25 409 GLN A C 1
ATOM 3304 O O . GLN A 1 409 ? 8.165 14.758 -25.713 1.00 97.25 409 GLN A O 1
ATOM 3309 N N . HIS A 1 410 ? 9.517 14.266 -23.979 1.00 97.19 410 HIS A N 1
ATOM 3310 C CA . HIS A 1 410 ? 8.643 13.261 -23.373 1.00 97.19 410 HIS A CA 1
ATOM 3311 C C . HIS A 1 410 ? 7.259 13.812 -23.008 1.00 97.19 410 HIS A C 1
ATOM 3313 O O . HIS A 1 410 ? 6.229 13.247 -23.393 1.00 97.19 410 HIS A O 1
ATOM 3319 N N . VAL A 1 411 ? 7.219 14.945 -22.300 1.00 96.56 411 VAL A N 1
ATOM 3320 C CA . VAL A 1 411 ? 5.968 15.579 -21.865 1.00 96.56 411 VAL A CA 1
ATOM 3321 C C . VAL A 1 411 ? 5.188 16.124 -23.062 1.00 96.56 411 VAL A C 1
ATOM 3323 O O . VAL A 1 411 ? 3.966 15.968 -23.094 1.00 96.56 411 VAL A O 1
ATOM 3326 N N . THR A 1 412 ? 5.854 16.690 -24.079 1.00 97.75 412 THR A N 1
ATOM 3327 C CA . THR A 1 412 ? 5.181 17.120 -25.321 1.00 97.75 412 THR A CA 1
ATOM 3328 C C . THR A 1 412 ? 4.572 15.931 -26.056 1.00 97.75 412 THR A C 1
ATOM 3330 O O . THR A 1 412 ? 3.417 16.013 -26.479 1.00 97.75 412 THR A O 1
ATOM 3333 N N . LEU A 1 413 ? 5.300 14.813 -26.173 1.00 98.25 413 LEU A N 1
ATOM 3334 C CA . LEU A 1 413 ? 4.795 13.617 -26.840 1.00 98.25 413 LEU A CA 1
ATOM 3335 C C . LEU A 1 413 ? 3.549 13.080 -26.129 1.00 98.25 413 LEU A C 1
ATOM 3337 O O . LEU A 1 413 ? 2.505 12.955 -26.765 1.00 98.25 413 LEU A O 1
ATOM 3341 N N . CYS A 1 414 ? 3.611 12.847 -24.816 1.00 97.88 414 CYS A N 1
ATOM 3342 C CA . CYS A 1 414 ? 2.465 12.351 -24.043 1.00 97.88 414 CYS A CA 1
ATOM 3343 C C . CYS A 1 414 ? 1.262 13.311 -24.109 1.00 97.88 414 CYS A C 1
ATOM 3345 O O . CYS A 1 414 ? 0.131 12.886 -24.362 1.00 97.88 414 CYS A O 1
ATOM 3347 N N . SER A 1 415 ? 1.517 14.619 -23.992 1.00 97.44 415 SER A N 1
ATOM 3348 C CA . SER A 1 415 ? 0.481 15.657 -24.084 1.00 97.44 415 SER A CA 1
ATOM 3349 C C . SER A 1 415 ? -0.169 15.733 -25.468 1.00 97.44 415 SER A C 1
ATOM 3351 O O . SER A 1 415 ? -1.347 16.072 -25.557 1.00 97.44 415 SER A O 1
ATOM 3353 N N . SER A 1 416 ? 0.542 15.378 -26.547 1.00 98.12 416 SER A N 1
ATOM 3354 C CA . SER A 1 416 ? -0.028 15.350 -27.905 1.00 98.12 416 SER A CA 1
ATOM 3355 C C . SER A 1 416 ? -1.119 14.283 -28.091 1.00 98.12 416 SER A C 1
ATOM 3357 O O . SER A 1 416 ? -2.005 14.458 -28.925 1.00 98.12 416 SER A O 1
ATOM 3359 N N . PHE A 1 417 ? -1.120 13.239 -27.252 1.00 98.31 417 PHE A N 1
ATOM 3360 C CA . PHE A 1 417 ? -2.195 12.241 -27.152 1.00 98.31 417 PHE A CA 1
ATOM 3361 C C . PHE A 1 417 ? -3.251 12.595 -26.084 1.00 98.31 417 PHE A C 1
ATOM 3363 O O . PHE A 1 417 ? -4.169 11.816 -25.836 1.00 98.31 417 PHE A O 1
ATOM 3370 N N . GLY A 1 418 ? -3.137 13.760 -25.435 1.00 97.81 418 GLY A N 1
ATOM 3371 C CA . GLY A 1 418 ? -4.008 14.178 -24.332 1.00 97.81 418 GLY A CA 1
ATOM 3372 C C . GLY A 1 418 ? -3.771 13.421 -23.020 1.00 97.81 418 GLY A C 1
ATOM 3373 O O . GLY A 1 418 ? -4.623 13.472 -22.133 1.00 97.81 418 GLY A O 1
ATOM 3374 N N . LEU A 1 419 ? -2.642 12.714 -22.887 1.00 98.00 419 LEU A N 1
ATOM 3375 C CA . LEU A 1 419 ? -2.356 11.847 -21.747 1.00 98.00 419 LEU A CA 1
ATOM 3376 C C . LEU A 1 419 ? -1.480 12.567 -20.705 1.00 98.00 419 LEU A C 1
ATOM 3378 O O . LEU A 1 419 ? -0.366 12.983 -21.032 1.00 98.00 419 LEU A O 1
ATOM 3382 N N . PRO A 1 420 ? -1.934 12.709 -19.445 1.00 95.81 420 PRO A N 1
ATOM 3383 C CA . PRO A 1 420 ? -1.133 13.314 -18.387 1.00 95.81 420 PRO A CA 1
ATOM 3384 C C . PRO A 1 420 ? 0.003 12.386 -17.932 1.00 95.81 420 PRO A C 1
ATOM 3386 O O . PRO A 1 420 ? -0.195 11.183 -17.734 1.00 95.81 420 PRO A O 1
ATOM 3389 N N . VAL A 1 421 ? 1.175 12.982 -17.699 1.00 93.69 421 VAL A N 1
ATOM 3390 C CA . VAL A 1 421 ? 2.336 12.338 -17.063 1.00 93.69 421 VAL A CA 1
ATOM 3391 C C . VAL A 1 421 ? 2.235 12.505 -15.542 1.00 93.69 421 VAL A C 1
ATOM 3393 O O . VAL A 1 421 ? 1.955 13.602 -15.057 1.00 93.69 421 VAL A O 1
ATOM 3396 N N . LEU A 1 422 ? 2.439 11.428 -14.777 1.00 90.19 422 LEU A N 1
ATOM 3397 C CA . LEU A 1 422 ? 2.269 11.405 -13.323 1.00 90.19 422 LEU A CA 1
ATOM 3398 C C . LEU A 1 422 ? 3.330 10.556 -12.602 1.00 90.19 422 LEU A C 1
ATOM 3400 O O . LEU A 1 422 ? 3.272 9.326 -12.601 1.00 90.19 422 LEU A O 1
ATOM 3404 N N . GLY A 1 423 ? 4.191 11.242 -11.847 1.00 83.75 423 GLY A N 1
ATOM 3405 C CA . GLY A 1 423 ? 5.097 10.652 -10.859 1.00 83.75 423 GLY A CA 1
ATOM 3406 C C . GLY A 1 423 ? 6.342 9.989 -11.448 1.00 83.75 423 GLY A C 1
ATOM 3407 O O . GLY A 1 423 ? 6.297 9.421 -12.530 1.00 83.75 423 GLY A O 1
ATOM 3408 N N . LEU A 1 424 ? 7.460 10.038 -10.719 1.00 92.12 424 LEU A N 1
ATOM 3409 C CA . LEU A 1 424 ? 8.741 9.489 -11.184 1.00 92.12 424 LEU A CA 1
ATOM 3410 C C . LEU A 1 424 ? 8.782 7.954 -11.201 1.00 92.12 424 LEU A C 1
ATOM 3412 O O . LEU A 1 424 ? 8.039 7.279 -10.488 1.00 92.12 424 LEU A O 1
ATOM 3416 N N . HIS A 1 425 ? 9.732 7.396 -11.960 1.00 94.06 425 HIS A N 1
ATOM 3417 C CA . HIS A 1 425 ? 10.050 5.957 -11.985 1.00 94.06 425 HIS A CA 1
ATOM 3418 C C . HIS A 1 425 ? 10.427 5.416 -10.597 1.00 94.06 425 HIS A C 1
ATOM 3420 O O . HIS A 1 425 ? 10.189 4.247 -10.302 1.00 94.06 425 HIS A O 1
ATOM 3426 N N . SER A 1 426 ? 10.968 6.281 -9.739 1.00 94.25 426 SER A N 1
ATOM 3427 C CA . SER A 1 426 ? 11.388 6.021 -8.361 1.00 94.25 426 SER A CA 1
ATOM 3428 C C . SER A 1 426 ? 10.283 6.181 -7.304 1.00 94.25 426 SER A C 1
ATOM 3430 O O . SER A 1 426 ? 10.555 5.937 -6.130 1.00 94.25 426 SER A O 1
ATOM 3432 N N . ASN A 1 427 ? 9.051 6.561 -7.668 1.00 93.81 427 ASN A N 1
ATOM 3433 C CA . ASN A 1 427 ? 7.968 6.787 -6.700 1.00 93.81 427 ASN A CA 1
ATOM 3434 C C . ASN A 1 427 ? 7.515 5.464 -6.031 1.00 93.81 427 ASN A C 1
ATOM 3436 O O . ASN A 1 427 ? 6.984 4.605 -6.735 1.00 93.81 427 ASN A O 1
ATOM 3440 N N . PRO A 1 428 ? 7.741 5.258 -4.717 1.00 94.94 428 PRO A N 1
ATOM 3441 C CA . PRO A 1 428 ? 7.603 3.951 -4.073 1.00 94.94 428 PRO A CA 1
ATOM 3442 C C . PRO A 1 428 ? 6.197 3.677 -3.514 1.00 94.94 428 PRO A C 1
ATOM 3444 O O . PRO A 1 428 ? 5.414 4.592 -3.284 1.00 94.94 428 PRO A O 1
ATOM 3447 N N . ASN A 1 429 ? 5.927 2.411 -3.175 1.00 96.81 429 ASN A N 1
ATOM 3448 C CA . ASN A 1 429 ? 4.808 1.951 -2.333 1.00 96.81 429 ASN A CA 1
ATOM 3449 C C . ASN A 1 429 ? 3.378 2.249 -2.828 1.00 96.81 429 ASN A C 1
ATOM 3451 O O . ASN A 1 429 ? 2.425 1.912 -2.122 1.00 96.81 429 ASN A O 1
ATOM 3455 N N . ILE A 1 430 ? 3.176 2.814 -4.022 1.00 96.25 430 ILE A N 1
ATOM 3456 C CA . ILE A 1 430 ? 1.852 3.233 -4.519 1.00 96.25 430 ILE A CA 1
ATOM 3457 C C . ILE A 1 430 ? 0.836 2.072 -4.493 1.00 96.25 430 ILE A C 1
ATOM 3459 O O . ILE A 1 430 ? -0.348 2.287 -4.228 1.00 96.25 430 ILE A O 1
ATOM 3463 N N . SER A 1 431 ? 1.272 0.825 -4.718 1.00 98.19 431 SER A N 1
ATOM 3464 C CA . SER A 1 431 ? 0.405 -0.359 -4.612 1.00 98.19 431 SER A CA 1
ATOM 3465 C C . SER A 1 431 ? -0.172 -0.565 -3.208 1.00 98.19 431 SER A C 1
ATOM 3467 O O . SER A 1 431 ? -1.320 -0.990 -3.091 1.00 98.19 431 SER A O 1
ATOM 3469 N N . PHE A 1 432 ? 0.595 -0.240 -2.163 1.00 98.06 432 PHE A N 1
ATOM 3470 C CA . PHE A 1 432 ? 0.172 -0.287 -0.766 1.00 98.06 432 PHE A CA 1
ATOM 3471 C C . PHE A 1 432 ? -0.713 0.912 -0.427 1.00 98.06 432 PHE A C 1
ATOM 3473 O O . PHE A 1 432 ? -1.813 0.751 0.097 1.00 98.06 432 PHE A O 1
ATOM 3480 N N . GLU A 1 433 ? -0.257 2.119 -0.766 1.00 94.94 433 GLU A N 1
ATOM 3481 C CA . GLU A 1 433 ? -0.943 3.365 -0.415 1.00 94.94 433 GLU A CA 1
ATOM 3482 C C . GLU A 1 433 ? -2.331 3.453 -1.068 1.00 94.94 433 GLU A C 1
ATOM 3484 O O . GLU A 1 433 ? -3.292 3.871 -0.426 1.00 94.94 433 GLU A O 1
ATOM 3489 N N . ASN A 1 434 ? -2.485 2.947 -2.299 1.00 94.56 434 ASN A N 1
ATOM 3490 C CA . ASN A 1 434 ? -3.772 2.886 -3.001 1.00 94.56 434 ASN A CA 1
ATOM 3491 C C . ASN A 1 434 ? -4.836 2.020 -2.297 1.00 94.56 434 ASN A C 1
ATOM 3493 O O . ASN A 1 434 ? -6.026 2.199 -2.550 1.00 94.56 434 ASN A O 1
ATOM 3497 N N . GLN A 1 435 ? -4.435 1.096 -1.420 1.00 94.19 435 GLN A N 1
ATOM 3498 C CA . GLN A 1 435 ? -5.356 0.263 -0.637 1.00 94.19 435 GLN A CA 1
ATOM 3499 C C . GLN A 1 435 ? -5.861 0.977 0.627 1.00 94.19 435 GLN A C 1
ATOM 3501 O O . GLN A 1 435 ? -6.826 0.538 1.260 1.00 94.19 435 GLN A O 1
ATOM 3506 N N . ILE A 1 436 ? -5.233 2.094 1.005 1.00 90.31 436 ILE A N 1
ATOM 3507 C CA . ILE A 1 436 ? -5.545 2.832 2.225 1.00 90.31 436 ILE A CA 1
ATOM 3508 C C . ILE A 1 436 ? -6.414 4.036 1.870 1.00 90.31 436 ILE A C 1
ATOM 3510 O O . ILE A 1 436 ? -5.945 5.093 1.460 1.00 90.31 436 ILE A O 1
ATOM 3514 N N . GLY A 1 437 ? -7.722 3.869 2.066 1.00 85.50 437 GLY A N 1
ATOM 3515 C CA . GLY A 1 437 ? -8.675 4.970 1.950 1.00 85.50 437 GLY A CA 1
ATOM 3516 C C . GLY A 1 437 ? -8.469 6.048 3.020 1.00 85.50 437 GLY A C 1
ATOM 3517 O O . GLY A 1 437 ? -7.756 5.859 4.011 1.00 85.50 437 GLY A O 1
ATOM 3518 N N . PHE A 1 438 ? -9.145 7.181 2.836 1.00 86.12 438 PHE A N 1
ATOM 3519 C CA . PHE A 1 438 ? -9.091 8.315 3.760 1.00 86.12 438 PHE A CA 1
ATOM 3520 C C . PHE A 1 438 ? -9.664 7.994 5.153 1.00 86.12 438 PHE A C 1
ATOM 3522 O O . PHE A 1 438 ? -10.378 7.008 5.353 1.00 86.12 438 PHE A O 1
ATOM 3529 N N . SER A 1 439 ? -9.342 8.834 6.139 1.00 81.81 439 SER A N 1
ATOM 3530 C CA . SER A 1 439 ? -9.996 8.827 7.456 1.00 81.81 439 SER A CA 1
ATOM 3531 C C . SER A 1 439 ? -11.496 9.108 7.340 1.00 81.81 439 SER A C 1
ATOM 3533 O O . SER A 1 439 ? -11.939 9.766 6.396 1.00 81.81 439 SER A O 1
ATOM 3535 N N . GLU A 1 440 ? -12.288 8.663 8.321 1.00 77.38 440 GLU A N 1
ATOM 3536 C CA . GLU A 1 440 ? -13.690 9.084 8.386 1.00 77.38 440 GLU A CA 1
ATOM 3537 C C . GLU A 1 440 ? -13.785 10.616 8.488 1.00 77.38 440 GLU A C 1
ATOM 3539 O O . GLU A 1 440 ? -13.050 11.243 9.247 1.00 77.38 440 GLU A O 1
ATOM 3544 N N . GLY A 1 441 ? -14.688 11.212 7.703 1.00 81.62 441 GLY A N 1
ATOM 3545 C CA . GLY A 1 441 ? -14.903 12.660 7.685 1.00 81.62 441 GLY A CA 1
ATOM 3546 C C . GLY A 1 441 ? -13.782 13.464 7.019 1.00 81.62 441 GLY A C 1
ATOM 3547 O O . GLY A 1 441 ? -13.803 14.689 7.097 1.00 81.62 441 GLY A O 1
ATOM 3548 N N . PHE A 1 442 ? -12.810 12.812 6.370 1.00 87.00 442 PHE A N 1
ATOM 3549 C CA . PHE A 1 442 ? -11.778 13.519 5.620 1.00 87.00 442 PHE A CA 1
ATOM 3550 C C . PHE A 1 442 ? -12.377 14.222 4.396 1.00 87.00 442 PHE A C 1
ATOM 3552 O O . PHE A 1 442 ? -13.017 13.598 3.550 1.00 87.00 442 PHE A O 1
ATOM 3559 N N . GLU A 1 443 ? -12.117 15.521 4.288 1.00 89.00 443 GLU A N 1
ATOM 3560 C CA . GLU A 1 443 ? -12.542 16.372 3.181 1.00 89.00 443 GLU A CA 1
ATOM 3561 C C . GLU A 1 443 ? -11.313 17.078 2.608 1.00 89.00 443 GLU A C 1
ATOM 3563 O O . GLU A 1 443 ? -10.531 17.674 3.353 1.00 89.00 443 GLU A O 1
ATOM 3568 N N . PHE A 1 444 ? -11.155 17.055 1.284 1.00 88.75 444 PHE A N 1
ATOM 3569 C CA . PHE A 1 444 ? -10.120 17.839 0.617 1.00 88.75 444 PHE A CA 1
ATOM 3570 C C . PHE A 1 444 ? -10.422 19.332 0.769 1.00 88.75 444 PHE A C 1
ATOM 3572 O O . PHE A 1 444 ? -11.384 19.844 0.197 1.00 88.75 444 PHE A O 1
ATOM 3579 N N . LYS A 1 445 ? -9.587 20.029 1.541 1.00 86.38 445 LYS A N 1
ATOM 3580 C CA . LYS A 1 445 ? -9.683 21.470 1.790 1.00 86.38 445 LYS A CA 1
ATOM 3581 C C . LYS A 1 445 ? -8.376 22.137 1.398 1.00 86.38 445 LYS A C 1
ATOM 3583 O O . LYS A 1 445 ? -7.307 21.707 1.822 1.00 86.38 445 LYS A O 1
ATOM 3588 N N . ASN A 1 446 ? -8.472 23.189 0.592 1.00 82.62 446 ASN A N 1
ATOM 3589 C CA . ASN A 1 446 ? -7.351 24.079 0.330 1.00 82.62 446 ASN A CA 1
ATOM 3590 C C . ASN A 1 446 ? -7.368 25.200 1.380 1.00 82.62 446 ASN A C 1
ATOM 3592 O O . ASN A 1 446 ? -8.399 25.841 1.576 1.00 82.62 446 ASN A O 1
ATOM 3596 N N . ASN A 1 447 ? -6.242 25.439 2.048 1.00 82.31 447 ASN A N 1
ATOM 3597 C CA . ASN A 1 447 ? -6.121 26.469 3.078 1.00 82.31 447 ASN A CA 1
ATOM 3598 C C . ASN A 1 447 ? -5.893 27.843 2.428 1.00 82.31 447 ASN A C 1
ATOM 3600 O O . ASN A 1 447 ? -4.777 28.357 2.412 1.00 82.31 447 ASN A O 1
ATOM 3604 N N . HIS A 1 448 ? -6.956 28.436 1.878 1.00 83.12 448 HIS A N 1
ATOM 3605 C CA . HIS A 1 448 ? -6.923 29.783 1.308 1.00 83.12 448 HIS A CA 1
ATOM 3606 C C . HIS A 1 448 ? -7.406 30.844 2.309 1.00 83.12 448 HIS A C 1
ATOM 3608 O O . HIS A 1 448 ? -8.365 30.647 3.049 1.00 83.12 448 HIS A O 1
ATOM 3614 N N . ASN A 1 449 ? -6.761 32.012 2.291 1.00 84.12 449 ASN A N 1
ATOM 3615 C CA . ASN A 1 449 ? -7.125 33.202 3.073 1.00 84.12 449 ASN A CA 1
ATOM 3616 C C . ASN A 1 449 ? -7.980 34.217 2.279 1.00 84.12 449 ASN A C 1
ATOM 3618 O O . ASN A 1 449 ? -8.263 35.312 2.765 1.00 84.12 449 ASN A O 1
ATOM 3622 N N . ILE A 1 450 ? -8.372 33.860 1.053 1.00 86.06 450 ILE A N 1
ATOM 3623 C CA . ILE A 1 450 ? -9.171 34.678 0.133 1.00 86.06 450 ILE A CA 1
ATOM 3624 C C . ILE A 1 450 ? -10.619 34.181 0.139 1.00 86.06 450 ILE A C 1
ATOM 3626 O O . ILE A 1 450 ? -10.868 33.001 -0.093 1.00 86.06 450 ILE A O 1
ATOM 3630 N N . GLU A 1 451 ? -11.583 35.067 0.374 1.00 88.12 451 GLU A N 1
ATOM 3631 C CA . GLU A 1 451 ? -13.015 34.769 0.277 1.00 88.12 451 GLU A CA 1
ATOM 3632 C C . GLU A 1 451 ? -13.466 34.845 -1.197 1.00 88.12 451 GLU A C 1
ATOM 3634 O O . GLU A 1 451 ? -13.274 35.887 -1.837 1.00 88.12 451 GLU A O 1
ATOM 3639 N N . PRO A 1 452 ? -14.083 33.790 -1.765 1.00 86.75 452 PRO A N 1
ATOM 3640 C CA . PRO A 1 452 ? -14.604 33.826 -3.130 1.00 86.75 452 PRO A CA 1
ATOM 3641 C C . PRO A 1 452 ? -15.591 34.982 -3.353 1.00 86.75 452 PRO A C 1
ATOM 3643 O O . PRO A 1 452 ? -16.489 35.215 -2.548 1.00 86.75 452 PRO A O 1
ATOM 3646 N N . GLY A 1 453 ? -15.427 35.714 -4.458 1.00 90.38 453 GLY A N 1
ATOM 3647 C CA . GLY A 1 453 ? -16.274 36.861 -4.816 1.00 90.38 453 GLY A CA 1
ATOM 3648 C C . GLY A 1 453 ? -15.943 38.181 -4.101 1.00 90.38 453 GLY A C 1
ATOM 3649 O O . GLY A 1 453 ? -16.484 39.221 -4.476 1.00 90.38 453 GLY A O 1
ATOM 3650 N N . LYS A 1 454 ? -15.034 38.188 -3.118 1.00 94.25 454 LYS A N 1
ATOM 3651 C CA . LYS A 1 454 ? -14.585 39.414 -2.444 1.00 94.25 454 LYS A CA 1
ATOM 3652 C C . LYS A 1 454 ? -13.494 40.115 -3.252 1.00 94.25 454 LYS A C 1
ATOM 3654 O O . LYS A 1 454 ? -12.489 39.514 -3.622 1.00 94.25 454 LYS A O 1
ATOM 3659 N N . SER A 1 455 ? -13.670 41.412 -3.500 1.00 92.25 455 SER A N 1
ATOM 3660 C CA . SER A 1 455 ? -12.648 42.240 -4.148 1.00 92.25 455 SER A CA 1
ATOM 3661 C C . SER A 1 455 ? -11.620 42.715 -3.122 1.00 92.25 455 SER A C 1
ATOM 3663 O O . SER A 1 455 ? -11.943 43.507 -2.237 1.00 92.25 455 SER A O 1
ATOM 3665 N N . TYR A 1 456 ? -10.366 42.306 -3.291 1.00 90.06 456 TYR A N 1
ATOM 3666 C CA . TYR A 1 456 ? -9.235 42.786 -2.496 1.00 90.06 456 TYR A CA 1
ATOM 3667 C C . TYR A 1 456 ? -8.542 43.922 -3.253 1.00 90.06 456 TYR A C 1
ATOM 3669 O O . TYR A 1 456 ? -8.127 43.744 -4.397 1.00 90.06 456 TYR A O 1
ATOM 3677 N N . LYS A 1 457 ? -8.452 45.111 -2.647 1.00 91.94 457 LYS A N 1
ATOM 3678 C CA . LYS A 1 457 ? -7.764 46.264 -3.247 1.00 91.94 457 LYS A CA 1
ATOM 3679 C C . LYS A 1 457 ? -6.306 46.282 -2.769 1.00 91.94 457 LYS A C 1
ATOM 3681 O O . LYS A 1 457 ? -6.111 46.331 -1.555 1.00 91.94 457 LYS A O 1
ATOM 3686 N N . PRO A 1 458 ? -5.304 46.242 -3.665 1.00 91.44 458 PRO A N 1
ATOM 3687 C CA . PRO A 1 458 ? -3.910 46.375 -3.261 1.00 91.44 458 PRO A CA 1
ATOM 3688 C 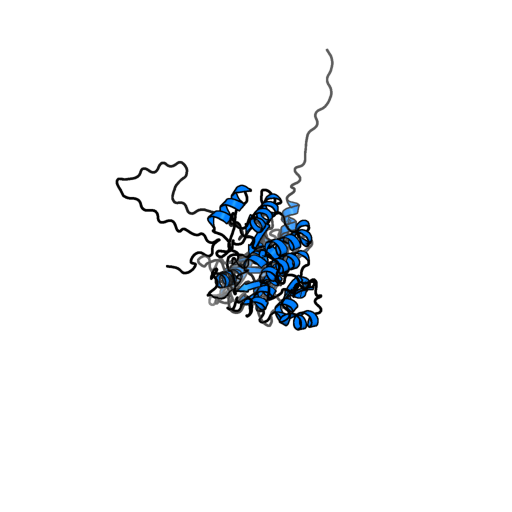C . PRO A 1 458 ? -3.639 47.786 -2.727 1.00 91.44 458 PRO A C 1
ATOM 3690 O O . PRO A 1 458 ? -4.204 48.773 -3.201 1.00 91.44 458 PRO A O 1
ATOM 3693 N N . GLU A 1 459 ? -2.760 47.871 -1.736 1.00 94.50 459 GLU A N 1
ATOM 3694 C CA . GLU A 1 459 ? -2.219 49.128 -1.225 1.00 94.50 459 GLU A CA 1
ATOM 3695 C C . GLU A 1 459 ? -0.987 49.557 -2.040 1.00 94.50 459 GLU A C 1
ATOM 3697 O O . GLU A 1 459 ? -0.482 48.806 -2.875 1.00 94.50 459 GLU A O 1
ATOM 3702 N N . ASN A 1 460 ? -0.451 50.750 -1.762 1.00 96.06 460 ASN A N 1
ATOM 3703 C CA . ASN A 1 460 ? 0.814 51.220 -2.334 1.00 96.06 460 ASN A CA 1
ATOM 3704 C C . ASN A 1 460 ? 2.020 50.500 -1.688 1.00 96.06 460 ASN A C 1
ATOM 3706 O O . ASN A 1 460 ? 2.755 51.078 -0.886 1.00 96.06 460 ASN A O 1
ATOM 3710 N N . LYS A 1 461 ? 2.161 49.203 -1.981 1.00 96.56 461 LYS A N 1
ATOM 3711 C CA . LYS A 1 461 ? 3.156 48.271 -1.432 1.00 96.56 461 LYS A CA 1
ATOM 3712 C C . LYS A 1 461 ? 3.677 47.345 -2.533 1.00 96.56 461 LYS A C 1
ATOM 3714 O O . LYS A 1 461 ? 2.975 47.062 -3.500 1.00 96.56 461 LYS A O 1
ATOM 3719 N N . VAL A 1 462 ? 4.888 46.820 -2.350 1.00 95.25 462 VAL A N 1
ATOM 3720 C CA . VAL A 1 462 ? 5.396 45.692 -3.145 1.00 95.25 462 VAL A CA 1
ATOM 3721 C C . VAL A 1 462 ? 4.897 44.394 -2.512 1.00 95.25 462 VAL A C 1
ATOM 3723 O O . VAL A 1 462 ? 5.057 44.192 -1.309 1.00 95.25 462 VAL A O 1
ATOM 3726 N N . TYR A 1 463 ? 4.302 43.521 -3.322 1.00 92.81 463 TYR A N 1
ATOM 3727 C CA . TYR A 1 463 ? 3.832 42.201 -2.907 1.00 92.81 463 TYR A CA 1
ATOM 3728 C C . TYR A 1 463 ? 4.764 41.129 -3.478 1.00 92.81 463 TYR A C 1
ATOM 3730 O O . TYR A 1 463 ? 5.081 41.157 -4.665 1.00 92.81 463 TYR A O 1
ATOM 3738 N N . ILE A 1 464 ? 5.193 40.189 -2.636 1.00 94.44 464 ILE A N 1
ATOM 3739 C CA . ILE A 1 464 ? 6.055 39.062 -3.010 1.00 94.44 464 ILE A CA 1
ATOM 3740 C C . ILE A 1 464 ? 5.326 37.776 -2.625 1.00 94.44 464 ILE A C 1
ATOM 3742 O O . ILE A 1 464 ? 4.834 37.659 -1.503 1.00 94.44 464 ILE A O 1
ATOM 3746 N N . ALA A 1 465 ? 5.259 36.822 -3.551 1.00 91.06 465 ALA A N 1
ATOM 3747 C CA . ALA A 1 465 ? 4.712 35.492 -3.323 1.00 91.06 465 ALA A CA 1
ATOM 3748 C C . ALA A 1 465 ? 5.760 34.455 -3.734 1.00 91.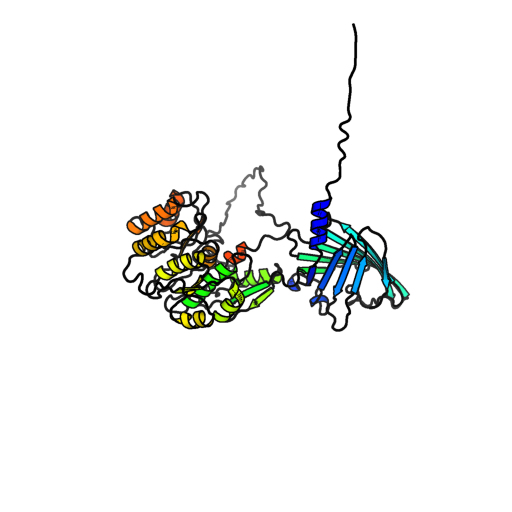06 465 ALA A C 1
ATOM 3750 O O . ALA A 1 465 ? 6.139 34.383 -4.901 1.00 91.06 465 ALA A O 1
ATOM 3751 N N . ASN A 1 466 ? 6.222 33.663 -2.770 1.00 89.88 466 ASN A N 1
ATOM 3752 C CA . ASN A 1 466 ? 7.156 32.573 -3.019 1.00 89.88 466 ASN A CA 1
ATOM 3753 C C . ASN A 1 466 ? 6.346 31.309 -3.313 1.00 89.88 466 ASN A C 1
ATOM 3755 O O . ASN A 1 466 ? 5.534 30.893 -2.487 1.00 89.88 466 ASN A O 1
ATOM 3759 N N . ILE A 1 467 ? 6.557 30.715 -4.485 1.00 84.62 467 ILE A N 1
ATOM 3760 C CA . ILE A 1 467 ? 5.922 29.462 -4.896 1.00 84.62 467 ILE A CA 1
ATOM 3761 C C . ILE A 1 467 ? 7.027 28.418 -4.995 1.00 84.62 467 ILE A C 1
ATOM 3763 O O . ILE A 1 467 ? 7.986 28.606 -5.740 1.00 84.62 467 ILE A O 1
ATOM 3767 N N . GLN A 1 468 ? 6.896 27.332 -4.237 1.00 80.19 468 GLN A N 1
ATOM 3768 C CA . GLN A 1 468 ? 7.757 26.168 -4.396 1.00 80.19 468 GLN A CA 1
ATOM 3769 C C . GLN A 1 468 ? 7.429 25.502 -5.738 1.00 80.19 468 GLN A C 1
ATOM 3771 O O . GLN A 1 468 ? 6.291 25.083 -5.962 1.00 80.19 468 GLN A O 1
ATOM 3776 N N . THR A 1 469 ? 8.413 25.442 -6.635 1.00 79.25 469 THR A N 1
ATOM 3777 C CA . THR A 1 469 ? 8.351 24.564 -7.807 1.00 79.25 469 THR A CA 1
ATOM 3778 C C . THR A 1 469 ? 8.552 23.119 -7.359 1.00 79.25 469 THR A C 1
ATOM 3780 O O . THR A 1 469 ? 9.017 22.875 -6.246 1.00 79.25 469 THR A O 1
ATOM 3783 N N . ASP A 1 470 ? 8.201 22.176 -8.232 1.00 73.00 470 ASP A N 1
ATOM 3784 C CA . ASP A 1 470 ? 8.415 20.743 -8.027 1.00 73.00 470 ASP A CA 1
ATOM 3785 C C . ASP A 1 470 ? 7.570 20.160 -6.874 1.00 73.00 470 ASP A C 1
ATOM 3787 O O . ASP A 1 470 ? 7.842 20.307 -5.683 1.00 73.00 470 ASP A O 1
ATOM 3791 N N . GLY A 1 471 ? 6.466 19.504 -7.242 1.00 67.00 471 GLY A N 1
ATOM 3792 C CA . GLY A 1 471 ? 5.496 18.971 -6.283 1.00 67.00 471 GLY A CA 1
ATOM 3793 C C . GLY A 1 471 ? 5.890 17.624 -5.665 1.00 67.00 471 GLY A C 1
ATOM 3794 O O . GLY A 1 471 ? 6.812 16.944 -6.113 1.00 67.00 471 GLY A O 1
ATOM 3795 N N . ILE A 1 472 ? 5.092 17.178 -4.688 1.00 60.22 472 ILE A N 1
ATOM 3796 C CA . ILE A 1 472 ? 5.253 15.893 -3.969 1.00 60.22 472 ILE A CA 1
ATOM 3797 C C . ILE A 1 472 ? 5.429 14.695 -4.927 1.00 60.22 472 ILE A C 1
ATOM 3799 O O . ILE A 1 472 ? 6.178 13.770 -4.627 1.00 60.22 472 ILE A O 1
ATOM 3803 N N . GLY A 1 473 ? 4.792 14.724 -6.105 1.00 59.38 473 GLY A N 1
ATOM 3804 C CA . GLY A 1 473 ? 4.887 13.659 -7.109 1.00 59.38 473 GLY A CA 1
ATOM 3805 C C . GLY A 1 473 ? 6.271 13.464 -7.747 1.00 59.38 473 GLY A C 1
ATOM 3806 O O . GLY A 1 473 ? 6.495 12.414 -8.347 1.00 59.38 473 GLY A O 1
ATOM 3807 N N . ILE A 1 474 ? 7.194 14.426 -7.618 1.00 65.75 474 ILE A N 1
ATOM 3808 C CA . ILE A 1 474 ? 8.549 14.344 -8.192 1.00 65.75 474 ILE A CA 1
ATOM 3809 C C . ILE A 1 474 ? 9.676 14.379 -7.149 1.00 65.75 474 ILE A C 1
ATOM 3811 O O . ILE A 1 474 ? 10.796 14.781 -7.439 1.00 65.75 474 ILE A O 1
ATOM 3815 N N . GLY A 1 475 ? 9.394 13.898 -5.932 1.00 58.62 475 GLY A N 1
ATOM 3816 C CA . GLY A 1 475 ? 10.423 13.646 -4.913 1.00 58.62 475 GLY A CA 1
ATOM 3817 C C . GLY A 1 475 ? 11.015 14.908 -4.279 1.00 58.62 475 GLY A C 1
ATOM 3818 O O . GLY A 1 475 ? 12.120 14.868 -3.743 1.00 58.62 475 GLY A O 1
ATOM 3819 N N . ALA A 1 476 ? 10.305 16.036 -4.348 1.00 54.31 476 ALA A N 1
ATOM 3820 C CA . ALA A 1 476 ? 10.809 17.321 -3.883 1.00 54.31 476 ALA A CA 1
ATOM 3821 C C . ALA A 1 476 ? 11.070 17.351 -2.362 1.00 54.31 476 ALA A C 1
ATOM 3823 O O . ALA A 1 476 ? 10.143 17.342 -1.552 1.00 54.31 476 ALA A O 1
ATOM 3824 N N . TRP A 1 477 ? 12.360 17.428 -2.016 1.00 56.34 477 TRP A N 1
ATOM 3825 C CA . TRP A 1 477 ? 12.955 18.026 -0.810 1.00 56.34 477 TRP A CA 1
ATOM 3826 C C . TRP A 1 477 ? 12.116 17.937 0.473 1.00 56.34 477 TRP A C 1
ATOM 3828 O O . TRP A 1 477 ? 11.562 18.910 0.974 1.00 56.34 477 TRP A O 1
ATOM 3838 N N . LEU A 1 478 ? 12.079 16.727 1.028 1.00 57.72 478 LEU A N 1
ATOM 3839 C CA . LEU A 1 478 ? 11.315 16.364 2.227 1.00 57.72 478 LEU A CA 1
ATOM 3840 C C . LEU A 1 478 ? 12.031 16.691 3.551 1.00 57.72 478 LEU A C 1
ATOM 3842 O O . LEU A 1 478 ? 11.488 16.428 4.626 1.00 57.72 478 LEU A O 1
ATOM 3846 N N . MET A 1 479 ? 13.247 17.241 3.486 1.00 50.25 479 MET A N 1
ATOM 3847 C CA . MET A 1 479 ? 13.911 17.815 4.655 1.00 50.25 479 MET A CA 1
ATOM 3848 C C . MET A 1 479 ? 13.391 19.241 4.880 1.00 50.25 479 MET A C 1
ATOM 3850 O O . MET A 1 479 ? 13.308 19.997 3.912 1.00 50.25 479 MET A O 1
ATOM 3854 N N . PRO A 1 480 ? 13.055 19.637 6.122 1.00 44.62 480 PRO A N 1
ATOM 3855 C CA . PRO A 1 480 ? 12.765 21.034 6.417 1.00 44.62 480 PRO A CA 1
ATOM 3856 C C . PRO A 1 480 ? 14.011 21.891 6.141 1.00 44.62 480 PRO A C 1
ATOM 3858 O O . PRO A 1 480 ? 15.115 21.515 6.542 1.00 44.62 480 PRO A O 1
ATOM 3861 N N . GLY A 1 481 ? 13.811 23.010 5.441 1.00 33.56 481 GLY A N 1
ATOM 3862 C CA . GLY A 1 481 ? 14.819 24.063 5.253 1.00 33.56 481 GLY A CA 1
ATOM 3863 C C . GLY A 1 481 ? 14.887 25.044 6.417 1.00 33.56 481 GLY A C 1
ATOM 3864 O O . GLY A 1 481 ? 13.960 25.027 7.260 1.00 33.56 481 GLY A O 1
#

pLDDT: mean 88.97, std 15.34, range [28.73, 98.94]